Protein AF-A0A1F3IGS0-F1 (afdb_monomer_lite)

Secondary structure (DSSP, 8-state):
-HHHHHHHHHHHHHHHHHHHHHHHHHGGGS-HHHHHHHHHHHHHHHHHHHHHHHHHHHS----THHHHHHHHHHHHHHHHHHHHHHHT----SEEEEE-SSEEEEEETTEEEEEE---EEEEEEEE-SSTTEEEEEEEESS-EEEEEEEGGGHHHHHHHHHHHHHHHHHTTT-HHHHHHHHHHHHHHHGGGSTTSHHHHHHHHHHHHHHHHHHHHHHHHHHHHHHHHHHHHHT-HHHHHHHHHSTT--SSHHHHHHHHHHHHHHHHHHHHHTTTS-TTHHHHHHHHHHHHHTT--EEEEEEEEEE-----GGG-SS-EE--GGG--HHHHHHHHHHHHHHHHHHHHTTS-TTT-EEESSS-STT--EEEEEEEEEE-TT--EE--GGGTTS-GGGPPEEE-EEEEEEEEEE-TT-SS-SEEEEEEEPPPS----SS--HHHHHHHHHHHHHHHHHHHHHHHHS-STT--

Radius of gyration: 46.25 Å; chains: 1; bounding box: 103×69×122 Å

Foldseek 3Di:
DVVVVVVVVVVVVVVVVVVVVVVVVVLVPDDPVVCPVVVVLVVVLVVLVVVLVCQLVPDPPPDPVSVVVSVVVNVVSVVVVVVVVVVVDDDPQWDWDDDLFWIWIHHNRDTDTHGAAQFDDWDWDCDPPNQWTWIWGDHPVDIDIDTDGPVCVVVVVVVRVVLVVVSVVPPPDRSRSRVVVVVVVVVVCVVVVVCVVVVVVVVVVVVVVVVVVVVVVLVVVLVVQCVVLVVVQFLQSLLVSVVDPSNDPCNVVSLVSNLVQLVVLLVLLVVCVVFAAAAVLVSVQLVLCSVVVHAEAEEAEAEAEAQDACCVVDPAAEDGCPVLDDPVNVVVVVVVLQVVVLVVVCLSGPNRSHHYDHPDDPAQHKYKYKYKYKYFPPVQDWAFAPVCVPPDRRPTYTYTFIKMKIKIFIDGNVDPHGPDIDIDIQTFDPHDHDPDPDSNVNVSVRVVSSSVVVVVVVCSNHHGPPSPD

Sequence (469 aa):
MKKLIKSFESEVIIELKKTLKNASEGINLISLSELENNKTIVFEFIVATIVYTILLFSLDWDSIYWLYAATIIFSFFLAKIVVLIKDNFTFPKSFIYFDDSVIIKKQLDILEFNPITQLTKVEFVPSENKDYIIIKLIFNEQTFSFPYLKSKRDKLESFAKSLTNEANKSKKDPFYAISFLHSKINNSGKTATKQEPFYKKALSWTFIFSMIFLFSLTYFLDWNSFRAASKIDTATSLRNYLSYEKNKLYRDEAKSLIIEKYNTSINIYKSQNYKIINIAPFIKILEYLRDNEIFTLIIYFQNNNQIKDLSYKYDVSVVSAVHSFTDDKITERESELISTLNKTLGNSFPSDIIKIDDDLELENHPRIELRYTIENSGNGSLYYPVEQENLNESERTYYYGLTIYWDFKLFLPTQGNPIYEFSLISNPAAQFTSENNTSDNVYTNMVYSAFNDFEKVFRKYFFSDTLNN

Structure (mmCIF, N/CA/C/O backbone):
data_AF-A0A1F3IGS0-F1
#
_entry.id   AF-A0A1F3IGS0-F1
#
loop_
_atom_site.group_PDB
_atom_site.id
_atom_site.type_symbol
_atom_site.label_atom_id
_atom_site.label_alt_id
_atom_site.label_comp_id
_atom_site.label_asym_id
_atom_site.label_entity_id
_atom_site.label_seq_id
_atom_site.pdbx_PDB_ins_code
_atom_site.Cartn_x
_atom_site.Cartn_y
_atom_site.Cartn_z
_atom_site.occupancy
_atom_site.B_iso_or_equiv
_atom_site.auth_seq_id
_atom_site.auth_comp_id
_atom_site.auth_asym_id
_atom_site.auth_atom_id
_atom_site.pdbx_PDB_model_num
ATOM 1 N N . MET A 1 1 ? -14.975 20.653 26.578 1.00 33.88 1 MET A N 1
ATOM 2 C CA . MET A 1 1 ? -14.600 19.420 27.308 1.00 33.88 1 MET A CA 1
ATOM 3 C C . MET A 1 1 ? -14.410 19.629 28.820 1.00 33.88 1 MET A C 1
ATOM 5 O O . MET A 1 1 ? -15.257 19.156 29.559 1.00 33.88 1 MET A O 1
ATOM 9 N N . LYS A 1 2 ? -13.434 20.417 29.316 1.00 31.12 2 LYS A N 1
ATOM 10 C CA . LYS A 1 2 ? -13.256 20.678 30.776 1.00 31.12 2 LYS A CA 1
ATOM 11 C C . LYS A 1 2 ? -14.508 21.213 31.509 1.00 31.12 2 LYS A C 1
ATOM 13 O O . LYS A 1 2 ? -14.741 20.861 32.658 1.00 31.12 2 LYS A O 1
ATOM 18 N N . LYS A 1 3 ? -15.333 22.036 30.844 1.00 29.80 3 LYS A N 1
ATOM 19 C CA . LYS A 1 3 ? -16.633 22.508 31.372 1.00 29.80 3 LYS A CA 1
ATOM 20 C C . LYS A 1 3 ? -17.698 21.402 31.455 1.00 29.80 3 LYS A C 1
ATOM 22 O O . LYS A 1 3 ? -18.496 21.423 32.378 1.00 29.80 3 LYS A O 1
ATOM 27 N N . LEU A 1 4 ? -17.685 20.450 30.517 1.00 34.22 4 LEU A N 1
ATOM 28 C CA . LEU A 1 4 ? -18.626 19.323 30.478 1.00 34.22 4 LEU A CA 1
ATOM 29 C C . LEU A 1 4 ? -18.300 18.307 31.581 1.00 34.22 4 LEU A C 1
ATOM 31 O O . LEU A 1 4 ? -19.198 17.860 32.279 1.00 34.22 4 LEU A O 1
ATOM 35 N N . ILE A 1 5 ? -17.007 18.042 31.797 1.00 36.53 5 ILE A N 1
ATOM 36 C CA . ILE A 1 5 ? -16.508 17.187 32.884 1.00 36.53 5 ILE A CA 1
ATOM 37 C C . ILE A 1 5 ? -16.882 17.784 34.248 1.00 36.53 5 ILE A C 1
ATOM 39 O O . ILE A 1 5 ? -17.493 17.100 35.058 1.00 36.53 5 ILE A O 1
ATOM 43 N N . LYS A 1 6 ? -16.651 19.090 34.461 1.00 39.06 6 LYS A N 1
ATOM 44 C CA . LYS A 1 6 ? -17.077 19.776 35.697 1.00 39.06 6 LYS A CA 1
ATOM 45 C C . LYS A 1 6 ? -18.594 19.763 35.919 1.00 39.06 6 LYS A C 1
ATOM 47 O O . LYS A 1 6 ? -19.038 19.676 37.059 1.00 39.06 6 LYS A O 1
ATOM 52 N N . SER A 1 7 ? -19.382 19.877 34.847 1.00 36.03 7 SER A N 1
ATOM 53 C CA . SER A 1 7 ? -20.848 19.814 34.919 1.00 36.03 7 SER A CA 1
ATOM 54 C C . SER A 1 7 ? -21.314 18.422 35.346 1.00 36.03 7 SER A C 1
ATOM 56 O O . SER A 1 7 ? -22.095 18.303 36.288 1.00 36.03 7 SER A O 1
ATOM 58 N N . PHE A 1 8 ? -20.766 17.379 34.719 1.00 38.12 8 PHE A N 1
ATOM 59 C CA . PHE A 1 8 ? -21.092 15.985 35.009 1.00 38.12 8 PHE A CA 1
ATOM 60 C C . PHE A 1 8 ? -20.649 15.570 36.421 1.00 38.12 8 PHE A C 1
ATOM 62 O O . PHE A 1 8 ? -21.422 14.964 37.156 1.00 38.12 8 PHE A O 1
ATOM 69 N N . GLU A 1 9 ? -19.454 15.984 36.859 1.00 41.69 9 GLU A N 1
ATOM 70 C CA . GLU A 1 9 ? -18.989 15.798 38.242 1.00 41.69 9 GLU A CA 1
ATOM 71 C C . GLU A 1 9 ? -19.947 16.444 39.250 1.00 41.69 9 GLU A C 1
ATOM 73 O O . GLU A 1 9 ? -20.257 15.848 40.281 1.00 41.69 9 GLU A O 1
ATOM 78 N N . SER A 1 10 ? -20.461 17.643 38.953 1.00 49.59 10 SER A N 1
ATOM 79 C CA . SER A 1 10 ? -21.370 18.346 39.859 1.00 49.59 10 SER A CA 1
ATOM 80 C C . SER A 1 10 ? -22.742 17.673 39.973 1.00 49.59 10 SER A C 1
ATOM 82 O O . SER A 1 10 ? -23.243 17.524 41.087 1.00 49.59 10 SER A O 1
ATOM 84 N N . GLU A 1 11 ? -23.315 17.193 38.865 1.00 45.44 11 GLU A N 1
ATOM 85 C CA . GLU A 1 11 ? -24.603 16.484 38.862 1.00 45.44 11 GLU A CA 1
ATOM 86 C C . GLU A 1 11 ? -24.501 15.114 39.532 1.00 45.44 11 GLU A C 1
ATOM 88 O O . GLU A 1 11 ? -25.336 14.777 40.375 1.00 45.44 11 GLU A O 1
ATOM 93 N N . VAL A 1 12 ? -23.434 14.358 39.249 1.00 43.31 12 VAL A N 1
ATOM 94 C CA . VAL A 1 12 ? -23.184 13.060 39.889 1.00 43.31 12 VAL A CA 1
ATOM 95 C C . VAL A 1 12 ? -22.999 13.229 41.396 1.00 43.31 12 VAL A C 1
ATOM 97 O O . VAL A 1 12 ? -23.593 12.474 42.162 1.00 43.31 12 VAL A O 1
ATOM 100 N N . ILE A 1 13 ? -22.254 14.245 41.852 1.00 44.00 13 ILE A N 1
ATOM 101 C CA . ILE A 1 13 ? -22.065 14.530 43.286 1.00 44.00 13 ILE A CA 1
ATOM 102 C C . ILE A 1 13 ? -23.383 14.939 43.962 1.00 44.00 13 ILE A C 1
ATOM 104 O O . ILE A 1 13 ? -23.631 14.544 45.106 1.00 44.00 13 ILE A O 1
ATOM 108 N N . ILE A 1 14 ? -24.229 15.724 43.291 1.00 50.59 14 ILE A N 1
ATOM 109 C CA . ILE A 1 14 ? -25.537 16.141 43.821 1.00 50.59 14 ILE A CA 1
ATOM 110 C C . ILE A 1 14 ? -26.459 14.927 43.980 1.00 50.59 14 ILE A C 1
ATOM 112 O O . ILE A 1 14 ? -27.046 14.747 45.053 1.00 50.59 14 ILE A O 1
ATOM 116 N N . GLU A 1 15 ? -26.532 14.056 42.976 1.00 48.09 15 GLU A N 1
ATOM 117 C CA . GLU A 1 15 ? -27.410 12.886 43.028 1.00 48.09 15 GLU A CA 1
ATOM 118 C C . GLU A 1 15 ? -26.877 11.809 43.988 1.00 48.09 15 GLU A C 1
ATOM 120 O O . GLU A 1 15 ? -27.663 11.178 44.701 1.00 48.09 15 GLU A O 1
ATOM 125 N N . LEU A 1 16 ? -25.551 11.683 44.146 1.00 42.00 16 LEU A N 1
ATOM 126 C CA . LEU A 1 16 ? -24.934 10.863 45.199 1.00 42.00 16 LEU A CA 1
ATOM 127 C C . LEU A 1 16 ? -25.302 11.365 46.598 1.00 42.00 16 LEU A C 1
ATOM 129 O O . LEU A 1 16 ? -25.690 10.569 47.453 1.00 42.00 16 LEU A O 1
ATOM 133 N N . LYS A 1 17 ? -25.237 12.680 46.843 1.00 43.19 17 LYS A N 1
ATOM 134 C CA . LYS A 1 17 ? -25.630 13.274 48.134 1.00 43.19 17 LYS A CA 1
ATOM 135 C C . LYS A 1 17 ? -27.110 13.051 48.435 1.00 43.19 17 LYS A C 1
ATOM 137 O O . LYS A 1 17 ? -27.463 12.742 49.572 1.00 43.19 17 LYS A O 1
ATOM 142 N N . LYS A 1 18 ? -27.970 13.171 47.425 1.00 47.22 18 LYS A N 1
ATOM 143 C CA . LYS A 1 18 ? -29.416 12.937 47.539 1.00 47.22 18 LYS A CA 1
ATOM 144 C C . LYS A 1 18 ? -29.730 11.464 47.818 1.00 47.22 18 LYS A C 1
ATOM 146 O O . LYS A 1 18 ? -30.532 11.161 48.697 1.00 47.22 18 LYS A O 1
ATOM 151 N N . THR A 1 19 ? -29.027 10.555 47.148 1.00 45.28 19 THR A N 1
ATOM 152 C CA . THR A 1 19 ? -29.143 9.103 47.349 1.00 45.28 19 THR A CA 1
ATOM 153 C C . THR A 1 19 ? -28.664 8.687 48.741 1.00 45.28 19 THR A C 1
ATOM 155 O O . THR A 1 19 ? -29.354 7.935 49.428 1.00 45.28 19 THR A O 1
ATOM 158 N N . LEU A 1 20 ? -27.537 9.234 49.210 1.00 42.53 20 LEU A N 1
ATOM 159 C CA . LEU A 1 20 ? -27.019 9.006 50.564 1.00 42.53 20 LEU A CA 1
ATOM 160 C C . LEU A 1 20 ? -27.955 9.566 51.644 1.00 42.53 20 LEU A C 1
ATOM 162 O O . LEU A 1 20 ? -28.163 8.917 52.669 1.00 42.53 20 LEU A O 1
ATOM 166 N N . LYS A 1 21 ? -28.572 10.730 51.405 1.00 44.44 21 LYS A N 1
ATOM 167 C CA . LYS A 1 21 ? -29.569 11.315 52.310 1.00 44.44 21 LYS A CA 1
ATOM 168 C C . LYS A 1 21 ? -30.819 10.432 52.418 1.00 44.44 21 LYS A C 1
ATOM 170 O O . LYS A 1 21 ? -31.202 10.073 53.529 1.00 44.44 21 LYS A O 1
ATOM 175 N N . ASN A 1 22 ? -31.371 9.983 51.291 1.00 45.16 22 ASN A N 1
ATOM 176 C CA . ASN A 1 22 ? -32.530 9.082 51.262 1.00 45.16 22 ASN A CA 1
ATOM 177 C C . ASN A 1 22 ? -32.223 7.714 51.902 1.00 45.16 22 ASN A C 1
ATOM 179 O O . ASN A 1 22 ? -33.068 7.140 52.590 1.00 45.16 22 ASN A O 1
ATOM 183 N N . ALA A 1 23 ? -30.998 7.204 51.731 1.00 42.19 23 ALA A N 1
ATOM 184 C CA . ALA A 1 23 ? -30.538 5.997 52.412 1.00 42.19 23 ALA A CA 1
ATOM 185 C C . ALA A 1 23 ? -30.442 6.204 53.933 1.00 42.19 23 ALA A C 1
ATOM 187 O O . ALA A 1 23 ? -30.866 5.335 54.690 1.00 42.19 23 ALA A O 1
ATOM 188 N N . SER A 1 24 ? -29.958 7.365 54.391 1.00 40.56 24 SER A N 1
ATOM 189 C CA . SER A 1 24 ? -29.879 7.701 55.821 1.00 40.56 24 SER A CA 1
ATOM 190 C C . SER A 1 24 ? -31.252 7.844 56.490 1.00 40.56 24 SER A C 1
ATOM 192 O O . SER A 1 24 ? -31.415 7.453 57.643 1.00 40.56 24 SER A O 1
ATOM 194 N N . GLU A 1 25 ? -32.261 8.322 55.758 1.00 42.88 25 GLU A N 1
ATOM 195 C CA . GLU A 1 25 ? -33.629 8.478 56.265 1.00 42.88 25 GLU A CA 1
ATOM 196 C C . GLU A 1 25 ? -34.355 7.124 56.386 1.00 42.88 25 GLU A C 1
ATOM 198 O O . GLU A 1 25 ? -35.085 6.899 57.352 1.00 42.88 25 GLU A O 1
ATOM 203 N N . GLY A 1 26 ? -34.083 6.168 55.487 1.00 39.75 26 GLY A N 1
ATOM 204 C CA . GLY A 1 26 ? -34.601 4.792 55.579 1.00 39.75 26 GLY A CA 1
ATOM 205 C C . GLY A 1 26 ? -33.981 3.946 56.704 1.00 39.75 26 GLY A C 1
ATOM 206 O O . GLY A 1 26 ? -34.573 2.956 57.136 1.00 39.75 26 GLY A O 1
ATOM 207 N N . ILE A 1 27 ? -32.811 4.346 57.209 1.00 37.69 27 ILE A N 1
ATOM 208 C CA . ILE A 1 27 ? -32.054 3.662 58.271 1.00 37.69 27 ILE A CA 1
ATOM 209 C C . ILE A 1 27 ? -32.659 3.906 59.673 1.00 37.69 27 ILE A C 1
ATOM 211 O O . ILE A 1 27 ? -32.454 3.096 60.574 1.00 37.69 27 ILE A O 1
ATOM 215 N N . ASN A 1 28 ? -33.489 4.941 59.861 1.00 37.56 28 ASN A N 1
ATOM 216 C CA . ASN A 1 28 ? -34.110 5.277 61.156 1.00 37.56 28 ASN A CA 1
ATOM 217 C C . ASN A 1 28 ? -35.257 4.336 61.606 1.00 37.56 28 ASN A C 1
ATOM 219 O O . ASN A 1 28 ? -35.810 4.525 62.687 1.00 37.56 28 ASN A O 1
ATOM 223 N N . LEU A 1 29 ? -35.621 3.318 60.815 1.00 37.06 29 LEU A N 1
ATOM 224 C CA . LEU A 1 29 ? -36.722 2.375 61.104 1.00 37.06 29 LEU A CA 1
ATOM 225 C C . LEU A 1 29 ? -36.265 1.007 61.654 1.00 37.06 29 LEU A C 1
ATOM 227 O O . LEU A 1 29 ? -37.079 0.091 61.796 1.00 37.06 29 LEU A O 1
ATOM 231 N N . ILE A 1 30 ? -34.974 0.853 61.956 1.00 36.72 30 ILE A N 1
ATOM 232 C CA . ILE A 1 30 ? -34.344 -0.399 62.398 1.00 36.72 30 ILE A CA 1
ATOM 233 C C . ILE A 1 30 ? -33.729 -0.169 63.788 1.00 36.72 30 ILE A C 1
ATOM 235 O O . ILE A 1 30 ? -33.109 0.866 64.029 1.00 36.72 30 ILE A O 1
ATOM 239 N N . SER A 1 31 ? -33.925 -1.096 64.733 1.00 38.88 31 SER A N 1
ATOM 240 C CA . SER A 1 31 ? -33.417 -0.949 66.108 1.00 38.88 31 SER A CA 1
ATOM 241 C C . SER A 1 31 ? -31.890 -0.820 66.135 1.00 38.88 31 SER A C 1
ATOM 243 O O . SER A 1 31 ? -31.210 -1.560 65.424 1.00 38.88 31 SER A O 1
ATOM 245 N N . LEU A 1 32 ? -31.356 0.071 66.987 1.00 32.69 32 LEU A N 1
ATOM 246 C CA . LEU A 1 32 ? -29.931 0.449 67.049 1.00 32.69 32 LEU A CA 1
ATOM 247 C C . LEU A 1 32 ? -28.938 -0.734 67.031 1.00 32.69 32 LEU A C 1
ATOM 249 O O . LEU A 1 32 ? -27.870 -0.606 66.442 1.00 32.69 32 LEU A O 1
ATOM 253 N N . SER A 1 33 ? -29.290 -1.887 67.605 1.00 37.50 33 SER A N 1
ATOM 254 C CA . SER A 1 33 ? -28.415 -3.067 67.675 1.00 37.50 33 SER A CA 1
ATOM 255 C C . SER A 1 33 ? -28.231 -3.819 66.346 1.00 37.50 33 SER A C 1
ATOM 257 O O . SER A 1 33 ? -27.218 -4.482 66.161 1.00 37.50 33 SER A O 1
ATOM 259 N N . GLU A 1 34 ? -29.174 -3.729 65.401 1.00 40.94 34 GLU A N 1
ATOM 260 C CA . GLU A 1 34 ? -29.030 -4.322 64.051 1.00 40.94 34 GLU A CA 1
ATOM 261 C C . GLU A 1 34 ? -28.251 -3.400 63.093 1.00 40.94 34 GLU A C 1
ATOM 263 O O . GLU A 1 34 ? -27.802 -3.818 62.021 1.00 40.94 34 GLU A O 1
ATOM 268 N N . LEU A 1 35 ? -28.078 -2.137 63.488 1.00 34.50 35 LEU A N 1
ATOM 269 C CA . LEU A 1 35 ? -27.484 -1.074 62.688 1.00 34.50 35 LEU A CA 1
ATOM 270 C C . LEU A 1 35 ? -25.951 -1.033 62.787 1.00 34.50 35 LEU A C 1
ATOM 272 O O . LEU A 1 35 ? -25.290 -0.693 61.806 1.00 34.50 35 LEU A O 1
ATOM 276 N N . GLU A 1 36 ? -25.380 -1.365 63.947 1.00 39.19 36 GLU A N 1
ATOM 277 C CA . GLU A 1 36 ? -23.929 -1.276 64.186 1.00 39.19 36 GLU A CA 1
ATOM 278 C C . GLU A 1 36 ? -23.127 -2.320 63.397 1.00 39.19 36 GLU A C 1
ATOM 280 O O . GLU A 1 36 ? -22.072 -1.991 62.863 1.00 39.19 36 GLU A O 1
ATOM 285 N N . ASN A 1 37 ? -23.661 -3.531 63.202 1.00 45.53 37 ASN A N 1
ATOM 286 C CA . ASN A 1 37 ? -22.969 -4.574 62.433 1.00 45.53 37 ASN A CA 1
ATOM 287 C C . ASN A 1 37 ? -23.113 -4.423 60.904 1.00 45.53 37 ASN A C 1
ATOM 289 O O . ASN A 1 37 ? -22.247 -4.879 60.162 1.00 45.53 37 ASN A O 1
ATOM 293 N N . ASN A 1 38 ? -24.171 -3.765 60.410 1.00 45.78 38 ASN A N 1
ATOM 294 C CA . ASN A 1 38 ? -24.423 -3.618 58.967 1.00 45.78 38 ASN A CA 1
ATOM 295 C C . ASN A 1 38 ? -23.922 -2.290 58.368 1.00 45.78 38 ASN A C 1
ATOM 297 O O . ASN A 1 38 ? -23.642 -2.235 57.168 1.00 45.78 38 ASN A O 1
ATOM 301 N N . LYS A 1 39 ? -23.767 -1.224 59.171 1.00 46.12 39 LYS A N 1
ATOM 302 C CA . LYS A 1 39 ? -23.250 0.077 58.700 1.00 46.12 39 LYS A CA 1
ATOM 303 C C . LYS A 1 39 ? -21.845 -0.031 58.121 1.00 46.12 39 LYS A C 1
ATOM 305 O O . LYS A 1 39 ? -21.576 0.563 57.081 1.00 46.12 39 LYS A O 1
ATOM 310 N N . THR A 1 40 ? -20.983 -0.812 58.761 1.00 53.56 40 THR A N 1
ATOM 311 C CA . THR A 1 40 ? -19.587 -0.974 58.346 1.00 53.56 40 THR A CA 1
ATOM 312 C C . THR A 1 40 ? -19.497 -1.636 56.973 1.00 53.56 40 THR A C 1
ATOM 314 O O . THR A 1 40 ? -18.788 -1.141 56.110 1.00 53.56 40 THR A O 1
ATOM 317 N N . ILE A 1 41 ? -20.302 -2.670 56.712 1.00 53.03 41 ILE A N 1
ATOM 318 C CA . ILE A 1 41 ? -20.270 -3.419 55.444 1.00 53.03 41 ILE A CA 1
ATOM 319 C C . ILE A 1 41 ? -20.789 -2.570 54.275 1.00 53.03 41 ILE A C 1
ATOM 321 O O . ILE A 1 41 ? -20.169 -2.525 53.212 1.00 53.03 41 ILE A O 1
ATOM 325 N N . VAL A 1 42 ? -21.911 -1.866 54.462 1.00 51.41 42 VAL A N 1
ATOM 326 C CA . VAL A 1 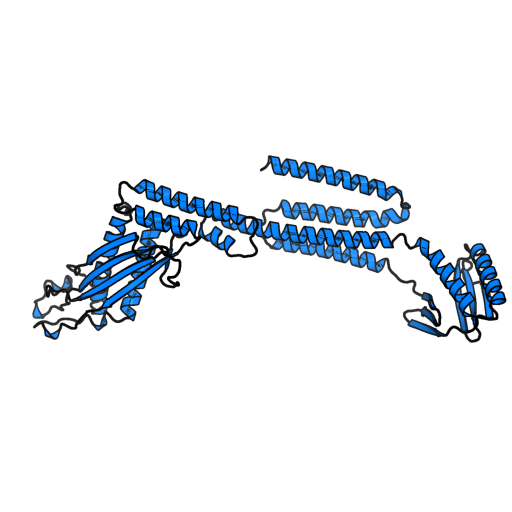42 ? -22.477 -0.998 53.414 1.00 51.41 42 VAL A CA 1
ATOM 327 C C . VAL A 1 42 ? -21.552 0.189 53.134 1.00 51.41 42 VAL A C 1
ATOM 329 O O . VAL A 1 42 ? -21.346 0.550 51.976 1.00 51.41 42 VAL A O 1
ATOM 332 N N . PHE A 1 43 ? -20.952 0.770 54.175 1.00 51.84 43 PHE A N 1
ATOM 333 C CA . PHE A 1 43 ? -19.983 1.854 54.034 1.00 51.84 43 PHE A CA 1
ATOM 334 C C . PHE A 1 43 ? -18.701 1.390 53.332 1.00 51.84 43 PHE A C 1
ATOM 336 O O . PHE A 1 43 ? -18.269 2.042 52.384 1.00 51.84 43 PHE A O 1
ATOM 343 N N . GLU A 1 44 ? -18.136 0.243 53.721 1.00 57.22 44 GLU A N 1
ATOM 344 C CA . GLU A 1 44 ? -16.965 -0.348 53.064 1.00 57.22 44 GLU A CA 1
ATOM 345 C C . GLU A 1 44 ? -17.231 -0.625 51.576 1.00 57.22 44 GLU A C 1
ATOM 347 O O . GLU A 1 44 ? -16.383 -0.316 50.741 1.00 57.22 44 GLU A O 1
ATOM 352 N N . PHE A 1 45 ? -18.418 -1.126 51.215 1.00 58.41 45 PHE A N 1
ATOM 353 C CA . PHE A 1 45 ? -18.788 -1.369 49.816 1.00 58.41 45 PHE A CA 1
ATOM 354 C C . PHE A 1 45 ? -18.915 -0.072 49.001 1.00 58.41 45 PHE A C 1
ATOM 356 O O . PHE A 1 45 ? -18.412 0.010 47.877 1.00 58.41 45 PHE A O 1
ATOM 363 N N . ILE A 1 46 ? -19.554 0.962 49.559 1.00 54.69 46 ILE A N 1
ATOM 364 C CA . ILE A 1 46 ? -19.688 2.271 48.900 1.00 54.69 46 ILE A CA 1
ATOM 365 C C . ILE A 1 46 ? -18.311 2.915 48.715 1.00 54.69 46 ILE A C 1
ATOM 367 O O . ILE A 1 46 ? -18.002 3.387 47.622 1.00 54.69 46 ILE A O 1
ATOM 371 N N . VAL A 1 47 ? -17.459 2.894 49.744 1.00 59.47 47 VAL A N 1
ATOM 372 C CA . VAL A 1 47 ? -16.095 3.436 49.672 1.00 59.47 47 VAL A CA 1
ATOM 373 C C . VAL A 1 47 ? -15.256 2.659 48.660 1.00 59.47 47 VAL A C 1
ATOM 375 O O . VAL A 1 47 ? -14.608 3.286 47.828 1.00 59.47 47 VAL A O 1
ATOM 378 N N . ALA A 1 48 ? -15.315 1.325 48.654 1.00 61.47 48 ALA A N 1
ATOM 379 C CA . ALA A 1 48 ? -14.616 0.505 47.665 1.00 61.47 48 ALA A CA 1
ATOM 380 C C . ALA A 1 48 ? -15.075 0.827 46.235 1.00 61.47 48 ALA A C 1
ATOM 382 O O . ALA A 1 48 ? -14.242 0.988 45.349 1.00 61.47 48 ALA A O 1
ATOM 383 N N . THR A 1 49 ? -16.381 1.007 46.021 1.00 59.62 49 THR A N 1
ATOM 384 C CA . THR A 1 49 ? -16.945 1.369 44.710 1.00 59.62 49 THR A CA 1
ATOM 385 C C . THR A 1 49 ? -16.502 2.767 44.273 1.00 59.62 49 THR A C 1
ATOM 387 O O . THR A 1 49 ? -16.115 2.959 43.121 1.00 59.62 49 THR A O 1
ATOM 390 N N . ILE A 1 50 ? -16.496 3.746 45.184 1.00 58.22 50 ILE A N 1
ATOM 391 C CA . ILE A 1 50 ? -16.046 5.118 44.902 1.00 58.22 50 ILE A CA 1
ATOM 392 C C . ILE A 1 50 ? -14.545 5.148 44.604 1.00 58.22 50 ILE A C 1
ATOM 394 O O . ILE A 1 50 ? -14.145 5.718 43.595 1.00 58.22 50 ILE A O 1
ATOM 398 N N . VAL A 1 51 ? -13.715 4.505 45.430 1.00 61.34 51 VAL A N 1
ATOM 399 C CA . VAL A 1 51 ? -12.259 4.425 45.225 1.00 61.34 51 VAL A CA 1
ATOM 400 C C . VAL A 1 51 ? -11.941 3.717 43.909 1.00 61.34 51 VAL A C 1
ATOM 402 O O . VAL A 1 51 ? -11.105 4.195 43.152 1.00 61.34 51 VAL A O 1
ATOM 405 N N . TYR A 1 52 ? -12.652 2.637 43.590 1.00 63.28 52 TYR A N 1
ATOM 406 C CA . TYR A 1 52 ? -12.520 1.920 42.323 1.00 63.28 52 TYR A CA 1
ATOM 407 C C . TYR A 1 52 ? -12.894 2.791 41.116 1.00 63.28 52 TYR A C 1
ATOM 409 O O . TYR A 1 52 ? -12.159 2.839 40.132 1.00 63.28 52 TYR A O 1
ATOM 417 N N . THR A 1 53 ? -13.998 3.535 41.214 1.00 56.66 53 THR A N 1
ATOM 418 C CA . THR A 1 53 ? -14.444 4.468 40.167 1.00 56.66 53 THR A CA 1
ATOM 419 C C . THR A 1 53 ? -13.424 5.591 39.978 1.00 56.66 53 THR A C 1
ATOM 421 O O . THR A 1 53 ? -13.025 5.885 38.857 1.00 56.66 53 THR A O 1
ATOM 424 N N . ILE A 1 54 ? -12.924 6.174 41.070 1.00 56.88 54 ILE A N 1
ATOM 425 C CA . ILE A 1 54 ? -11.869 7.191 41.025 1.00 56.88 54 ILE A CA 1
ATOM 426 C C . ILE A 1 54 ? -10.604 6.613 40.381 1.00 56.88 54 ILE A C 1
ATOM 428 O O . ILE A 1 54 ? -10.056 7.246 39.486 1.00 56.88 54 ILE A O 1
ATOM 432 N N . LEU A 1 55 ? -10.163 5.411 40.758 1.00 58.97 55 LEU A N 1
ATOM 433 C CA . LEU A 1 55 ? -8.987 4.771 40.158 1.00 58.97 55 LEU A CA 1
ATOM 434 C C . LEU A 1 55 ? -9.165 4.537 38.652 1.00 58.97 55 LEU A C 1
ATOM 436 O O . LEU A 1 55 ? -8.251 4.843 37.889 1.00 58.97 55 LEU A O 1
ATOM 440 N N . LEU A 1 56 ? -10.345 4.086 38.213 1.00 58.28 56 LEU A N 1
ATOM 441 C CA . LEU A 1 56 ? -10.688 3.943 36.792 1.00 58.28 56 LEU A CA 1
ATOM 442 C C . LEU A 1 56 ? -10.547 5.259 36.016 1.00 58.28 56 LEU A C 1
ATOM 444 O O . LEU A 1 56 ? -10.010 5.253 34.912 1.00 58.28 56 LEU A O 1
ATOM 448 N N . PHE A 1 57 ? -10.980 6.384 36.590 1.00 54.38 57 PHE A N 1
ATOM 449 C CA . PHE A 1 57 ? -10.978 7.682 35.905 1.00 54.38 57 PHE A CA 1
ATOM 450 C C . PHE A 1 57 ? -9.701 8.523 36.101 1.00 54.38 57 PHE A C 1
ATOM 452 O O . PHE A 1 57 ? -9.494 9.463 35.336 1.00 54.38 57 PHE A O 1
ATOM 459 N N . SER A 1 58 ? -8.854 8.221 37.093 1.00 50.62 58 SER A N 1
ATOM 460 C CA . SER A 1 58 ? -7.740 9.104 37.507 1.00 50.62 58 SER A CA 1
ATOM 461 C C . SER A 1 58 ? -6.344 8.643 37.092 1.00 50.62 58 SER A C 1
ATOM 463 O O . SER A 1 58 ? -5.404 9.431 37.184 1.00 50.62 58 SER A O 1
ATOM 465 N N . LEU A 1 59 ? -6.165 7.381 36.704 1.00 54.25 59 LEU A N 1
ATOM 466 C CA . LEU A 1 59 ? -4.846 6.861 36.339 1.00 54.25 59 LEU A CA 1
ATOM 467 C C . LEU A 1 59 ? -4.570 7.082 34.843 1.00 54.25 59 LEU A C 1
ATOM 469 O O . LEU A 1 59 ? -5.471 6.998 34.014 1.00 54.25 59 LEU A O 1
ATOM 473 N N . ASP A 1 60 ? -3.322 7.388 34.488 1.00 50.38 60 ASP A N 1
ATOM 474 C CA . ASP A 1 60 ? -2.866 7.326 33.095 1.00 50.38 60 ASP A CA 1
ATOM 475 C C . ASP A 1 60 ? -2.542 5.852 32.806 1.00 50.38 60 ASP A C 1
ATOM 477 O O . ASP A 1 60 ? -1.636 5.253 33.390 1.00 50.38 60 ASP A O 1
ATOM 481 N N . TRP A 1 61 ? -3.393 5.223 31.999 1.00 55.22 61 TRP A N 1
ATOM 482 C CA . TRP A 1 61 ? -3.556 3.771 31.924 1.00 55.22 61 TRP A CA 1
ATOM 483 C C . TRP A 1 61 ? -2.715 3.114 30.821 1.00 55.22 61 TRP A C 1
ATOM 485 O O . TRP A 1 61 ? -3.235 2.348 30.014 1.00 55.22 61 TRP A O 1
ATOM 495 N N . ASP A 1 62 ? -1.400 3.332 30.823 1.00 51.16 62 ASP A N 1
ATOM 496 C CA . ASP A 1 62 ? -0.488 2.567 29.951 1.00 51.16 62 ASP A CA 1
ATOM 497 C C . ASP A 1 62 ? -0.330 1.092 30.397 1.00 51.16 62 ASP A C 1
ATOM 499 O O . ASP A 1 62 ? 0.372 0.313 29.756 1.00 51.16 62 ASP A O 1
ATOM 503 N N . SER A 1 63 ? -0.984 0.652 31.483 1.00 53.19 63 SER A N 1
ATOM 504 C CA . SER A 1 63 ? -0.853 -0.717 31.991 1.00 53.19 63 SER A CA 1
ATOM 505 C C . SER A 1 63 ? -2.210 -1.362 32.311 1.00 53.19 63 SER A C 1
ATOM 507 O O . SER A 1 63 ? -2.944 -0.971 33.219 1.00 53.19 63 SER A O 1
ATOM 509 N N . ILE A 1 64 ? -2.522 -2.425 31.563 1.00 52.25 64 ILE A N 1
ATOM 510 C CA . ILE A 1 64 ? -3.678 -3.319 31.759 1.00 52.25 64 ILE A CA 1
ATOM 511 C C . ILE A 1 64 ? -3.717 -3.903 33.192 1.00 52.25 64 ILE A C 1
ATOM 513 O O . ILE A 1 64 ? -4.768 -4.299 33.697 1.00 52.25 64 ILE A O 1
ATOM 517 N N . TYR A 1 65 ? -2.569 -3.911 33.876 1.00 51.94 65 TYR A N 1
ATOM 518 C CA . TYR A 1 65 ? -2.363 -4.461 35.213 1.00 51.94 65 TYR A CA 1
ATOM 519 C C . TYR A 1 65 ? -3.180 -3.770 36.294 1.00 51.94 65 TYR A C 1
ATOM 521 O O . TYR A 1 65 ? -3.678 -4.437 37.199 1.00 51.94 65 TYR A O 1
ATOM 529 N N . TRP A 1 66 ? -3.375 -2.458 36.197 1.00 58.41 66 TRP A N 1
ATOM 530 C CA . TRP A 1 66 ? -4.163 -1.731 37.187 1.00 58.41 66 TRP A CA 1
ATOM 531 C C . TRP A 1 66 ? -5.655 -2.119 37.126 1.00 58.41 66 TRP A C 1
ATOM 533 O O . TRP A 1 66 ? -6.354 -2.047 38.132 1.00 58.41 66 TRP A O 1
ATOM 543 N N . LEU A 1 67 ? -6.138 -2.613 35.979 1.00 59.22 67 LEU A N 1
ATOM 544 C CA . LEU A 1 67 ? -7.546 -2.912 35.722 1.00 59.22 67 LEU A CA 1
ATOM 545 C C . LEU A 1 67 ? -7.824 -4.306 36.259 1.00 59.22 67 LEU A C 1
ATOM 547 O O . LEU A 1 67 ? -8.815 -4.526 36.952 1.00 59.22 67 LEU A O 1
ATOM 551 N N . TYR A 1 68 ? -6.875 -5.217 36.033 1.00 54.28 68 TYR A N 1
ATOM 552 C CA . TYR A 1 68 ? -6.809 -6.495 36.726 1.00 54.28 68 TYR A CA 1
ATOM 553 C C . TYR A 1 68 ? -6.737 -6.315 38.241 1.00 54.28 68 TYR A C 1
ATOM 555 O O . TYR A 1 68 ? -7.552 -6.904 38.945 1.00 54.28 68 TYR A O 1
ATOM 563 N N . ALA A 1 69 ? -5.837 -5.470 38.752 1.00 55.22 69 ALA A N 1
ATOM 564 C CA . ALA A 1 69 ? -5.700 -5.229 40.188 1.00 55.22 69 ALA A CA 1
ATOM 565 C C . ALA A 1 69 ? -7.008 -4.715 40.795 1.00 55.22 69 ALA A C 1
ATOM 567 O O . ALA A 1 69 ? -7.489 -5.243 41.797 1.00 55.22 69 ALA A O 1
ATOM 568 N N . ALA A 1 70 ? -7.638 -3.745 40.140 1.00 61.25 70 ALA A N 1
ATOM 569 C CA . ALA A 1 70 ? -8.898 -3.198 40.591 1.00 61.25 70 ALA A CA 1
ATOM 570 C C . ALA A 1 70 ? -10.010 -4.280 40.556 1.00 61.25 70 ALA A C 1
ATOM 572 O O . ALA A 1 70 ? -10.789 -4.399 41.503 1.00 61.25 70 ALA A O 1
ATOM 573 N N . THR A 1 71 ? -10.099 -5.078 39.485 1.00 59.38 71 THR A N 1
ATOM 574 C CA . THR A 1 71 ? -11.120 -6.138 39.334 1.00 59.38 71 THR A CA 1
ATOM 575 C C . THR A 1 71 ? -10.938 -7.248 40.373 1.00 59.38 71 THR A C 1
ATOM 577 O O . THR A 1 71 ? -11.915 -7.749 40.933 1.00 59.38 71 THR A O 1
ATOM 580 N N . ILE A 1 72 ? -9.688 -7.593 40.693 1.00 55.50 72 ILE A N 1
ATOM 581 C CA . ILE A 1 72 ? -9.333 -8.526 41.768 1.00 55.50 72 ILE A CA 1
ATOM 582 C C . ILE A 1 72 ? -9.786 -7.966 43.120 1.00 55.50 72 ILE A C 1
ATOM 584 O O . ILE A 1 72 ? -10.466 -8.670 43.864 1.00 55.50 72 ILE A O 1
ATOM 588 N N . ILE A 1 73 ? -9.488 -6.696 43.420 1.00 60.28 73 ILE A N 1
ATOM 589 C CA . ILE A 1 73 ? -9.909 -6.038 44.669 1.00 60.28 73 ILE A CA 1
ATOM 590 C C . ILE A 1 73 ? -11.438 -6.061 44.811 1.00 60.28 73 ILE A C 1
ATOM 592 O O . ILE A 1 73 ? -11.953 -6.418 45.873 1.00 60.28 73 ILE A O 1
ATOM 596 N N . PHE A 1 74 ? -12.171 -5.748 43.739 1.00 65.75 74 PHE A N 1
ATOM 597 C CA . PHE A 1 74 ? -13.635 -5.783 43.741 1.00 65.75 74 PHE A CA 1
ATOM 598 C C . PHE A 1 74 ? -14.184 -7.205 43.954 1.00 65.75 74 PHE A C 1
ATOM 600 O O . PHE A 1 74 ? -15.103 -7.409 44.748 1.00 65.75 74 PHE A O 1
ATOM 607 N N . SER A 1 75 ? -13.573 -8.207 43.317 1.00 53.78 75 SER A N 1
ATOM 608 C CA . SER A 1 75 ? -13.953 -9.621 43.461 1.00 53.78 75 SER A CA 1
ATOM 609 C C . SER A 1 75 ? -13.712 -10.146 44.881 1.00 53.78 75 SER A C 1
ATOM 611 O O . SER A 1 75 ? -14.560 -10.848 45.433 1.00 53.78 75 SER A O 1
ATOM 613 N N . PHE A 1 76 ? -12.597 -9.757 45.512 1.00 54.47 76 PHE A N 1
ATOM 614 C CA . PHE A 1 76 ? -12.313 -10.062 46.919 1.00 54.47 76 PHE A CA 1
ATOM 615 C C . PHE A 1 76 ? -13.354 -9.448 47.858 1.00 54.47 76 PHE A C 1
ATOM 617 O O . PHE A 1 76 ? -13.807 -10.105 48.799 1.00 54.47 76 PHE A O 1
ATOM 624 N N . PHE A 1 77 ? -13.779 -8.215 47.583 1.00 60.94 77 PHE A N 1
ATOM 625 C CA . PHE A 1 77 ? -14.844 -7.560 48.337 1.00 60.94 77 PHE A CA 1
ATOM 626 C C . PHE A 1 77 ? -16.181 -8.297 48.208 1.00 60.94 77 PHE A C 1
ATOM 628 O O . PHE A 1 77 ? -16.854 -8.538 49.213 1.00 60.94 77 PHE A O 1
ATOM 635 N N . LEU A 1 78 ? -16.537 -8.724 46.994 1.00 57.00 78 LEU A N 1
ATOM 636 C CA . LEU A 1 78 ? -17.754 -9.493 46.736 1.00 57.00 78 LEU A CA 1
ATOM 637 C C . LEU A 1 78 ? -17.736 -10.845 47.469 1.00 57.00 78 LEU A C 1
ATOM 639 O O . LEU A 1 78 ? -18.715 -11.220 48.114 1.00 57.00 78 LEU A O 1
ATOM 643 N N . ALA A 1 79 ? -16.603 -11.551 47.430 1.00 52.03 79 ALA A N 1
ATOM 644 C CA . ALA A 1 79 ? -16.419 -12.823 48.125 1.00 52.03 79 ALA A CA 1
ATOM 645 C C . ALA A 1 79 ? -16.540 -12.669 49.650 1.00 52.03 79 ALA A C 1
ATOM 647 O O . ALA A 1 79 ? -17.205 -13.475 50.301 1.00 52.03 79 ALA A O 1
ATOM 648 N N . LYS A 1 80 ? -15.970 -11.600 50.221 1.00 56.16 80 LYS A N 1
ATOM 649 C CA . LYS A 1 80 ? -16.083 -11.288 51.655 1.00 56.16 80 LYS A CA 1
ATOM 650 C C . LYS A 1 80 ? -17.539 -11.048 52.070 1.00 56.16 80 LYS A C 1
ATOM 652 O O . LYS A 1 80 ? -17.959 -11.548 53.110 1.00 56.16 80 LYS A O 1
ATOM 657 N N . ILE A 1 81 ? -18.327 -10.357 51.241 1.00 55.78 81 ILE A N 1
ATOM 658 C CA . ILE A 1 81 ? -19.770 -10.158 51.462 1.00 55.78 81 ILE A CA 1
ATOM 659 C C . ILE A 1 81 ? -20.517 -11.499 51.440 1.00 55.78 81 ILE A C 1
ATOM 661 O O . ILE A 1 81 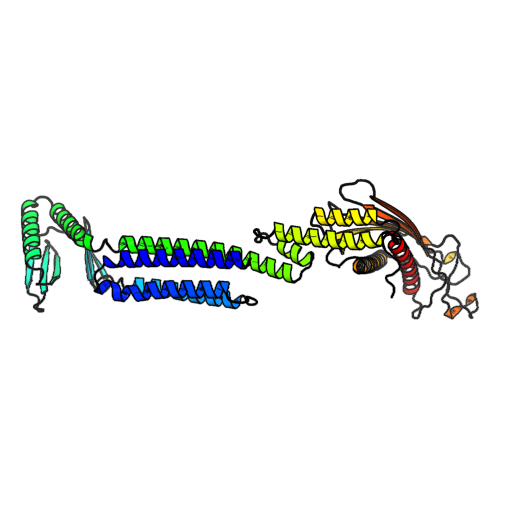? -21.334 -11.753 52.321 1.00 55.78 81 ILE A O 1
ATOM 665 N N . VAL A 1 82 ? -20.213 -12.388 50.489 1.00 51.09 82 VAL A N 1
ATOM 666 C CA . VAL A 1 82 ? -20.839 -13.722 50.407 1.00 51.09 82 VAL A CA 1
ATOM 667 C C . VAL A 1 82 ? -20.515 -14.580 51.635 1.00 51.09 82 VAL A C 1
ATOM 669 O O . VAL A 1 82 ? -21.411 -15.227 52.177 1.00 51.09 82 VAL A O 1
ATOM 672 N N . VAL A 1 83 ? -19.268 -14.563 52.111 1.00 50.22 83 VAL A N 1
ATOM 673 C CA . VAL A 1 83 ? -18.856 -15.290 53.326 1.00 50.22 83 VAL A CA 1
ATOM 674 C C . VAL A 1 83 ? -19.538 -14.718 54.571 1.00 50.22 83 VAL A C 1
ATOM 676 O O . VAL A 1 83 ? -20.106 -15.475 55.349 1.00 50.22 83 VAL A O 1
ATOM 679 N N . LEU A 1 84 ? -19.603 -13.392 54.713 1.00 50.19 84 LEU A N 1
ATOM 680 C CA . LEU A 1 84 ? -20.317 -12.735 55.818 1.00 50.19 84 LEU A CA 1
ATOM 681 C C . LEU A 1 84 ? -21.825 -13.036 55.819 1.00 50.19 84 LEU A C 1
ATOM 683 O O . LEU A 1 84 ? -22.438 -13.13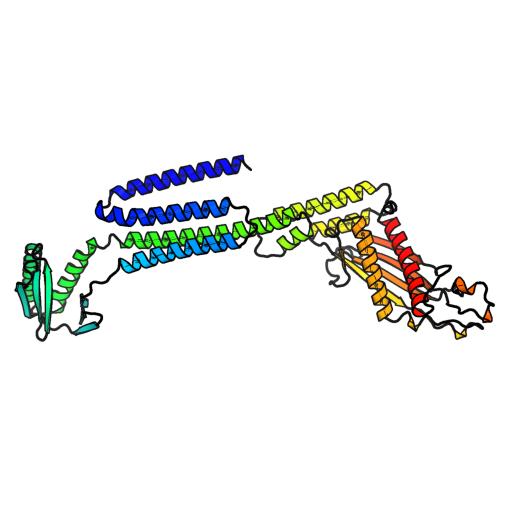0 56.883 1.00 50.19 84 LEU A O 1
ATOM 687 N N . ILE A 1 85 ? -22.433 -13.212 54.644 1.00 49.59 85 ILE A N 1
ATOM 688 C CA . ILE A 1 85 ? -23.830 -13.653 54.517 1.00 49.59 85 ILE A CA 1
ATOM 689 C C . ILE A 1 85 ? -23.971 -15.126 54.928 1.00 49.59 85 ILE A C 1
ATOM 691 O O . ILE A 1 85 ? -24.938 -15.480 55.602 1.00 49.59 85 ILE A O 1
ATOM 695 N N . LYS A 1 86 ? -23.005 -15.978 54.561 1.00 44.16 86 LYS A N 1
ATOM 696 C CA . LYS A 1 86 ? -22.988 -17.407 54.900 1.00 44.16 86 LYS A CA 1
ATOM 697 C C . LYS A 1 86 ? -22.808 -17.649 56.404 1.00 44.16 86 LYS A C 1
ATOM 699 O O . LYS A 1 86 ? -23.538 -18.459 56.969 1.00 44.16 86 LYS A O 1
ATOM 704 N N . ASP A 1 87 ? -21.900 -16.929 57.057 1.00 41.66 87 ASP A N 1
ATOM 705 C CA . ASP A 1 87 ? -21.584 -17.124 58.481 1.00 41.66 87 ASP A CA 1
ATOM 706 C C . ASP A 1 87 ? -22.693 -16.611 59.417 1.00 41.66 87 ASP A C 1
ATOM 708 O O . ASP A 1 87 ? -22.891 -17.147 60.509 1.00 41.66 87 ASP A O 1
ATOM 712 N N . ASN A 1 88 ? -23.497 -15.644 58.963 1.00 42.69 88 ASN A N 1
ATOM 713 C CA . ASN A 1 88 ? -24.695 -15.186 59.675 1.00 42.69 88 ASN A CA 1
ATOM 714 C C . ASN A 1 88 ? -25.928 -16.090 59.463 1.00 42.69 88 ASN A C 1
ATOM 716 O O . ASN A 1 88 ? -26.962 -15.871 60.094 1.00 42.69 88 ASN A O 1
ATOM 720 N N . PHE A 1 89 ? -25.825 -17.126 58.622 1.00 37.12 89 PHE A N 1
ATOM 721 C CA . PHE A 1 89 ? -26.859 -18.139 58.385 1.00 37.12 89 PHE A CA 1
ATOM 722 C C . PHE A 1 89 ? -26.417 -19.505 58.929 1.00 37.12 89 PHE A C 1
ATOM 724 O O . PHE A 1 89 ? -26.305 -20.504 58.219 1.00 37.12 89 PHE A O 1
ATOM 731 N N . THR A 1 90 ? -26.184 -19.579 60.237 1.00 39.41 90 THR A N 1
ATOM 732 C CA . THR A 1 90 ? -26.110 -20.874 60.918 1.00 39.41 90 THR A CA 1
ATOM 733 C C . THR A 1 90 ? -27.531 -21.360 61.203 1.00 39.41 90 THR A C 1
ATOM 735 O O . THR A 1 90 ? -28.234 -20.816 62.053 1.00 39.41 90 THR A O 1
ATOM 738 N N . PHE A 1 91 ? -27.983 -22.404 60.496 1.00 39.50 91 PHE A N 1
ATOM 739 C CA . PHE A 1 91 ? -29.145 -23.170 60.958 1.00 39.50 91 PHE A CA 1
ATOM 740 C C . PHE A 1 91 ? -28.886 -23.597 62.412 1.00 39.50 91 PHE A C 1
ATOM 742 O O . PHE A 1 91 ? -27.766 -24.027 62.716 1.00 39.50 91 PHE A O 1
ATOM 749 N N . PRO A 1 92 ? -29.871 -23.497 63.324 1.00 49.53 92 PRO A N 1
ATOM 750 C CA . PRO A 1 92 ? -29.673 -23.950 64.693 1.00 49.53 92 PRO A CA 1
ATOM 751 C C . PRO A 1 92 ? -29.205 -25.412 64.678 1.00 49.53 92 PRO A C 1
ATOM 753 O O . PRO A 1 92 ? -29.727 -26.225 63.913 1.00 49.53 92 PRO A O 1
ATOM 756 N N . LYS A 1 93 ? -28.212 -25.747 65.522 1.00 46.81 93 LYS A N 1
ATOM 757 C CA . LYS A 1 93 ? -27.587 -27.090 65.616 1.00 46.81 93 LYS A CA 1
ATOM 758 C C . LYS A 1 93 ? -28.592 -28.236 65.822 1.00 46.81 93 LYS A C 1
ATOM 760 O O . LYS A 1 93 ? -28.246 -29.403 65.639 1.00 46.81 93 LYS A O 1
ATOM 765 N N . SER A 1 94 ? -29.828 -27.900 66.176 1.00 53.47 94 SER A N 1
ATOM 766 C CA . SER A 1 94 ? -30.968 -28.802 66.176 1.00 53.47 94 SER A CA 1
ATOM 767 C C . SER A 1 94 ? -32.254 -28.068 65.800 1.00 53.47 94 SER A C 1
ATOM 769 O O . SER A 1 94 ? -32.516 -26.990 66.339 1.00 53.47 94 SER A O 1
ATOM 771 N N . PHE A 1 95 ? -33.076 -28.671 64.944 1.00 60.31 95 PHE A N 1
ATOM 772 C CA . PHE A 1 95 ? -34.439 -28.216 64.657 1.00 60.31 95 PHE A CA 1
ATOM 773 C C . PHE A 1 95 ? -35.367 -29.410 64.432 1.00 60.31 95 PHE A C 1
ATOM 775 O O . PHE A 1 95 ? -34.917 -30.490 64.056 1.00 60.31 95 PHE A O 1
ATOM 782 N N . ILE A 1 96 ? -36.662 -29.209 64.668 1.00 57.91 96 ILE A N 1
ATOM 783 C CA . ILE A 1 96 ? -37.713 -30.175 64.341 1.00 57.91 96 ILE A CA 1
ATOM 784 C C . ILE A 1 96 ? -38.704 -29.461 63.427 1.00 57.91 96 ILE A C 1
ATOM 786 O O . ILE A 1 96 ? -39.208 -28.392 63.771 1.00 57.91 96 ILE A O 1
ATOM 790 N N . TYR A 1 97 ? -38.945 -30.042 62.261 1.00 57.88 97 TYR A N 1
ATOM 791 C CA . TYR A 1 97 ? -39.917 -29.602 61.276 1.00 57.88 97 TYR A CA 1
ATOM 792 C C . TYR A 1 97 ? -41.013 -30.661 61.159 1.00 57.88 97 TYR A C 1
ATOM 794 O O . TYR A 1 97 ? -40.731 -31.857 61.170 1.00 57.88 97 TYR A O 1
ATOM 802 N N . PHE A 1 98 ? -42.262 -30.217 61.076 1.00 56.59 98 PHE A N 1
ATOM 803 C CA . PHE A 1 98 ? -43.419 -31.091 60.920 1.00 56.59 98 PHE A CA 1
ATOM 804 C C . PHE A 1 98 ? -43.934 -30.942 59.493 1.00 56.59 98 PHE A C 1
ATOM 806 O O . PHE A 1 98 ? -44.418 -29.865 59.135 1.00 56.59 98 PHE A O 1
ATOM 813 N N . ASP A 1 99 ? -43.803 -32.003 58.707 1.00 53.75 99 ASP A N 1
ATOM 814 C CA . ASP A 1 99 ? -44.474 -32.168 57.419 1.00 53.75 99 ASP A CA 1
ATOM 815 C C . ASP A 1 99 ? -45.776 -32.959 57.630 1.00 53.75 99 ASP A C 1
ATOM 817 O O . ASP A 1 99 ? -45.956 -33.573 58.682 1.00 53.75 99 ASP A O 1
ATOM 821 N N . ASP A 1 100 ? -46.686 -32.973 56.660 1.00 48.56 100 ASP A N 1
ATOM 822 C CA . ASP A 1 100 ? -48.031 -33.539 56.817 1.00 48.56 100 ASP A CA 1
ATOM 823 C C . ASP A 1 100 ? -48.010 -35.030 57.205 1.00 48.56 100 ASP A C 1
ATOM 825 O O . ASP A 1 100 ? -48.918 -35.500 57.881 1.00 48.56 100 ASP A O 1
ATOM 829 N N . SER A 1 101 ? -46.958 -35.775 56.852 1.00 50.41 101 SER A N 1
ATOM 830 C CA . SER A 1 101 ? -46.834 -37.219 57.128 1.00 50.41 101 SER A CA 1
ATOM 831 C C . SER A 1 101 ? -45.594 -37.628 57.937 1.00 50.41 101 SER A C 1
ATOM 833 O O . SER A 1 101 ? -45.511 -38.773 58.393 1.00 50.41 101 SER A O 1
ATOM 835 N N . VAL A 1 102 ? -44.635 -36.717 58.153 1.00 53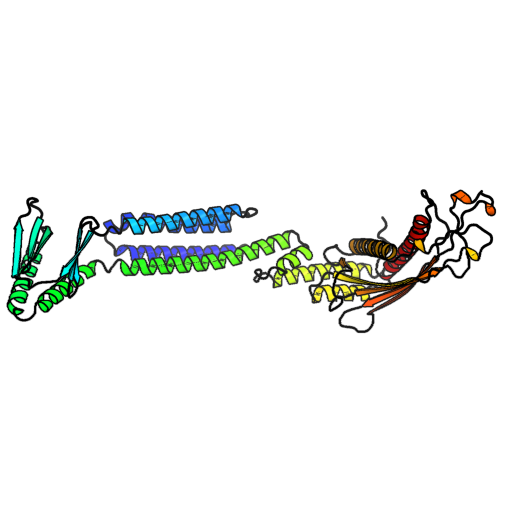.97 102 VAL A N 1
ATOM 836 C CA . VAL A 1 102 ? -43.319 -37.035 58.729 1.00 53.97 102 VAL A CA 1
ATOM 837 C C . VAL A 1 102 ? -42.806 -35.905 59.633 1.00 53.97 102 VAL A C 1
ATOM 839 O O . VAL A 1 102 ? -42.900 -34.723 59.312 1.00 53.97 102 VAL A O 1
ATOM 842 N N . ILE A 1 103 ? -42.203 -36.267 60.763 1.00 65.56 103 ILE A N 1
ATOM 843 C CA . ILE A 1 103 ? -41.421 -35.381 61.630 1.00 65.56 103 ILE A CA 1
ATOM 844 C C . ILE A 1 103 ? -39.968 -35.440 61.171 1.00 65.56 103 ILE A C 1
ATOM 846 O O . ILE A 1 103 ? -39.324 -36.486 61.272 1.00 65.56 103 ILE A O 1
ATOM 850 N N . ILE A 1 104 ? -39.449 -34.311 60.697 1.00 58.72 104 ILE A N 1
ATOM 851 C CA . ILE A 1 104 ? -38.057 -34.156 60.281 1.00 58.72 104 ILE A CA 1
ATOM 852 C C . ILE A 1 104 ? -37.281 -33.533 61.436 1.00 58.72 104 ILE A C 1
ATOM 854 O O . ILE A 1 104 ? -37.507 -32.378 61.799 1.00 58.72 104 ILE A O 1
ATOM 858 N N . LYS A 1 105 ? -36.345 -34.272 62.021 1.00 68.88 105 LYS A N 1
ATOM 859 C CA . LYS A 1 105 ? -35.506 -33.800 63.127 1.00 68.88 105 LYS A CA 1
ATOM 860 C C . LYS A 1 105 ? -34.057 -33.712 62.670 1.00 68.88 105 LYS A C 1
ATOM 862 O O . LYS A 1 105 ? -33.478 -34.716 62.278 1.00 68.88 105 LYS A O 1
ATOM 867 N N . LYS A 1 106 ? -33.454 -32.524 62.753 1.00 56.22 106 LYS A N 1
ATOM 868 C CA . LYS A 1 106 ? -32.004 -32.355 62.615 1.00 56.22 106 LYS A CA 1
ATOM 869 C C . LYS A 1 106 ? -31.366 -32.346 63.999 1.00 56.22 106 LYS A C 1
ATOM 871 O O . LYS A 1 106 ? -31.732 -31.509 64.825 1.00 56.22 106 LYS A O 1
ATOM 876 N N . GLN A 1 107 ? -30.402 -33.225 64.248 1.00 67.00 107 GLN A N 1
ATOM 877 C CA . GLN A 1 107 ? -29.586 -33.221 65.464 1.00 67.00 107 GLN A CA 1
ATOM 878 C C . GLN A 1 107 ? -28.136 -33.549 65.100 1.00 67.00 107 GLN A C 1
ATOM 880 O O . GLN A 1 107 ? -27.881 -34.611 64.547 1.00 67.00 107 GLN A O 1
ATOM 885 N N . LEU A 1 108 ? -27.197 -32.639 65.405 1.00 53.09 108 LEU A N 1
ATOM 886 C CA . LEU A 1 108 ? -25.751 -32.854 65.195 1.00 53.09 108 LEU A CA 1
ATOM 887 C C . LEU A 1 108 ? -25.431 -33.385 63.777 1.00 53.09 108 LEU A C 1
ATOM 889 O O . LEU A 1 108 ? -24.728 -34.373 63.614 1.00 53.09 108 LEU A O 1
ATOM 893 N N . ASP A 1 109 ? -26.011 -32.724 62.769 1.00 55.25 109 ASP A N 1
ATOM 894 C CA . ASP A 1 109 ? -25.893 -33.001 61.324 1.00 55.25 109 ASP A CA 1
ATOM 895 C C . ASP A 1 109 ? -26.597 -34.244 60.760 1.00 55.25 109 ASP A C 1
ATOM 897 O O . ASP A 1 109 ? -26.576 -34.452 59.548 1.00 55.25 109 ASP A O 1
ATOM 901 N N . ILE A 1 110 ? -27.343 -34.985 61.579 1.00 48.31 110 ILE A N 1
ATOM 902 C CA . ILE A 1 110 ? -28.189 -36.095 61.120 1.00 48.31 110 ILE A CA 1
ATOM 903 C C . ILE A 1 110 ? -29.629 -35.604 60.935 1.00 48.31 110 ILE A C 1
ATOM 905 O O . ILE A 1 110 ? -30.166 -34.931 61.816 1.00 48.31 110 ILE A O 1
ATOM 909 N N . LEU A 1 111 ? -30.240 -35.935 59.791 1.00 51.50 111 LEU A N 1
ATOM 910 C CA . LEU A 1 111 ? -31.663 -35.732 59.499 1.00 51.50 111 LEU A CA 1
ATOM 911 C C . LEU A 1 111 ? -32.426 -37.043 59.731 1.00 51.50 111 LEU A C 1
ATOM 913 O O . LEU A 1 111 ? -32.244 -38.010 58.997 1.00 51.50 111 LEU A O 1
ATOM 917 N N . GLU A 1 112 ? -33.278 -37.066 60.750 1.00 65.19 112 GLU A N 1
ATOM 918 C CA . GLU A 1 112 ? -34.178 -38.176 61.069 1.00 65.19 112 GLU A CA 1
ATOM 919 C C . GLU A 1 112 ? -35.574 -37.890 60.508 1.00 65.19 112 GLU A C 1
ATOM 921 O O . GLU A 1 112 ? -36.124 -36.813 60.742 1.00 65.19 112 GLU A O 1
ATOM 926 N N . PHE A 1 113 ? -36.157 -38.866 59.813 1.00 59.50 113 PHE A N 1
ATOM 927 C CA . PHE A 1 113 ? -37.515 -38.818 59.270 1.00 59.50 113 PHE A CA 1
ATOM 928 C C . PHE A 1 113 ? -38.374 -39.829 60.025 1.00 59.50 113 PHE A C 1
ATOM 930 O O . PHE A 1 113 ? -38.176 -41.033 59.883 1.00 59.50 113 PHE A O 1
ATOM 937 N N . ASN A 1 114 ? -39.309 -39.352 60.841 1.00 65.88 114 ASN A N 1
ATOM 938 C CA . ASN A 1 114 ? -40.167 -40.214 61.648 1.00 65.88 114 ASN A CA 1
ATOM 939 C C . ASN A 1 114 ? -41.631 -40.096 61.211 1.00 65.88 114 ASN A C 1
ATOM 941 O O . ASN A 1 114 ? -42.147 -38.979 61.200 1.00 65.88 114 ASN A O 1
ATOM 945 N N . PRO A 1 115 ? -42.327 -41.195 60.872 1.00 67.06 115 PRO A N 1
ATOM 946 C CA . PRO A 1 115 ? -43.743 -41.130 60.534 1.00 67.06 115 PRO A CA 1
ATOM 947 C C . PRO A 1 115 ? -44.548 -40.607 61.726 1.00 67.06 115 PRO A C 1
ATOM 949 O O . PRO A 1 115 ? -44.302 -40.975 62.879 1.00 67.06 115 PRO A O 1
ATOM 952 N N . ILE A 1 116 ? -45.514 -39.734 61.454 1.00 63.25 116 ILE A N 1
ATOM 953 C CA . ILE A 1 116 ? -46.329 -39.154 62.519 1.00 63.25 116 ILE A CA 1
ATOM 954 C C . ILE A 1 116 ? -47.366 -40.182 62.988 1.00 63.25 116 ILE A C 1
ATOM 956 O O . ILE A 1 116 ? -48.277 -40.548 62.250 1.00 63.25 116 ILE A O 1
ATOM 960 N N . THR A 1 117 ? -47.245 -40.628 64.239 1.00 70.25 117 THR A N 1
ATOM 961 C CA . THR A 1 117 ? -48.276 -41.432 64.919 1.00 70.25 117 THR A CA 1
ATOM 962 C C . THR A 1 117 ? -49.261 -40.527 65.680 1.00 70.25 117 THR A C 1
ATOM 964 O O . THR A 1 117 ? -49.156 -39.304 65.638 1.00 70.25 117 THR A O 1
ATOM 967 N N . GLN A 1 118 ? -50.280 -41.077 66.349 1.00 70.62 118 GLN A N 1
ATOM 968 C CA . GLN A 1 118 ? -51.256 -40.264 67.087 1.00 70.62 118 GLN A CA 1
ATOM 969 C C . GLN A 1 118 ? -50.595 -39.567 68.289 1.00 70.62 118 GLN A C 1
ATOM 971 O O . GLN A 1 118 ? -49.969 -40.231 69.116 1.00 70.62 118 GLN A O 1
ATOM 976 N N . LEU A 1 119 ? -50.749 -38.240 68.407 1.00 67.81 119 LEU A N 1
ATOM 977 C CA . LEU A 1 119 ? -50.305 -37.480 69.582 1.00 67.81 119 LEU A CA 1
ATOM 978 C C . LEU A 1 119 ? -51.171 -37.864 70.788 1.00 67.81 119 LEU A C 1
ATOM 980 O O . LEU A 1 119 ? -52.382 -37.643 70.782 1.00 67.81 119 LEU A O 1
ATOM 984 N N . THR A 1 120 ? -50.558 -38.423 71.827 1.00 75.12 120 THR A N 1
ATOM 985 C CA . THR A 1 120 ? -51.257 -38.893 73.029 1.00 75.12 120 THR A CA 1
ATOM 986 C C . THR A 1 120 ? -51.219 -37.872 74.151 1.00 75.12 120 THR A C 1
ATOM 988 O O . THR A 1 120 ? -52.207 -37.711 74.870 1.00 75.12 120 THR A O 1
ATOM 991 N N . LYS A 1 121 ? -50.089 -37.175 74.327 1.00 78.94 121 LYS A N 1
ATOM 992 C CA . LYS A 1 121 ? -49.884 -36.275 75.466 1.00 78.94 121 LYS A CA 1
ATOM 993 C C . LYS A 1 121 ? -48.844 -35.199 75.170 1.00 78.94 121 LYS A C 1
ATOM 995 O O . LYS A 1 121 ? -47.881 -35.420 74.444 1.00 78.94 121 LYS A O 1
ATOM 1000 N N . VAL A 1 122 ? -49.015 -34.038 75.796 1.00 75.00 122 VAL A N 1
ATOM 1001 C CA . VAL A 1 122 ? -47.985 -32.997 75.885 1.00 75.00 122 VAL A CA 1
ATOM 1002 C C . VAL A 1 122 ? -47.596 -32.834 77.350 1.00 75.00 122 VAL A C 1
ATOM 1004 O O . VAL A 1 122 ? -48.465 -32.609 78.193 1.00 75.00 122 VAL A O 1
ATOM 1007 N N . GLU A 1 123 ? -46.309 -32.952 77.667 1.00 81.00 123 GLU A N 1
ATOM 1008 C CA . GLU A 1 123 ? -45.785 -32.760 79.022 1.00 81.00 123 GLU A CA 1
ATOM 1009 C C . GLU A 1 123 ? -44.822 -31.578 79.094 1.00 81.00 123 GLU A C 1
ATOM 1011 O O . GLU A 1 123 ? -44.066 -31.307 78.163 1.00 81.00 123 GLU A O 1
ATOM 1016 N N . PHE A 1 124 ? -44.821 -30.905 80.243 1.00 78.44 124 PHE A N 1
ATOM 1017 C CA . PHE A 1 124 ? -43.882 -29.839 80.570 1.00 78.44 124 PHE A CA 1
ATOM 1018 C C . PHE A 1 124 ? -43.013 -30.318 81.720 1.00 78.44 124 PHE A C 1
ATOM 1020 O O . PHE A 1 124 ? -43.480 -30.431 82.853 1.00 78.44 124 PHE A O 1
ATOM 1027 N N . VAL A 1 125 ? -41.755 -30.616 81.423 1.00 84.44 125 VAL A N 1
ATOM 1028 C CA . VAL A 1 125 ? -40.787 -31.102 82.404 1.00 84.44 125 VAL A CA 1
ATOM 1029 C C . VAL A 1 125 ? -39.816 -29.965 82.719 1.00 84.44 125 VAL A C 1
ATOM 1031 O O . VAL A 1 125 ? -39.258 -29.379 81.791 1.00 84.44 125 VAL A O 1
ATOM 1034 N N . PRO A 1 126 ? -39.604 -29.597 83.992 1.00 79.56 126 PRO A N 1
ATOM 1035 C CA . PRO A 1 126 ? -38.565 -28.637 84.350 1.00 79.56 126 PRO A CA 1
ATOM 1036 C C . PRO A 1 126 ? -37.210 -29.100 83.802 1.00 79.56 126 PRO A C 1
ATOM 1038 O O . PRO A 1 126 ? -36.850 -30.263 83.969 1.00 79.56 126 PRO A O 1
ATOM 1041 N N . SER A 1 127 ? -36.473 -28.213 83.132 1.00 82.38 127 SER A N 1
ATOM 1042 C CA . SER A 1 127 ? -35.084 -28.503 82.767 1.00 82.38 127 SER A CA 1
ATOM 1043 C C . SER A 1 127 ? -34.186 -28.345 83.996 1.00 82.38 127 SER A C 1
ATOM 1045 O O . SER A 1 127 ? -34.478 -27.530 84.874 1.00 82.38 127 SER A O 1
ATOM 1047 N N . GLU A 1 128 ? -33.064 -29.068 84.041 1.00 78.38 128 GLU A N 1
ATOM 1048 C CA . GLU A 1 128 ? -31.995 -28.818 85.022 1.00 78.38 128 GLU A CA 1
ATOM 1049 C C . GLU A 1 128 ? -31.477 -27.375 84.921 1.00 78.38 128 GLU A C 1
ATOM 1051 O O . GLU A 1 128 ? -31.118 -26.753 85.923 1.00 78.38 128 GLU A O 1
ATOM 1056 N N . ASN A 1 129 ? -31.524 -26.797 83.716 1.00 78.12 129 ASN A N 1
ATOM 1057 C CA . ASN A 1 129 ? -31.316 -25.373 83.526 1.00 78.12 129 ASN A CA 1
ATOM 1058 C C . ASN A 1 129 ? -32.600 -24.600 83.884 1.00 78.12 129 ASN A C 1
ATOM 1060 O O . ASN A 1 129 ? -33.601 -24.676 83.169 1.00 78.12 129 ASN A O 1
ATOM 1064 N N . LYS A 1 130 ? -32.545 -23.813 84.970 1.00 75.31 130 LYS A N 1
ATOM 1065 C CA . LYS A 1 130 ? -33.680 -23.050 85.530 1.00 75.31 130 LYS A CA 1
ATOM 1066 C C . LYS A 1 130 ? -34.352 -22.092 84.541 1.00 75.31 130 LYS A C 1
ATOM 1068 O O . LYS A 1 130 ? -35.510 -21.725 84.776 1.00 75.31 130 LYS A O 1
ATOM 1073 N N . ASP A 1 131 ? -33.668 -21.731 83.459 1.00 78.81 131 ASP A N 1
ATOM 1074 C CA . ASP A 1 131 ? -34.173 -20.837 82.417 1.00 78.81 131 ASP A CA 1
ATOM 1075 C C . ASP A 1 131 ? -35.015 -21.552 81.358 1.00 78.81 131 ASP A C 1
ATOM 1077 O O . ASP A 1 131 ? -35.630 -20.889 80.519 1.00 78.81 131 ASP A O 1
ATOM 1081 N N . TYR A 1 132 ? -35.098 -22.886 81.403 1.00 73.31 132 TYR A N 1
ATOM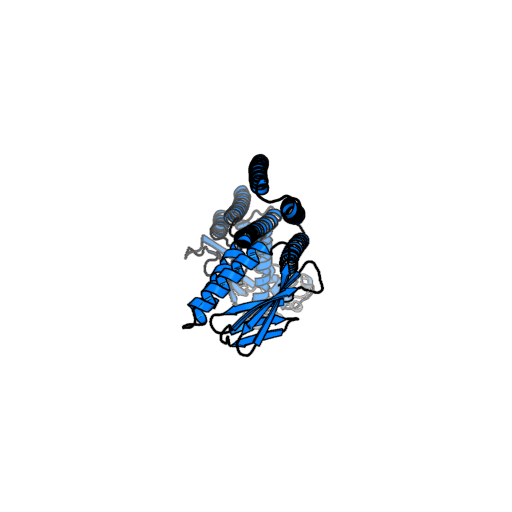 1082 C CA . TYR A 1 132 ? -35.793 -23.688 80.403 1.00 73.31 132 TYR A CA 1
ATOM 1083 C C . TYR A 1 132 ? -36.845 -24.628 81.004 1.00 73.31 132 TYR A C 1
ATOM 1085 O O . TYR A 1 132 ? -36.730 -25.146 82.114 1.00 73.31 132 TYR A O 1
ATOM 1093 N N . ILE A 1 133 ? -37.885 -24.880 80.219 1.00 74.19 133 ILE A N 1
ATOM 1094 C CA . ILE A 1 133 ? -38.853 -25.960 80.398 1.00 74.19 133 ILE A CA 1
ATOM 1095 C C . ILE A 1 133 ? -38.705 -26.871 79.183 1.00 74.19 133 ILE A C 1
ATOM 1097 O O . ILE A 1 133 ? -38.669 -26.392 78.052 1.00 74.19 133 ILE A O 1
ATOM 1101 N N . ILE A 1 134 ? -38.598 -28.175 79.402 1.00 77.88 134 ILE A N 1
ATOM 1102 C CA . ILE A 1 134 ? -38.603 -29.172 78.338 1.00 77.88 134 ILE A CA 1
ATOM 1103 C C . ILE A 1 134 ? -40.057 -29.479 77.997 1.00 77.88 134 ILE A C 1
ATOM 1105 O O . ILE A 1 134 ? -40.807 -29.967 78.843 1.00 77.88 134 ILE A O 1
ATOM 1109 N N . ILE A 1 135 ? -40.457 -29.206 76.760 1.00 76.81 135 ILE A N 1
ATOM 1110 C CA . ILE A 1 135 ? -41.745 -29.656 76.236 1.00 76.81 135 ILE A CA 1
ATOM 1111 C C . ILE A 1 135 ? -41.538 -31.039 75.643 1.00 76.81 135 ILE A C 1
ATOM 1113 O O . ILE A 1 135 ? -40.684 -31.204 74.773 1.00 76.81 135 ILE A O 1
ATOM 1117 N N . LYS A 1 136 ? -42.312 -32.021 76.101 1.00 81.88 136 LYS A N 1
ATOM 1118 C CA . LYS A 1 136 ? -42.357 -33.359 75.517 1.00 81.88 136 LYS A CA 1
ATOM 1119 C C . LYS A 1 136 ? -43.660 -33.535 74.754 1.00 81.88 136 LYS A C 1
ATOM 1121 O O . LYS A 1 136 ? -44.732 -33.462 75.348 1.00 81.88 136 LYS A O 1
ATOM 1126 N N . LEU A 1 137 ? -43.570 -33.774 73.454 1.00 79.25 137 LEU A N 1
ATOM 1127 C CA . LEU A 1 137 ? -44.679 -34.241 72.628 1.00 79.25 137 LEU A CA 1
ATOM 1128 C C . LEU A 1 137 ? -44.600 -35.762 72.577 1.00 79.25 137 LEU A C 1
ATOM 1130 O O . LEU A 1 137 ? -43.642 -36.311 72.034 1.00 79.25 137 LEU A O 1
ATOM 1134 N N . ILE A 1 138 ? -45.572 -36.427 73.186 1.00 79.31 138 ILE A N 1
ATOM 1135 C CA . ILE A 1 138 ? -45.649 -37.882 73.268 1.00 79.31 138 ILE A CA 1
ATOM 1136 C C . ILE A 1 138 ? -46.669 -38.340 72.234 1.00 79.31 138 ILE A C 1
ATOM 1138 O O . ILE A 1 138 ? -47.842 -37.975 72.293 1.00 79.31 138 ILE A O 1
ATOM 1142 N N . PHE A 1 139 ? -46.199 -39.131 71.285 1.00 79.81 139 PHE A N 1
ATOM 1143 C CA . PHE A 1 139 ? -46.982 -39.858 70.299 1.00 79.81 139 PHE A CA 1
ATOM 1144 C C . PHE A 1 139 ? -47.016 -41.349 70.679 1.00 79.81 139 PHE A C 1
ATOM 1146 O O . PHE A 1 139 ? -46.234 -41.769 71.533 1.00 79.81 139 PHE A O 1
ATOM 1153 N N . ASN A 1 140 ? -47.911 -42.151 70.083 1.00 75.62 140 ASN A N 1
ATOM 1154 C CA . ASN A 1 140 ? -48.108 -43.572 70.440 1.00 75.62 140 ASN A CA 1
ATOM 1155 C C . ASN A 1 140 ? -46.800 -44.377 70.564 1.00 75.62 140 ASN A C 1
ATOM 1157 O O . ASN A 1 140 ? -46.704 -45.238 71.433 1.00 75.62 140 ASN A O 1
ATOM 1161 N N . GLU A 1 141 ? -45.802 -44.087 69.726 1.00 75.06 141 GLU A N 1
ATOM 1162 C CA . GLU A 1 141 ? -44.548 -44.855 69.670 1.00 75.06 141 GLU A CA 1
ATOM 1163 C C . GLU A 1 141 ? -43.290 -44.006 69.901 1.00 75.06 141 GLU A C 1
ATOM 1165 O O . GLU A 1 141 ? -42.183 -44.538 69.953 1.00 75.06 141 GLU A O 1
ATOM 1170 N N . GLN A 1 142 ? -43.421 -42.681 70.026 1.00 78.75 142 GLN A N 1
ATOM 1171 C CA . GLN A 1 142 ? -42.273 -41.770 70.018 1.00 78.75 142 GLN A CA 1
ATOM 1172 C C . GLN A 1 142 ? -42.485 -40.556 70.921 1.00 78.75 142 GLN A C 1
ATOM 1174 O O . GLN A 1 142 ? -43.585 -40.026 71.032 1.00 78.75 142 GLN A O 1
ATOM 1179 N N . THR A 1 143 ? -41.413 -40.077 71.555 1.00 80.81 143 THR A N 1
ATOM 1180 C CA . THR A 1 143 ? -41.438 -38.854 72.370 1.00 80.81 143 THR A CA 1
ATOM 1181 C C . THR A 1 143 ? -40.416 -37.853 71.861 1.00 80.81 143 THR A C 1
ATOM 1183 O O . THR A 1 143 ? -39.220 -38.136 71.823 1.00 80.81 143 THR A O 1
ATOM 1186 N N . PHE A 1 144 ? -40.873 -36.646 71.543 1.00 77.31 144 PHE A N 1
ATOM 1187 C CA . PHE A 1 144 ? -40.027 -35.546 71.095 1.00 77.31 144 PHE A CA 1
ATOM 1188 C C . PHE A 1 144 ? -39.909 -34.510 72.199 1.00 77.31 144 PHE A C 1
ATOM 1190 O O . PHE A 1 144 ? -40.905 -33.929 72.617 1.00 77.31 144 PHE A O 1
ATOM 1197 N N . SER A 1 145 ? -38.686 -34.281 72.670 1.00 78.88 145 SER A N 1
ATOM 1198 C CA . SER A 1 145 ? -38.395 -33.325 73.739 1.00 78.88 145 SER A CA 1
ATOM 1199 C C . SER A 1 145 ? -37.672 -32.108 73.178 1.00 78.88 145 SER A C 1
ATOM 1201 O O . SER A 1 145 ? -36.721 -32.269 72.415 1.00 78.88 145 SER A O 1
ATOM 1203 N N . PHE A 1 146 ? -38.069 -30.902 73.575 1.00 77.19 146 PHE A N 1
ATOM 1204 C CA . PHE A 1 146 ? -37.359 -29.683 73.190 1.00 77.19 146 PHE A CA 1
ATOM 1205 C C . PHE A 1 146 ? -37.295 -28.663 74.330 1.00 77.19 146 PHE A C 1
ATOM 1207 O O . PHE A 1 146 ? -38.290 -28.446 75.027 1.00 77.19 146 PHE A O 1
ATOM 1214 N N . PRO A 1 147 ? -36.126 -28.033 74.542 1.00 73.19 147 PRO A N 1
ATOM 1215 C CA . PRO A 1 147 ? -35.969 -26.995 75.545 1.00 73.19 147 PRO A CA 1
ATOM 1216 C C . PRO A 1 147 ? -36.648 -25.702 75.084 1.00 73.19 147 PRO A C 1
ATOM 1218 O O . PRO A 1 147 ? -36.526 -25.290 73.931 1.00 73.19 147 PRO A O 1
ATOM 1221 N N . TYR A 1 148 ? -37.338 -25.031 76.002 1.00 71.88 148 TYR A N 1
ATOM 1222 C CA . TYR A 1 148 ? -38.020 -23.770 75.737 1.00 71.88 148 TYR A CA 1
ATOM 1223 C C . TYR A 1 148 ? -37.811 -22.767 76.869 1.00 71.88 148 TYR A C 1
ATOM 1225 O O . TYR A 1 148 ? -37.897 -23.122 78.040 1.00 71.88 148 TYR A O 1
ATOM 1233 N N . LEU A 1 149 ? -37.557 -21.502 76.527 1.00 72.19 149 LEU A N 1
ATOM 1234 C CA . LEU A 1 149 ? -37.278 -20.443 77.500 1.00 72.19 149 LEU A CA 1
ATOM 1235 C C . LEU A 1 149 ? -38.474 -20.168 78.423 1.00 72.19 149 LEU A C 1
ATOM 1237 O O . LEU A 1 149 ? -39.576 -19.828 77.980 1.00 72.19 149 LEU A O 1
ATOM 1241 N N . LYS A 1 150 ? -38.224 -20.237 79.731 1.00 70.12 150 LYS A N 1
ATOM 1242 C CA . LYS A 1 150 ? -39.202 -20.047 80.810 1.00 70.12 150 LYS A CA 1
ATOM 1243 C C . LYS A 1 150 ? -39.818 -18.646 80.819 1.00 70.12 150 LYS A C 1
ATOM 1245 O O . LYS A 1 150 ? -40.976 -18.499 81.195 1.00 70.12 150 LYS A O 1
ATOM 1250 N N . SER A 1 151 ? -39.109 -17.632 80.317 1.00 70.56 151 SER A N 1
ATOM 1251 C CA . SER A 1 151 ? -39.624 -16.260 80.148 1.00 70.56 151 SER A CA 1
ATOM 1252 C C . SER A 1 151 ? -40.817 -16.153 79.188 1.00 70.56 151 SER A C 1
ATOM 1254 O O . SER A 1 151 ? -41.507 -15.138 79.162 1.00 70.56 151 SER A O 1
ATOM 1256 N N . LYS A 1 152 ? -41.093 -17.202 78.404 1.00 69.44 152 LYS A N 1
ATOM 1257 C CA . LYS A 1 152 ? -42.226 -17.279 77.473 1.00 69.44 152 LYS A CA 1
ATOM 1258 C C . LYS A 1 152 ? -43.312 -18.265 77.932 1.00 69.44 152 LYS A C 1
ATOM 1260 O O . LYS A 1 152 ? -44.150 -18.656 77.116 1.00 69.44 152 LYS A O 1
ATOM 1265 N N . ARG A 1 153 ? -43.309 -18.663 79.212 1.00 62.09 153 ARG A N 1
ATOM 1266 C CA . ARG A 1 153 ? -44.196 -19.690 79.787 1.00 62.09 153 ARG A CA 1
ATOM 1267 C C . ARG A 1 153 ? -45.684 -19.412 79.568 1.00 62.09 153 ARG A C 1
ATOM 1269 O O . ARG A 1 153 ? -46.382 -20.319 79.141 1.00 62.09 153 ARG A O 1
ATOM 1276 N N . ASP A 1 154 ? -46.161 -18.184 79.744 1.00 64.00 154 ASP A N 1
ATOM 1277 C CA . ASP A 1 154 ? -47.602 -17.889 79.629 1.00 64.00 154 ASP A CA 1
ATOM 1278 C C . ASP A 1 154 ? -48.131 -18.077 78.198 1.00 64.00 154 ASP A C 1
ATOM 1280 O O . ASP A 1 154 ? -49.214 -18.623 77.971 1.00 64.00 154 ASP A O 1
ATOM 1284 N N . LYS A 1 155 ? -47.322 -17.698 77.198 1.00 67.06 155 LYS A N 1
ATOM 1285 C CA . LYS A 1 155 ? -47.622 -17.957 75.779 1.00 67.06 155 LYS A CA 1
ATOM 1286 C C . LYS A 1 155 ? -47.612 -19.454 75.474 1.00 67.06 155 LYS A C 1
ATOM 1288 O O . LYS A 1 155 ? -48.382 -19.915 74.635 1.00 67.06 155 LYS A O 1
ATOM 1293 N N . LEU A 1 156 ? -46.755 -20.197 76.165 1.00 61.88 156 LEU A N 1
ATOM 1294 C CA . LEU A 1 156 ? -46.602 -21.633 76.014 1.00 61.88 156 LEU A CA 1
ATOM 1295 C C . LEU A 1 156 ? -47.753 -22.406 76.661 1.00 61.88 156 LEU A C 1
ATOM 1297 O O . LEU A 1 156 ? -48.271 -23.322 76.043 1.00 61.88 156 LEU A O 1
ATOM 1301 N N . GLU A 1 157 ? -48.200 -22.022 77.855 1.00 61.16 157 GLU A N 1
ATOM 1302 C CA . GLU A 1 157 ? -49.351 -22.641 78.522 1.00 61.16 157 GLU A CA 1
ATOM 1303 C C . GLU A 1 157 ? -50.648 -22.376 77.745 1.00 61.16 157 GLU A C 1
ATOM 1305 O O . GLU A 1 157 ? -51.473 -23.276 77.593 1.00 61.16 157 GLU A O 1
ATOM 1310 N N . SER A 1 158 ? -50.802 -21.176 77.176 1.00 66.94 158 SER A N 1
ATOM 1311 C CA . SER A 1 158 ? -51.883 -20.848 76.234 1.00 66.94 158 SER A CA 1
ATOM 1312 C C . SER A 1 158 ? -51.835 -21.717 74.969 1.00 66.94 158 SER A C 1
ATOM 1314 O O . SER A 1 158 ? -52.849 -22.288 74.551 1.00 66.94 158 SER A O 1
ATOM 1316 N N . PHE A 1 159 ? -50.644 -21.874 74.385 1.00 62.06 159 PHE A N 1
ATOM 1317 C CA . PHE A 1 159 ? -50.418 -22.732 73.226 1.00 62.06 159 PHE A CA 1
ATOM 1318 C C . PHE A 1 159 ? -50.704 -24.202 73.548 1.00 62.06 159 PHE A C 1
ATOM 1320 O O . PHE A 1 159 ? -51.448 -24.844 72.818 1.00 62.06 159 PHE A O 1
ATOM 1327 N N . ALA A 1 160 ? -50.213 -24.703 74.678 1.00 60.69 160 ALA A N 1
ATOM 1328 C CA . ALA A 1 160 ? -50.395 -26.067 75.154 1.00 60.69 160 ALA A CA 1
ATOM 1329 C C . ALA A 1 160 ? -51.855 -26.400 75.445 1.00 60.69 160 ALA A C 1
ATOM 1331 O O . ALA A 1 160 ? -52.337 -27.452 75.032 1.00 60.69 160 ALA A O 1
ATOM 1332 N N . LYS A 1 161 ? -52.581 -25.494 76.114 1.00 65.38 161 LYS A N 1
ATOM 1333 C CA . LYS A 1 161 ? -54.026 -25.629 76.341 1.00 65.38 161 LYS A CA 1
ATOM 1334 C C . LYS A 1 161 ? -54.785 -25.657 75.021 1.00 65.38 161 LYS A C 1
ATOM 1336 O O . LYS A 1 161 ? -55.676 -26.482 74.868 1.00 65.38 161 LYS A O 1
ATOM 1341 N N . SER A 1 162 ? -54.401 -24.818 74.055 1.00 64.69 162 SER A N 1
ATOM 1342 C CA . SER A 1 162 ? -54.997 -24.834 72.713 1.00 64.69 162 SER A CA 1
ATOM 1343 C C . SER A 1 162 ? -54.722 -26.160 72.000 1.00 64.69 162 SER A C 1
ATOM 1345 O O . SER A 1 162 ? -55.642 -26.763 71.471 1.00 64.69 162 SER A O 1
ATOM 1347 N N . LEU A 1 163 ? -53.485 -26.655 72.057 1.00 59.84 163 LEU A N 1
ATOM 1348 C CA . LEU A 1 163 ? -53.051 -27.901 71.420 1.00 59.84 163 LEU A CA 1
ATOM 1349 C C . LEU A 1 163 ? -53.709 -29.133 72.047 1.00 59.84 163 LEU A C 1
ATOM 1351 O O . LEU A 1 163 ? -54.136 -30.031 71.338 1.00 59.84 163 LEU A O 1
ATOM 1355 N N . THR A 1 164 ? -53.844 -29.145 73.373 1.00 62.06 164 THR A N 1
ATOM 1356 C CA . THR A 1 164 ? -54.502 -30.223 74.122 1.00 62.06 164 THR A CA 1
ATOM 1357 C C . THR A 1 164 ? -56.011 -30.210 73.886 1.00 62.06 164 THR A C 1
ATOM 1359 O O . THR A 1 164 ? -56.609 -31.264 73.686 1.00 62.06 164 THR A O 1
ATOM 1362 N N . ASN A 1 165 ? -56.640 -29.030 73.856 1.00 64.88 165 ASN A N 1
ATOM 1363 C CA . ASN A 1 165 ? -58.060 -28.898 73.525 1.00 64.88 165 ASN A CA 1
ATOM 1364 C C . ASN A 1 165 ? -58.347 -29.348 72.088 1.00 64.88 165 ASN A C 1
ATOM 1366 O O . ASN A 1 165 ? -59.324 -30.061 71.869 1.00 64.88 165 ASN A O 1
ATOM 1370 N N . GLU A 1 166 ? -57.476 -29.017 71.135 1.00 61.38 166 GLU A N 1
ATOM 1371 C CA . GLU A 1 166 ? -57.666 -29.408 69.737 1.00 61.38 166 GLU A CA 1
ATOM 1372 C C . GLU A 1 166 ? -57.285 -30.867 69.474 1.00 61.38 166 GLU A C 1
ATOM 1374 O O . GLU A 1 166 ? -57.982 -31.530 68.711 1.00 61.38 166 GLU A O 1
ATOM 1379 N N . ALA A 1 167 ? -56.295 -31.429 70.174 1.00 56.47 167 ALA A N 1
ATOM 1380 C CA . ALA A 1 167 ? -56.033 -32.873 70.192 1.00 56.47 167 ALA A CA 1
ATOM 1381 C C . ALA A 1 167 ? -57.226 -33.659 70.775 1.00 56.47 167 ALA A C 1
ATOM 1383 O O . ALA A 1 167 ? -57.625 -34.690 70.237 1.00 56.47 167 ALA A O 1
ATOM 1384 N N . ASN A 1 168 ? -57.865 -33.138 71.829 1.00 61.44 168 ASN A N 1
ATOM 1385 C CA . ASN A 1 168 ? -59.050 -33.759 72.426 1.00 61.44 168 ASN A CA 1
ATOM 1386 C C . ASN A 1 168 ? -60.302 -33.640 71.542 1.00 61.44 168 ASN A C 1
ATOM 1388 O O . ASN A 1 168 ? -61.098 -34.580 71.495 1.00 61.44 168 ASN A O 1
ATOM 1392 N N . LYS A 1 169 ? -60.480 -32.523 70.821 1.00 57.56 169 LYS A N 1
ATOM 1393 C CA . LYS A 1 169 ? -61.547 -32.368 69.815 1.00 57.56 169 LYS A CA 1
ATOM 1394 C C . LYS A 1 169 ? -61.310 -33.224 68.569 1.00 57.56 169 LYS A C 1
ATOM 1396 O O . LYS A 1 169 ? -62.270 -33.717 67.985 1.00 57.56 169 LYS A O 1
ATOM 1401 N N . SER A 1 170 ? -60.053 -33.427 68.177 1.00 51.19 170 SER A N 1
ATOM 1402 C CA . SER A 1 170 ? -59.653 -34.150 66.962 1.00 51.19 170 SER A CA 1
ATOM 1403 C C . SER A 1 170 ? -59.407 -35.645 67.172 1.00 51.19 170 SER A C 1
ATOM 1405 O O . SER A 1 170 ? -58.717 -36.264 66.368 1.00 51.19 170 SER A O 1
ATOM 1407 N N . LYS A 1 171 ? -60.066 -36.295 68.148 1.00 55.28 171 LYS A N 1
ATOM 1408 C CA . LYS A 1 171 ? -60.078 -37.773 68.290 1.00 55.28 171 LYS A CA 1
ATOM 1409 C C . LYS A 1 171 ? -60.484 -38.552 67.014 1.00 55.28 171 LYS A C 1
ATOM 1411 O O . LYS A 1 171 ? -60.496 -39.777 67.045 1.00 55.28 171 LYS A O 1
ATOM 1416 N N . LYS A 1 172 ? -60.833 -37.869 65.917 1.00 51.59 172 LYS A N 1
ATOM 1417 C CA . LYS A 1 172 ? -61.153 -38.433 64.604 1.00 51.59 172 LYS A CA 1
ATOM 1418 C C . LYS A 1 172 ? -60.123 -38.148 63.496 1.00 51.59 172 LYS A C 1
ATOM 1420 O O . LYS A 1 172 ? -60.244 -38.789 62.462 1.00 51.59 172 LYS A O 1
ATOM 1425 N N . ASP A 1 173 ? -59.141 -37.257 63.678 1.00 55.91 173 ASP A N 1
ATOM 1426 C CA . ASP A 1 173 ? -58.129 -36.986 62.642 1.00 55.91 173 ASP A CA 1
ATOM 1427 C C . ASP A 1 173 ? -56.821 -36.361 63.205 1.00 55.91 173 ASP A C 1
ATOM 1429 O O . ASP A 1 173 ? -56.800 -35.173 63.549 1.00 55.91 173 ASP A O 1
ATOM 1433 N N . PRO A 1 174 ? -55.713 -37.128 63.282 1.00 52.41 174 PRO A N 1
ATOM 1434 C CA . PRO A 1 174 ? -54.399 -36.642 63.716 1.00 52.41 174 PRO A CA 1
ATOM 1435 C C . PRO A 1 174 ? -53.846 -35.481 62.875 1.00 52.41 174 PRO A C 1
ATOM 1437 O O . PRO A 1 174 ? -53.095 -34.656 63.402 1.00 52.41 174 PRO A O 1
ATOM 1440 N N . PHE A 1 175 ? -54.234 -35.369 61.600 1.00 51.31 175 PHE A N 1
ATOM 1441 C CA . PHE A 1 175 ? -53.725 -34.338 60.689 1.00 51.31 175 PHE A CA 1
ATOM 1442 C C . PHE A 1 175 ? -54.207 -32.928 61.073 1.00 51.31 175 PHE A C 1
ATOM 1444 O O . PHE A 1 175 ? -53.539 -31.930 60.789 1.00 51.31 175 PHE A O 1
ATOM 1451 N N . TYR A 1 176 ? -55.327 -32.814 61.794 1.00 56.22 176 TYR A N 1
ATOM 1452 C CA . TYR A 1 176 ? -55.900 -31.518 62.168 1.00 56.22 176 TYR A CA 1
ATOM 1453 C C . TYR A 1 176 ? -55.109 -30.806 63.281 1.00 56.22 176 TYR A C 1
ATOM 1455 O O . TYR A 1 176 ? -54.929 -29.588 63.252 1.00 56.22 176 TYR A O 1
ATOM 1463 N N . ALA A 1 177 ? -54.575 -31.554 64.252 1.00 55.66 177 ALA A N 1
ATOM 1464 C CA . ALA A 1 177 ? -53.729 -30.986 65.305 1.00 55.66 177 ALA A CA 1
ATOM 1465 C C . ALA A 1 177 ? -52.377 -30.491 64.753 1.00 55.66 177 ALA A C 1
ATOM 1467 O O . ALA A 1 177 ? -51.804 -29.525 65.264 1.00 55.66 177 ALA A O 1
ATOM 1468 N N . ILE A 1 178 ? -51.895 -31.129 63.684 1.00 53.84 178 ILE A N 1
ATOM 1469 C CA . ILE A 1 178 ? -50.593 -30.870 63.063 1.00 53.84 178 ILE A CA 1
ATOM 1470 C C . ILE A 1 178 ? -50.674 -29.700 62.092 1.00 53.84 178 ILE A C 1
ATOM 1472 O O . ILE A 1 178 ? -49.837 -28.803 62.171 1.00 53.84 178 ILE A O 1
ATOM 1476 N N . SER A 1 179 ? -51.724 -29.618 61.273 1.00 54.16 179 SER A N 1
ATOM 1477 C CA . SER A 1 179 ? -51.981 -28.435 60.442 1.00 54.16 179 SER A CA 1
ATOM 1478 C C . SER A 1 179 ? -52.195 -27.177 61.299 1.00 54.16 179 SER A C 1
ATOM 1480 O O . SER A 1 179 ? -51.692 -26.097 60.973 1.00 54.16 179 SER A O 1
ATOM 1482 N N . PHE A 1 180 ? -52.833 -27.311 62.470 1.00 62.06 180 PHE A N 1
ATOM 1483 C CA . PHE A 1 180 ? -52.944 -26.227 63.448 1.00 62.06 180 PHE A CA 1
ATOM 1484 C C . PHE A 1 180 ? -51.573 -25.800 64.006 1.00 62.06 180 PHE A C 1
ATOM 1486 O O . PHE A 1 180 ? -51.269 -24.602 64.032 1.00 62.06 180 PHE A O 1
ATOM 1493 N N . LEU A 1 181 ? -50.727 -26.765 64.387 1.00 57.53 181 LEU A N 1
ATOM 1494 C CA . LEU A 1 181 ? -49.333 -26.572 64.815 1.00 57.53 181 LEU A CA 1
ATOM 1495 C C . LEU A 1 181 ? -48.503 -25.851 63.747 1.00 57.53 181 LEU A C 1
ATOM 1497 O O . LEU A 1 181 ? -47.881 -24.826 64.034 1.00 57.53 181 LEU A O 1
ATOM 1501 N N . HIS A 1 182 ? -48.559 -26.345 62.514 1.00 52.59 182 HIS A N 1
ATOM 1502 C CA . HIS A 1 182 ? -47.856 -25.804 61.359 1.00 52.59 182 HIS A CA 1
ATOM 1503 C C . HIS A 1 182 ? -48.313 -24.365 61.067 1.00 52.59 182 HIS A C 1
ATOM 1505 O O . HIS A 1 182 ? -47.482 -23.469 60.906 1.00 52.59 182 HIS A O 1
ATOM 1511 N N . SER A 1 183 ? -49.623 -24.085 61.118 1.00 55.34 183 SER A N 1
ATOM 1512 C CA . SER A 1 183 ? -50.159 -22.732 60.895 1.00 55.34 183 SER A CA 1
ATOM 1513 C C . SER A 1 183 ? -49.746 -21.731 61.984 1.00 55.34 183 SER A C 1
ATOM 1515 O O . SER A 1 183 ? -49.483 -20.562 61.690 1.00 55.34 183 SER A O 1
ATOM 1517 N N . LYS A 1 184 ? -49.653 -22.166 63.248 1.00 60.19 184 LYS A N 1
ATOM 1518 C CA . LYS A 1 184 ? -49.249 -21.321 64.383 1.00 60.19 184 LYS A CA 1
ATOM 1519 C C . LYS A 1 184 ? -47.744 -21.075 64.401 1.00 60.19 184 LYS A C 1
ATOM 1521 O O . LYS A 1 184 ? -47.336 -19.938 64.643 1.00 60.19 184 LYS A O 1
ATOM 1526 N N . ILE A 1 185 ? -46.935 -22.094 64.109 1.00 53.84 185 ILE A N 1
ATOM 1527 C CA . ILE A 1 185 ? -45.474 -21.979 64.030 1.00 53.84 185 ILE A CA 1
ATOM 1528 C C . ILE A 1 185 ? -45.084 -21.096 62.835 1.00 53.84 185 ILE A C 1
ATOM 1530 O O . ILE A 1 185 ? -44.359 -20.118 63.035 1.00 53.84 185 ILE A O 1
ATOM 1534 N N . ASN A 1 186 ? -45.662 -21.306 61.645 1.00 48.84 186 ASN A N 1
ATOM 1535 C CA . ASN A 1 186 ? -45.398 -20.453 60.475 1.00 48.84 186 ASN A CA 1
ATOM 1536 C C . ASN A 1 186 ? -45.895 -19.013 60.658 1.00 48.84 186 ASN A C 1
ATOM 1538 O O . ASN A 1 186 ? -45.213 -18.072 60.252 1.00 48.84 186 ASN A O 1
ATOM 1542 N N . ASN A 1 187 ? -47.033 -18.793 61.326 1.00 46.78 187 ASN A N 1
ATOM 1543 C CA . ASN A 1 187 ? -47.464 -17.428 61.647 1.00 46.78 187 ASN A CA 1
ATOM 1544 C C . ASN A 1 187 ? -46.601 -16.765 62.733 1.00 46.78 187 ASN A C 1
ATOM 1546 O O . ASN A 1 187 ? -46.489 -15.541 62.734 1.00 46.78 187 ASN A O 1
ATOM 1550 N N . SER A 1 188 ? -45.940 -17.529 63.610 1.00 45.38 188 SER A N 1
ATOM 1551 C CA . SER A 1 188 ? -44.931 -16.989 64.535 1.00 45.38 188 SER A CA 1
ATOM 1552 C C . SER A 1 188 ? -43.577 -16.705 63.864 1.00 45.38 188 SER A C 1
ATOM 1554 O O . SER A 1 188 ? -42.824 -15.867 64.350 1.00 45.38 188 SER A O 1
ATOM 1556 N N . GLY A 1 189 ? -43.305 -17.326 62.708 1.00 40.84 189 GLY A N 1
ATOM 1557 C CA . GLY A 1 189 ? -42.140 -17.067 61.852 1.00 40.84 189 GLY A CA 1
ATOM 1558 C C . GLY A 1 189 ? -42.229 -15.787 61.006 1.00 40.84 189 GLY A C 1
ATOM 1559 O O . GLY A 1 189 ? -41.218 -15.339 60.472 1.00 40.84 189 GLY A O 1
ATOM 1560 N N . LYS A 1 190 ? -43.394 -15.124 60.934 1.00 39.72 190 LYS A N 1
ATOM 1561 C CA . LYS A 1 190 ? -43.583 -13.847 60.206 1.00 39.72 190 LYS A CA 1
ATOM 1562 C C . LYS A 1 190 ? -42.846 -12.640 60.806 1.00 39.72 190 LYS A C 1
ATOM 1564 O O . LYS A 1 190 ? -42.901 -11.547 60.251 1.00 39.72 190 LYS A O 1
ATOM 1569 N N . THR A 1 191 ? -42.123 -12.799 61.913 1.00 43.94 191 THR A N 1
ATOM 1570 C CA . THR A 1 191 ? -41.144 -11.790 62.353 1.00 43.94 191 THR A CA 1
ATOM 1571 C C . THR A 1 191 ? -39.774 -11.949 61.680 1.00 43.94 191 THR A C 1
ATOM 1573 O O . THR A 1 191 ? -39.007 -10.993 61.688 1.00 43.94 191 THR A O 1
ATOM 1576 N N . ALA A 1 192 ? -39.477 -13.087 61.035 1.00 42.75 192 ALA A N 1
ATOM 1577 C CA . ALA A 1 192 ? -38.245 -13.301 60.260 1.00 42.75 192 ALA A CA 1
ATOM 1578 C C . ALA A 1 192 ? -38.361 -12.854 58.783 1.00 42.75 192 ALA A C 1
ATOM 1580 O O . ALA A 1 192 ? -37.354 -12.670 58.101 1.00 42.75 192 ALA A O 1
ATOM 1581 N N . THR A 1 193 ? -39.571 -12.576 58.282 1.00 42.09 193 THR A N 1
ATOM 1582 C CA . THR A 1 193 ? -39.825 -12.142 56.891 1.00 42.09 193 THR A CA 1
ATOM 1583 C C . THR A 1 193 ? -39.418 -10.693 56.581 1.00 42.09 193 THR A C 1
ATOM 1585 O O . THR A 1 193 ? -39.639 -10.218 55.470 1.00 42.09 193 THR A O 1
ATOM 1588 N N . LYS A 1 194 ? -38.783 -9.966 57.513 1.00 46.22 194 LYS A N 1
ATOM 1589 C CA . LYS A 1 194 ? -38.178 -8.654 57.211 1.00 46.22 194 LYS A CA 1
ATOM 1590 C C . LYS A 1 194 ? -36.816 -8.749 56.505 1.00 46.22 194 LYS A C 1
ATOM 1592 O O . LYS A 1 194 ? -36.405 -7.761 55.905 1.00 46.22 194 LYS A O 1
ATOM 1597 N N . GLN A 1 195 ? -36.144 -9.906 56.511 1.00 45.34 195 GLN A N 1
ATOM 1598 C CA . GLN A 1 195 ? -34.839 -10.080 55.844 1.00 45.34 195 GLN A CA 1
ATOM 1599 C C . GLN A 1 195 ? -34.941 -10.512 54.367 1.00 45.34 195 GLN A C 1
ATOM 1601 O O . GLN A 1 195 ? -34.085 -10.150 53.560 1.00 45.34 195 GLN A O 1
ATOM 1606 N N . GLU A 1 196 ? -36.019 -11.192 53.966 1.00 45.69 196 GLU A N 1
ATOM 1607 C CA . GLU A 1 196 ? -36.280 -11.565 52.564 1.00 45.69 196 GLU A CA 1
ATOM 1608 C C . GLU A 1 196 ? -36.291 -10.383 51.561 1.00 45.69 196 GLU A C 1
ATOM 1610 O O . GLU A 1 196 ? -35.688 -10.505 50.488 1.00 45.69 196 GLU A O 1
ATOM 1615 N N . PRO A 1 197 ? -36.904 -9.213 51.862 1.00 56.38 197 PRO A N 1
ATOM 1616 C CA . PRO A 1 197 ? -36.857 -8.068 50.951 1.00 56.38 197 PRO A CA 1
ATOM 1617 C C . PRO A 1 197 ? -35.462 -7.442 50.845 1.00 56.38 197 PRO A C 1
ATOM 1619 O O . PRO A 1 197 ? -35.177 -6.778 49.849 1.00 56.38 197 PRO A O 1
ATOM 1622 N N . PHE A 1 198 ? -34.585 -7.644 51.833 1.00 53.53 198 PHE A N 1
ATOM 1623 C CA . PHE A 1 198 ? -33.224 -7.113 51.796 1.00 53.53 198 PHE A CA 1
ATOM 1624 C C . PHE A 1 198 ? -32.339 -7.914 50.834 1.00 53.53 198 PHE A C 1
ATOM 1626 O O . PHE A 1 198 ? -31.674 -7.323 49.986 1.00 53.53 198 PHE A O 1
ATOM 1633 N N . TYR A 1 199 ? -32.404 -9.250 50.879 1.00 54.06 199 TYR A N 1
ATOM 1634 C CA . TYR A 1 199 ? -31.617 -10.114 49.992 1.00 54.06 199 TYR A CA 1
ATOM 1635 C C . TYR A 1 199 ? -32.002 -9.946 48.516 1.00 54.06 199 TYR A C 1
ATOM 1637 O O . TYR A 1 199 ? -31.131 -9.759 47.668 1.00 54.06 199 TYR A O 1
ATOM 1645 N N . LYS A 1 200 ? -33.307 -9.914 48.199 1.00 62.41 200 LYS A N 1
ATOM 1646 C CA . LYS A 1 200 ? -33.774 -9.682 46.818 1.00 62.41 200 LYS A CA 1
ATOM 1647 C C . LYS A 1 200 ? -33.318 -8.324 46.281 1.00 62.41 200 LYS A C 1
ATOM 1649 O O . LYS A 1 200 ? -32.917 -8.229 45.122 1.00 62.41 200 LYS A O 1
ATOM 1654 N N . LYS A 1 201 ? -33.317 -7.283 47.124 1.00 66.06 201 LYS A N 1
ATOM 1655 C CA . LYS A 1 201 ? -32.777 -5.967 46.758 1.00 66.06 201 LYS A CA 1
ATOM 1656 C C . LYS A 1 201 ? -31.265 -6.017 46.545 1.00 66.06 201 LYS A C 1
ATOM 1658 O O . LYS A 1 201 ? -30.805 -5.507 45.533 1.00 66.06 201 LYS A O 1
ATOM 1663 N N . ALA A 1 202 ? -30.503 -6.651 47.435 1.00 63.78 202 ALA A N 1
ATOM 1664 C CA . ALA A 1 202 ? -29.048 -6.764 47.307 1.00 63.78 202 ALA A CA 1
ATOM 1665 C C . ALA A 1 202 ? -28.622 -7.533 46.041 1.00 63.78 202 ALA A C 1
ATOM 1667 O O . ALA A 1 202 ? -27.716 -7.096 45.329 1.00 63.78 202 ALA A O 1
ATOM 1668 N N . LEU A 1 203 ? -29.312 -8.630 45.712 1.00 64.12 203 LEU A N 1
ATOM 1669 C CA . LEU A 1 203 ? -29.066 -9.396 44.488 1.00 64.12 203 LEU A CA 1
ATOM 1670 C C . LEU A 1 203 ? -29.408 -8.580 43.227 1.00 64.12 203 LEU A C 1
ATOM 1672 O O . LEU A 1 203 ? -28.663 -8.577 42.252 1.00 64.12 203 LEU A O 1
ATOM 1676 N N . SER A 1 204 ? -30.512 -7.826 43.269 1.00 66.81 204 SER A N 1
ATOM 1677 C CA . SER A 1 204 ? -30.904 -6.939 42.165 1.00 66.81 204 SER A CA 1
ATOM 1678 C C . SER A 1 204 ? -29.884 -5.815 41.958 1.00 66.81 204 SER A C 1
ATOM 1680 O O . SER A 1 204 ? -29.499 -5.531 40.828 1.00 66.81 204 SER A O 1
ATOM 1682 N N . TRP A 1 205 ? -29.395 -5.204 43.042 1.00 70.81 205 TRP A N 1
ATOM 1683 C CA . TRP A 1 205 ? -28.371 -4.162 42.972 1.00 70.81 205 TRP A CA 1
ATOM 1684 C C . TRP A 1 205 ? -27.042 -4.693 42.443 1.00 70.81 205 TRP A C 1
ATOM 1686 O O . TRP A 1 205 ? -26.470 -4.081 41.548 1.00 70.81 205 TRP A O 1
ATOM 1696 N N . THR A 1 206 ? -26.562 -5.837 42.937 1.00 68.69 206 THR A N 1
ATOM 1697 C CA . THR A 1 206 ? -25.318 -6.452 42.436 1.00 68.69 206 THR A CA 1
ATOM 1698 C C . THR A 1 206 ? -25.408 -6.795 40.951 1.00 68.69 206 THR A C 1
ATOM 1700 O O . THR A 1 206 ? -24.459 -6.525 40.217 1.00 68.69 206 THR A O 1
ATOM 1703 N N . PHE A 1 207 ? -26.556 -7.286 40.478 1.00 68.06 207 PHE A N 1
ATOM 1704 C CA . PHE A 1 207 ? -26.792 -7.506 39.051 1.00 68.06 207 PHE A CA 1
ATOM 1705 C C . PHE A 1 207 ? -26.764 -6.199 38.240 1.00 68.06 207 PHE A C 1
ATOM 1707 O O . PHE A 1 207 ? -26.065 -6.123 37.231 1.00 68.06 207 PHE A O 1
ATOM 1714 N N . ILE A 1 208 ? -27.457 -5.148 38.695 1.00 71.88 208 ILE A N 1
ATOM 1715 C CA . ILE A 1 208 ? -27.462 -3.831 38.031 1.00 71.88 208 ILE A CA 1
ATOM 1716 C C . ILE A 1 208 ? -26.045 -3.248 37.965 1.00 71.88 208 ILE A C 1
ATOM 1718 O O . ILE A 1 208 ? -25.614 -2.814 36.899 1.00 71.88 208 ILE A O 1
ATOM 1722 N N . PHE A 1 209 ? -25.295 -3.278 39.069 1.00 74.12 209 PHE A N 1
ATOM 1723 C CA . PHE A 1 209 ? -23.915 -2.792 39.101 1.00 74.12 209 PHE A CA 1
ATOM 1724 C C . PHE A 1 209 ? -22.994 -3.616 38.203 1.00 74.12 209 PHE A C 1
ATOM 1726 O O . PHE A 1 209 ? -22.173 -3.035 37.502 1.00 74.12 209 PHE A O 1
ATOM 1733 N N . SER A 1 210 ? -23.153 -4.941 38.166 1.00 68.88 210 SER A N 1
ATOM 1734 C CA . SER A 1 210 ? -22.388 -5.798 37.257 1.00 68.88 210 SER A CA 1
ATOM 1735 C C . SER A 1 210 ? -22.685 -5.477 35.792 1.00 68.88 210 SER A C 1
ATOM 1737 O O . SER A 1 210 ? -21.754 -5.420 34.994 1.00 68.88 210 SER A O 1
ATOM 1739 N N . MET A 1 211 ? -23.946 -5.216 35.439 1.00 65.62 211 MET A N 1
ATOM 1740 C CA . MET A 1 211 ? -24.323 -4.817 34.081 1.00 65.62 211 MET A CA 1
ATOM 1741 C C . MET A 1 211 ? -23.741 -3.450 33.720 1.00 65.62 211 MET A C 1
ATOM 1743 O O . MET A 1 211 ? -23.077 -3.336 32.693 1.00 65.62 211 MET A O 1
ATOM 1747 N N . ILE A 1 212 ? -23.913 -2.433 34.575 1.00 75.06 212 ILE A N 1
ATOM 1748 C CA . ILE A 1 212 ? -23.316 -1.100 34.372 1.00 75.06 212 ILE A CA 1
ATOM 1749 C C . ILE A 1 212 ? -21.804 -1.229 34.191 1.00 75.06 212 ILE A C 1
ATOM 1751 O O . ILE A 1 212 ? -21.252 -0.663 33.253 1.00 75.06 212 ILE A O 1
ATOM 1755 N N . PHE A 1 213 ? -21.148 -2.026 35.035 1.00 74.06 213 PHE A N 1
ATOM 1756 C CA . PHE A 1 213 ? -19.714 -2.261 34.960 1.00 74.06 213 PHE A CA 1
ATOM 1757 C C . PHE A 1 213 ? -19.291 -2.892 33.631 1.00 74.06 213 PHE A C 1
ATOM 1759 O O . PHE A 1 213 ? -18.362 -2.399 32.996 1.00 74.06 213 PHE A O 1
ATOM 1766 N N . LEU A 1 214 ? -19.985 -3.938 33.174 1.00 70.38 214 LEU A N 1
ATOM 1767 C CA . LEU A 1 214 ? -19.689 -4.583 31.894 1.00 70.38 214 LEU A CA 1
ATOM 1768 C C . LEU A 1 214 ? -19.849 -3.606 30.720 1.00 70.38 214 LEU A C 1
ATOM 1770 O O . LEU A 1 214 ? -18.966 -3.534 29.864 1.00 70.38 214 LEU A O 1
ATOM 1774 N N . PHE A 1 215 ? -20.914 -2.799 30.707 1.00 74.88 215 PHE A N 1
ATOM 1775 C CA . PHE A 1 215 ? -21.110 -1.779 29.672 1.00 74.88 215 PHE A CA 1
ATOM 1776 C C . PHE A 1 215 ? -20.030 -0.687 29.728 1.00 74.88 215 PHE A C 1
ATOM 1778 O O . PHE A 1 215 ? -19.421 -0.381 28.700 1.00 74.88 215 PHE A O 1
ATOM 1785 N N . SER A 1 216 ? -19.719 -0.149 30.911 1.00 79.06 216 SER A N 1
ATOM 1786 C CA . SER A 1 216 ? -18.659 0.853 31.091 1.00 79.06 216 SER A CA 1
ATOM 1787 C C . SER A 1 216 ? -17.281 0.323 30.697 1.00 79.06 216 SER A C 1
ATOM 1789 O O . SER A 1 216 ? -16.500 1.054 30.092 1.00 79.06 216 SER A O 1
ATOM 1791 N N . LEU A 1 217 ? -16.993 -0.949 30.978 1.00 75.81 217 LEU A N 1
ATOM 1792 C CA . LEU A 1 217 ? -15.742 -1.593 30.593 1.00 75.81 217 LEU A CA 1
ATOM 1793 C C . LEU A 1 217 ? -15.604 -1.669 29.069 1.00 75.81 217 LEU A C 1
ATOM 1795 O O . LEU A 1 217 ? -14.554 -1.310 28.542 1.00 75.81 217 LEU A O 1
ATOM 1799 N N . THR A 1 218 ? -16.654 -2.078 28.348 1.00 79.31 218 THR A N 1
ATOM 1800 C CA . THR A 1 218 ? -16.608 -2.106 26.874 1.00 79.31 218 THR A CA 1
ATOM 1801 C C . THR A 1 218 ? -16.412 -0.718 26.268 1.00 79.31 218 THR A C 1
ATOM 1803 O O . THR A 1 218 ? -15.574 -0.561 25.383 1.00 79.31 218 THR A O 1
ATOM 1806 N N . TYR A 1 219 ? -17.099 0.298 26.803 1.00 83.25 219 TYR A N 1
ATOM 1807 C CA . TYR A 1 219 ? -16.928 1.693 26.394 1.00 83.25 219 TYR A CA 1
ATOM 1808 C C . TYR A 1 219 ? -15.485 2.173 26.607 1.00 83.25 219 TYR A C 1
ATOM 1810 O O . TYR A 1 219 ? -14.889 2.808 25.740 1.00 83.25 219 TYR A O 1
ATOM 1818 N N . PHE A 1 220 ? -14.904 1.839 27.759 1.00 79.50 220 PHE A N 1
ATOM 1819 C CA . PHE A 1 220 ? -13.553 2.250 28.124 1.00 79.50 220 PHE A CA 1
ATOM 1820 C C . PHE A 1 220 ? -12.471 1.563 27.281 1.00 79.50 220 PHE A C 1
ATOM 1822 O O . PHE A 1 220 ? -11.506 2.208 26.874 1.00 79.50 220 PHE A O 1
ATOM 1829 N N . LEU A 1 221 ? -12.630 0.269 26.988 1.00 82.38 221 LEU A N 1
ATOM 1830 C CA . LEU A 1 221 ? -11.713 -0.468 26.114 1.00 82.38 221 LEU A CA 1
ATOM 1831 C C . LEU A 1 221 ? -11.725 0.088 24.684 1.00 82.38 221 LEU A C 1
ATOM 1833 O O . LEU A 1 221 ? -10.658 0.240 24.086 1.00 82.38 221 LEU A O 1
ATOM 1837 N N . ASP A 1 222 ? -12.907 0.429 24.165 1.00 85.94 222 ASP A N 1
ATOM 1838 C CA . ASP A 1 222 ? -13.053 1.069 22.855 1.00 85.94 222 ASP A CA 1
ATOM 1839 C C . ASP A 1 222 ? -12.368 2.449 22.847 1.00 85.94 222 ASP A C 1
ATOM 1841 O O . ASP A 1 222 ? -11.515 2.722 22.002 1.00 85.94 222 ASP A O 1
ATOM 1845 N N . TRP A 1 223 ? -12.630 3.278 23.867 1.00 87.25 223 TRP A N 1
ATOM 1846 C CA . TRP A 1 223 ? -12.000 4.594 24.009 1.00 87.25 223 TRP A CA 1
ATOM 1847 C C . TRP A 1 223 ? -10.473 4.530 24.076 1.00 87.25 223 TRP A C 1
ATOM 1849 O O . TRP A 1 223 ? -9.797 5.293 23.391 1.00 87.25 223 TRP A O 1
ATOM 1859 N N . ASN A 1 224 ? -9.904 3.618 24.868 1.00 85.31 224 ASN A N 1
ATOM 1860 C CA . ASN A 1 224 ? -8.450 3.478 24.964 1.00 85.31 224 ASN A CA 1
ATOM 1861 C C . ASN A 1 224 ? -7.831 2.990 23.653 1.00 85.31 224 ASN A C 1
ATOM 1863 O O . ASN A 1 224 ? -6.771 3.480 23.268 1.00 85.31 224 ASN A O 1
ATOM 1867 N N . SER A 1 225 ? -8.498 2.069 22.955 1.00 88.38 225 SER A N 1
ATOM 1868 C CA . SER A 1 225 ? -8.045 1.582 21.648 1.00 88.38 225 SER A CA 1
ATOM 1869 C C . SER A 1 225 ? -8.048 2.709 20.615 1.00 88.38 225 SER A C 1
ATOM 1871 O O . SER A 1 225 ? -7.059 2.901 19.907 1.00 88.38 225 SER A O 1
ATOM 1873 N N . PHE A 1 226 ? -9.116 3.511 20.586 1.00 93.00 226 PHE A N 1
ATOM 1874 C CA . PHE A 1 226 ? -9.203 4.698 19.739 1.00 93.00 226 PHE A CA 1
ATOM 1875 C C . PHE A 1 226 ? -8.142 5.743 20.108 1.00 93.00 226 PHE A C 1
ATOM 1877 O O . PHE A 1 226 ? -7.426 6.222 19.234 1.00 93.00 226 PHE A O 1
ATOM 1884 N N . ARG A 1 227 ? -7.984 6.063 21.400 1.00 91.25 227 ARG A N 1
ATOM 1885 C CA . ARG A 1 227 ? -6.985 7.022 21.904 1.00 91.25 227 ARG A CA 1
ATOM 1886 C C . ARG A 1 227 ? -5.559 6.592 21.559 1.00 91.25 227 ARG A C 1
ATOM 1888 O O . ARG A 1 227 ? -4.736 7.434 21.213 1.00 91.25 227 ARG A O 1
ATOM 1895 N N . ALA A 1 228 ? -5.251 5.300 21.652 1.00 89.12 228 ALA A N 1
ATOM 1896 C CA . ALA A 1 228 ? -3.952 4.768 21.254 1.00 89.12 228 ALA A CA 1
ATOM 1897 C C . ALA A 1 228 ? -3.722 4.940 19.744 1.00 89.12 228 ALA A C 1
ATOM 1899 O O . ALA A 1 228 ? -2.669 5.430 19.334 1.00 89.12 228 ALA A O 1
ATOM 1900 N N . ALA A 1 229 ? -4.723 4.609 18.923 1.00 91.56 229 ALA A N 1
ATOM 1901 C CA . ALA A 1 229 ? -4.648 4.764 17.474 1.00 91.56 229 ALA A CA 1
ATOM 1902 C C . ALA A 1 229 ? -4.516 6.232 17.036 1.00 91.56 229 ALA A C 1
ATOM 1904 O O . ALA A 1 229 ? -3.709 6.525 16.151 1.00 91.56 229 ALA A O 1
ATOM 1905 N N . SER A 1 230 ? -5.253 7.149 17.671 1.00 92.12 230 SER A N 1
ATOM 1906 C CA . SER A 1 230 ? -5.206 8.586 17.377 1.00 92.12 230 SER A CA 1
ATOM 1907 C C . SER A 1 230 ? -3.920 9.252 17.864 1.00 92.12 230 SER A C 1
ATOM 1909 O O . SER A 1 230 ? -3.433 10.162 17.206 1.00 92.12 230 SER A O 1
ATOM 1911 N N . LYS A 1 231 ? -3.306 8.766 18.952 1.00 92.00 231 LYS A N 1
ATOM 1912 C CA . LYS A 1 231 ? -1.999 9.253 19.430 1.00 92.00 231 LYS A CA 1
ATOM 1913 C C . LYS A 1 231 ? -0.848 8.916 18.473 1.00 92.00 231 LYS A C 1
ATOM 1915 O O . LYS A 1 231 ? 0.091 9.698 18.385 1.00 92.00 231 LYS A O 1
ATOM 1920 N N . ILE A 1 232 ? -0.905 7.768 17.788 1.00 91.12 232 ILE A N 1
ATOM 1921 C CA . ILE A 1 232 ? 0.065 7.412 16.730 1.00 91.12 232 ILE A CA 1
ATOM 1922 C C . ILE A 1 232 ? -0.107 8.329 15.512 1.00 91.12 232 ILE A C 1
ATOM 1924 O O . ILE A 1 232 ? 0.858 8.602 14.810 1.00 91.12 232 ILE A O 1
ATOM 1928 N N . ASP A 1 233 ? -1.329 8.820 15.294 1.00 86.44 233 ASP A N 1
ATOM 1929 C CA . ASP A 1 233 ? -1.661 9.805 14.269 1.00 86.44 233 ASP A CA 1
ATOM 1930 C C . ASP A 1 233 ? -1.309 9.356 12.834 1.00 86.44 233 ASP A C 1
ATOM 1932 O O . ASP A 1 233 ? -0.859 10.140 12.001 1.00 86.44 233 ASP A O 1
ATOM 1936 N N . THR A 1 234 ? -1.578 8.088 12.503 1.00 90.81 234 THR A N 1
ATOM 1937 C CA . THR A 1 234 ? -1.441 7.545 11.134 1.00 90.81 234 THR A CA 1
ATOM 1938 C C . THR A 1 234 ? -2.780 7.025 10.618 1.00 90.81 234 THR A C 1
ATOM 1940 O O . THR A 1 234 ? -3.639 6.601 11.394 1.00 90.81 234 THR A O 1
ATOM 1943 N N . ALA A 1 235 ? -2.987 7.031 9.304 1.00 90.56 235 ALA A N 1
ATOM 1944 C CA . ALA A 1 235 ? -4.174 6.428 8.705 1.00 90.56 235 ALA A CA 1
ATOM 1945 C C . ALA A 1 235 ? -4.191 4.907 8.947 1.00 90.56 235 ALA A C 1
ATOM 1947 O O . ALA A 1 235 ? -5.241 4.343 9.244 1.00 90.56 235 ALA A O 1
ATOM 1948 N N . THR A 1 236 ? -3.027 4.248 8.925 1.00 90.44 236 THR A N 1
ATOM 1949 C CA . THR A 1 236 ? -2.903 2.810 9.221 1.00 90.44 236 THR A CA 1
ATOM 1950 C C . THR A 1 236 ? -3.289 2.468 10.659 1.00 90.44 236 THR A C 1
ATOM 1952 O O . THR A 1 236 ? -4.037 1.513 10.860 1.00 90.44 236 THR A O 1
ATOM 1955 N N . SER A 1 237 ? -2.860 3.237 11.669 1.00 90.88 237 SER A N 1
ATOM 1956 C CA . SER A 1 237 ? -3.264 2.977 13.063 1.00 90.88 237 SER A CA 1
ATOM 1957 C C . SER A 1 237 ? -4.777 3.106 13.255 1.00 90.88 237 SER A C 1
ATOM 1959 O O . SER A 1 237 ? -5.379 2.289 13.952 1.00 90.88 237 SER A O 1
ATOM 1961 N N . LEU A 1 238 ? -5.409 4.076 12.591 1.00 92.75 238 LEU A N 1
ATOM 1962 C CA . LEU A 1 238 ? -6.862 4.265 12.616 1.00 92.75 238 LEU A CA 1
ATOM 1963 C C . LEU A 1 238 ? -7.609 3.148 11.868 1.00 92.75 238 LEU A C 1
ATOM 1965 O O . LEU A 1 238 ? -8.614 2.652 12.374 1.00 92.75 238 LEU A O 1
ATOM 1969 N N . ARG A 1 239 ? -7.107 2.683 10.715 1.00 90.50 239 ARG A N 1
ATOM 1970 C CA . ARG A 1 239 ? -7.667 1.512 10.010 1.00 90.50 239 ARG A CA 1
ATOM 1971 C C . ARG A 1 239 ? -7.541 0.236 10.842 1.00 90.50 239 ARG A C 1
ATOM 1973 O O . ARG A 1 239 ? -8.501 -0.522 10.936 1.00 90.50 239 ARG A O 1
ATOM 1980 N N . ASN A 1 240 ? -6.407 0.041 11.517 1.00 89.81 240 ASN A N 1
ATOM 1981 C CA . ASN A 1 240 ? -6.221 -1.064 12.458 1.00 89.81 240 ASN A CA 1
ATOM 1982 C C . ASN A 1 240 ? -7.206 -0.982 13.628 1.00 89.81 240 ASN A C 1
ATOM 1984 O O . ASN A 1 240 ? -7.705 -2.004 14.070 1.00 89.81 240 ASN A O 1
ATOM 1988 N N . TYR A 1 241 ? -7.529 0.214 14.122 1.00 91.56 241 TYR A N 1
ATOM 1989 C CA . TYR A 1 241 ? -8.604 0.379 15.101 1.00 91.56 241 TYR A CA 1
ATOM 1990 C C . TYR A 1 241 ? -9.977 -0.017 14.520 1.00 91.56 241 TYR A C 1
ATOM 1992 O O . TYR A 1 241 ? -10.753 -0.694 15.197 1.00 91.56 241 TYR A O 1
ATOM 2000 N N . LEU A 1 242 ? -10.267 0.351 13.268 1.00 91.19 242 LEU A N 1
ATOM 2001 C CA . LEU A 1 242 ? -11.534 0.047 12.593 1.00 91.19 242 LEU A CA 1
ATOM 2002 C C . LEU A 1 242 ? -11.719 -1.437 12.235 1.00 91.19 242 LEU A C 1
ATOM 2004 O O . LEU A 1 242 ? -12.871 -1.877 12.133 1.00 91.19 242 LEU A O 1
ATOM 2008 N N . SER A 1 243 ? -10.636 -2.200 12.059 1.00 89.06 243 SER A N 1
ATOM 2009 C CA . SER A 1 243 ? -10.701 -3.628 11.709 1.00 89.06 243 SER A CA 1
ATOM 2010 C C . SER A 1 243 ? -11.203 -4.512 12.856 1.00 89.06 243 SER A C 1
ATOM 2012 O O . SER A 1 243 ? -11.729 -5.597 12.614 1.00 89.06 243 SER A O 1
ATOM 2014 N N . TYR A 1 244 ? -11.126 -4.048 14.106 1.00 85.56 244 TYR A N 1
ATOM 2015 C CA . TYR A 1 244 ? -11.689 -4.769 15.247 1.00 85.56 244 TYR A CA 1
ATOM 2016 C C . TYR A 1 244 ? -13.206 -4.542 15.357 1.00 85.56 244 TYR A C 1
ATOM 2018 O O . TYR A 1 244 ? -13.669 -3.449 15.681 1.00 85.56 244 TYR A O 1
ATOM 2026 N N . GLU A 1 245 ? -13.999 -5.606 15.188 1.00 72.25 245 GLU A N 1
ATOM 2027 C CA . GLU A 1 245 ? -15.476 -5.567 15.250 1.00 72.25 245 GLU A CA 1
ATOM 2028 C C . GLU A 1 245 ? -16.054 -5.042 16.578 1.00 72.25 245 GLU A C 1
ATOM 2030 O O . GLU A 1 245 ? -17.193 -4.567 16.639 1.00 72.25 245 GLU A O 1
ATOM 2035 N N . LYS A 1 246 ? -15.278 -5.147 17.663 1.00 74.31 246 LYS A N 1
ATOM 2036 C CA . LYS A 1 246 ? -15.673 -4.699 19.007 1.00 74.31 246 LYS A CA 1
ATOM 2037 C C . LYS A 1 246 ? -15.649 -3.175 19.157 1.00 74.31 246 LYS A C 1
ATOM 2039 O O . LYS A 1 246 ? -16.280 -2.665 20.078 1.00 74.31 246 LYS A O 1
ATOM 2044 N N . ASN A 1 247 ? -14.978 -2.471 18.250 1.00 77.19 247 ASN A N 1
ATOM 2045 C CA . ASN A 1 247 ? -14.824 -1.023 18.280 1.00 77.19 247 ASN A CA 1
ATOM 2046 C C . ASN A 1 247 ? -15.970 -0.385 17.495 1.00 77.19 247 ASN A C 1
ATOM 2048 O O . ASN A 1 247 ? -15.989 -0.452 16.261 1.00 77.19 247 ASN A O 1
ATOM 2052 N N . LYS A 1 248 ? -16.957 0.182 18.197 1.00 81.62 248 LYS A N 1
ATOM 2053 C CA . LYS A 1 248 ? -18.207 0.692 17.598 1.00 81.62 248 LYS A CA 1
ATOM 2054 C C . LYS A 1 248 ? -18.452 2.166 17.875 1.00 81.62 248 LYS A C 1
ATOM 2056 O O . LYS A 1 248 ? -19.057 2.827 17.040 1.00 81.62 248 LYS A O 1
ATOM 2061 N N . LEU A 1 249 ? -17.995 2.677 19.012 1.00 87.69 249 LEU A N 1
ATOM 2062 C CA . LEU A 1 249 ? -18.372 4.001 19.501 1.00 87.69 249 LEU A CA 1
ATOM 2063 C C . LEU A 1 249 ? -17.625 5.125 18.783 1.00 87.69 249 LEU A C 1
ATOM 2065 O O . LEU A 1 249 ? -18.236 6.142 18.474 1.00 87.69 249 LEU A O 1
ATOM 2069 N N . TYR A 1 250 ? -16.339 4.933 18.476 1.00 91.19 250 TYR A N 1
ATOM 2070 C CA . TYR A 1 250 ? -15.489 5.966 17.864 1.00 91.19 250 TYR A CA 1
ATOM 2071 C C . TYR A 1 250 ? -15.166 5.685 16.393 1.00 91.19 250 TYR A C 1
ATOM 2073 O O . TYR A 1 250 ? -14.223 6.247 15.835 1.00 91.19 250 TYR A O 1
ATOM 2081 N N . ARG A 1 251 ? -15.947 4.820 15.729 1.00 92.56 251 ARG A N 1
ATOM 2082 C CA . ARG A 1 251 ? -15.726 4.487 14.312 1.00 92.56 251 ARG A CA 1
ATOM 2083 C C . ARG A 1 251 ? -15.852 5.710 13.413 1.00 92.56 251 ARG A C 1
ATOM 2085 O O . ARG A 1 251 ? -14.979 5.929 12.582 1.00 92.56 251 ARG A O 1
ATOM 2092 N N . ASP A 1 252 ? -16.900 6.510 13.591 1.00 93.12 252 ASP A N 1
ATOM 2093 C CA . ASP A 1 252 ? -17.143 7.693 12.754 1.00 93.12 252 ASP A CA 1
ATOM 2094 C C . ASP A 1 252 ? -16.054 8.757 12.942 1.00 93.12 252 ASP A C 1
ATOM 2096 O O . ASP A 1 252 ? -15.632 9.406 11.983 1.00 93.12 252 ASP A O 1
ATOM 2100 N N . GLU A 1 253 ? -15.543 8.893 14.168 1.00 94.75 253 GLU A N 1
ATOM 2101 C CA . GLU A 1 253 ? -14.431 9.791 14.479 1.00 94.75 253 GLU A CA 1
ATOM 2102 C C . GLU A 1 253 ? -13.126 9.290 13.842 1.00 94.75 253 GLU A C 1
ATOM 2104 O O . GLU A 1 253 ? -12.439 10.054 13.166 1.00 94.75 253 GLU A O 1
ATOM 2109 N N . ALA A 1 254 ? -12.824 7.990 13.943 1.00 93.56 254 ALA A N 1
ATOM 2110 C CA . ALA A 1 254 ? -11.671 7.386 13.275 1.00 93.56 254 ALA A CA 1
ATOM 2111 C C . ALA A 1 254 ? -11.741 7.520 11.744 1.00 93.56 254 ALA A C 1
ATOM 2113 O O . ALA A 1 254 ? -10.741 7.871 11.116 1.00 93.56 254 ALA A O 1
ATOM 2114 N N . LYS A 1 255 ? -12.917 7.309 11.140 1.00 93.44 255 LYS A N 1
ATOM 2115 C CA . LYS A 1 255 ? -13.139 7.515 9.699 1.00 93.44 255 LYS A CA 1
ATOM 2116 C C . LYS A 1 255 ? -12.929 8.973 9.297 1.00 93.44 255 LYS A C 1
ATOM 2118 O O . LYS A 1 255 ? -12.253 9.241 8.307 1.00 93.44 255 LYS A O 1
ATOM 2123 N N . SER A 1 256 ? -13.447 9.911 10.088 1.00 94.94 256 SER A N 1
ATOM 2124 C CA . SER A 1 256 ? -13.267 11.350 9.856 1.00 94.94 256 SER A CA 1
ATOM 2125 C C . SER A 1 256 ? -11.789 11.753 9.891 1.00 94.94 256 SER A C 1
ATOM 2127 O O . SER A 1 256 ? -11.336 12.486 9.012 1.00 94.94 256 SER A O 1
ATOM 2129 N N . LEU A 1 257 ? -11.016 11.213 10.839 1.00 94.88 257 LEU A N 1
ATOM 2130 C CA . LEU A 1 257 ? -9.568 11.436 10.930 1.00 94.88 257 LEU A CA 1
ATOM 2131 C C . LEU A 1 257 ? -8.798 10.819 9.750 1.00 94.88 257 LEU A C 1
ATOM 2133 O O . LEU A 1 257 ? -7.858 11.430 9.244 1.00 94.88 257 LEU A O 1
ATOM 2137 N N . ILE A 1 258 ? -9.194 9.638 9.261 1.00 94.06 258 ILE A N 1
ATOM 2138 C CA . ILE A 1 258 ? -8.615 9.057 8.035 1.00 94.06 258 ILE A CA 1
ATOM 2139 C C . ILE A 1 258 ? -8.885 9.980 6.839 1.00 94.06 258 ILE A C 1
ATOM 2141 O O . ILE A 1 258 ? -7.957 10.317 6.102 1.00 94.06 258 ILE A O 1
ATOM 2145 N N . ILE A 1 259 ? -10.130 10.434 6.669 1.00 94.94 259 ILE A N 1
ATOM 2146 C CA . ILE A 1 259 ? -10.527 11.365 5.601 1.00 94.94 259 ILE A CA 1
ATOM 2147 C C . ILE A 1 259 ? -9.692 12.650 5.654 1.00 94.94 259 ILE A C 1
ATOM 2149 O O . ILE A 1 259 ? -9.212 13.113 4.619 1.00 94.94 259 ILE A O 1
ATOM 2153 N N . GLU A 1 260 ? -9.474 13.208 6.845 1.00 94.69 260 GLU A N 1
ATOM 2154 C CA . GLU A 1 260 ? -8.638 14.395 7.046 1.00 94.69 260 GLU A CA 1
ATOM 2155 C C . GLU A 1 260 ? -7.188 14.169 6.592 1.00 94.69 260 GLU A C 1
ATOM 2157 O O . GLU A 1 260 ? -6.620 15.018 5.896 1.00 94.69 260 GLU A O 1
ATOM 2162 N N . LYS A 1 261 ? -6.601 13.007 6.903 1.00 93.31 261 LYS A N 1
ATOM 2163 C CA . LYS A 1 261 ? -5.240 12.644 6.471 1.00 93.31 261 LYS A CA 1
ATOM 2164 C C . LYS A 1 261 ? -5.117 12.531 4.953 1.00 93.31 261 LYS A C 1
ATOM 2166 O O . LYS A 1 261 ? -4.162 13.058 4.372 1.00 93.31 261 LYS A O 1
ATOM 2171 N N . TYR A 1 262 ? -6.102 11.920 4.294 1.00 94.44 262 TYR A N 1
ATOM 2172 C CA . TYR A 1 262 ? -6.163 11.896 2.830 1.00 94.44 262 TYR A CA 1
ATOM 2173 C C . TYR A 1 262 ? -6.322 13.295 2.249 1.00 94.44 262 TYR A C 1
ATOM 2175 O O . TYR A 1 262 ? -5.573 13.663 1.350 1.00 94.44 262 TYR A O 1
ATOM 2183 N N . ASN A 1 263 ? -7.251 14.098 2.769 1.00 94.38 263 ASN A N 1
ATOM 2184 C CA . ASN A 1 263 ? -7.478 15.459 2.285 1.00 94.38 263 ASN A CA 1
ATOM 2185 C C . ASN A 1 263 ? -6.225 16.325 2.439 1.00 94.38 263 ASN A C 1
ATOM 2187 O O . ASN A 1 263 ? -5.879 17.066 1.522 1.00 94.38 263 ASN A O 1
ATOM 2191 N N . THR A 1 264 ? -5.509 16.193 3.555 1.00 93.00 264 THR A N 1
ATOM 2192 C CA . THR A 1 264 ? -4.225 16.867 3.782 1.00 93.00 264 THR A CA 1
ATOM 2193 C C . THR A 1 264 ? -3.198 16.450 2.733 1.00 93.00 264 THR A C 1
ATOM 2195 O O . THR A 1 264 ? -2.618 17.310 2.072 1.00 93.00 264 THR A O 1
ATOM 2198 N N . SER A 1 265 ? -3.034 15.145 2.505 1.00 90.69 265 SER A N 1
ATOM 2199 C CA . SER A 1 265 ? -2.099 14.608 1.505 1.00 90.69 265 SER A CA 1
ATOM 2200 C C . SER A 1 265 ? -2.456 15.047 0.079 1.00 90.69 265 SER A C 1
ATOM 2202 O O . SER A 1 265 ? -1.594 15.507 -0.668 1.00 90.69 265 SER A O 1
ATOM 2204 N N . ILE A 1 266 ? -3.742 14.995 -0.281 1.00 91.62 266 ILE A N 1
ATOM 2205 C CA . ILE A 1 266 ? -4.272 15.466 -1.566 1.00 91.62 266 ILE A CA 1
ATOM 2206 C C . ILE A 1 266 ? -4.024 16.967 -1.734 1.00 91.62 266 ILE A C 1
ATOM 2208 O O . ILE A 1 266 ? -3.645 17.397 -2.819 1.00 91.62 266 ILE A O 1
ATOM 2212 N N . ASN A 1 267 ? -4.220 17.777 -0.693 1.00 91.19 267 ASN A N 1
ATOM 2213 C CA . ASN A 1 267 ? -4.003 19.222 -0.752 1.00 91.19 267 ASN A CA 1
ATOM 2214 C C . ASN A 1 267 ? -2.517 19.575 -0.887 1.00 91.19 267 ASN A C 1
ATOM 2216 O O . ASN A 1 267 ? -2.178 20.440 -1.695 1.00 91.19 267 ASN A O 1
ATOM 2220 N N . ILE A 1 268 ? -1.631 18.885 -0.159 1.00 87.94 268 ILE A N 1
ATOM 2221 C CA . ILE A 1 268 ? -0.176 19.027 -0.312 1.00 87.94 268 ILE A CA 1
ATOM 2222 C C . ILE A 1 268 ? 0.217 18.695 -1.749 1.00 87.94 268 ILE A C 1
ATOM 2224 O O . ILE A 1 268 ? 0.863 19.507 -2.408 1.00 87.94 268 ILE A O 1
ATOM 2228 N N . TYR A 1 269 ? -0.245 17.562 -2.269 1.00 86.88 269 TYR A N 1
ATOM 2229 C CA . TYR A 1 269 ? 0.033 17.150 -3.638 1.00 86.88 269 TYR A CA 1
ATOM 2230 C C . TYR A 1 269 ? -0.526 18.154 -4.665 1.00 86.88 269 TYR A C 1
ATOM 2232 O O . TYR A 1 269 ? 0.219 18.648 -5.508 1.00 86.88 269 TYR A O 1
ATOM 2240 N N . LYS A 1 270 ? -1.788 18.593 -4.529 1.00 87.88 270 LYS A N 1
ATOM 2241 C CA . LYS A 1 270 ? -2.406 19.659 -5.351 1.00 87.88 270 LYS A CA 1
ATOM 2242 C C . LYS A 1 270 ? -1.631 20.977 -5.294 1.00 87.88 270 LYS A C 1
ATOM 2244 O O . LYS A 1 270 ? -1.584 21.693 -6.287 1.00 87.88 270 LYS A O 1
ATOM 2249 N N . SER A 1 271 ? -1.007 21.328 -4.172 1.00 85.81 271 SER A N 1
ATOM 2250 C CA . SER A 1 271 ? -0.211 22.561 -4.083 1.00 85.81 271 SER A CA 1
ATOM 2251 C C . SER A 1 271 ? 1.069 22.516 -4.935 1.00 85.81 271 SER A C 1
ATOM 2253 O O . SER A 1 271 ? 1.596 23.561 -5.315 1.00 85.81 271 SER A O 1
ATOM 2255 N N . GLN A 1 272 ? 1.524 21.319 -5.323 1.00 78.75 272 GLN A N 1
ATOM 2256 C CA . GLN A 1 272 ? 2.672 21.100 -6.211 1.00 78.75 272 GLN A CA 1
ATOM 2257 C C . GLN A 1 272 ? 2.308 21.184 -7.711 1.00 78.75 272 GLN A C 1
ATOM 2259 O O . GLN A 1 272 ? 3.183 21.025 -8.563 1.00 78.75 272 GLN A O 1
ATOM 2264 N N . ASN A 1 273 ? 1.041 21.478 -8.046 1.00 64.19 273 ASN A N 1
ATOM 2265 C CA . ASN A 1 273 ? 0.451 21.421 -9.397 1.00 64.19 273 ASN A CA 1
ATOM 2266 C C . ASN A 1 273 ? 1.212 22.208 -10.482 1.00 64.19 273 ASN A C 1
ATOM 2268 O O . ASN A 1 273 ? 1.162 21.844 -11.648 1.00 64.19 273 ASN A O 1
ATOM 2272 N N . TYR A 1 274 ? 1.990 23.236 -10.134 1.00 62.94 274 TYR A N 1
ATOM 2273 C CA . TYR A 1 274 ? 2.799 23.967 -11.122 1.00 62.94 274 TYR A CA 1
ATOM 2274 C C . TYR A 1 274 ? 3.956 23.147 -11.728 1.00 62.94 274 TYR A C 1
ATOM 2276 O O . TYR A 1 274 ? 4.579 23.611 -12.681 1.00 62.94 274 TYR A O 1
ATOM 2284 N N . LYS A 1 275 ? 4.276 21.965 -11.181 1.00 69.50 275 LYS A N 1
ATOM 2285 C CA . LYS A 1 275 ? 5.430 21.147 -11.594 1.00 69.50 275 LYS A CA 1
ATOM 2286 C C . LYS A 1 275 ? 5.073 19.755 -12.126 1.00 69.50 275 LYS A C 1
ATOM 2288 O O . LYS A 1 275 ? 5.960 19.080 -12.631 1.00 69.50 275 LYS A O 1
ATOM 2293 N N . ILE A 1 276 ? 3.816 19.322 -12.009 1.00 79.31 276 ILE A N 1
ATOM 2294 C CA . ILE A 1 276 ? 3.397 17.942 -12.299 1.00 79.31 276 ILE A CA 1
ATOM 2295 C C . ILE A 1 276 ? 2.479 17.936 -13.520 1.00 79.31 276 ILE A C 1
ATOM 2297 O O . ILE A 1 276 ? 1.454 18.611 -13.526 1.00 79.31 276 ILE A O 1
ATOM 2301 N N . ILE A 1 277 ? 2.832 17.156 -14.546 1.00 78.94 277 ILE A N 1
ATOM 2302 C CA . ILE A 1 277 ? 2.118 17.142 -15.833 1.00 78.94 277 ILE A CA 1
ATOM 2303 C C . ILE A 1 277 ? 0.719 16.524 -15.686 1.00 78.94 277 ILE A C 1
ATOM 2305 O O . ILE A 1 277 ? -0.250 17.068 -16.207 1.00 78.94 277 ILE A O 1
ATOM 2309 N N . ASN A 1 278 ? 0.603 15.405 -14.965 1.00 84.50 278 ASN A N 1
ATOM 2310 C CA . ASN A 1 278 ? -0.612 14.591 -14.895 1.00 84.50 278 ASN A CA 1
ATOM 2311 C C . ASN A 1 278 ? -1.011 14.279 -13.450 1.00 84.50 278 ASN A C 1
ATOM 2313 O O . ASN A 1 278 ? -1.134 13.129 -13.038 1.00 84.50 278 ASN A O 1
ATOM 2317 N N . ILE A 1 279 ? -1.267 15.333 -12.676 1.00 86.75 279 ILE A N 1
ATOM 2318 C CA . ILE A 1 279 ? -1.657 15.223 -11.265 1.00 86.75 279 ILE A CA 1
ATOM 2319 C C . ILE A 1 279 ? -3.082 14.662 -11.065 1.00 86.75 279 ILE A C 1
ATOM 2321 O O . ILE A 1 279 ? -3.369 13.970 -10.087 1.00 86.75 279 ILE A O 1
ATOM 2325 N N . ALA A 1 280 ? -4.001 14.958 -11.992 1.00 89.81 280 ALA A N 1
ATOM 2326 C CA . ALA A 1 280 ? -5.430 14.685 -11.828 1.00 89.81 280 ALA A CA 1
ATOM 2327 C C . ALA A 1 280 ? -5.785 13.185 -11.728 1.00 89.81 280 ALA A C 1
ATOM 2329 O O . ALA A 1 280 ? -6.591 12.839 -10.862 1.00 89.81 280 ALA A O 1
ATOM 2330 N N . PRO A 1 281 ? -5.205 12.277 -12.540 1.00 91.00 281 PRO A N 1
ATOM 2331 C CA . PRO A 1 281 ? -5.432 10.841 -12.391 1.00 91.00 281 PRO A CA 1
ATOM 2332 C C . PRO A 1 281 ? -5.026 10.311 -11.012 1.00 91.00 281 PRO A C 1
ATOM 2334 O O . PRO A 1 281 ? -5.778 9.555 -10.404 1.00 91.00 281 PRO A O 1
ATOM 2337 N N . PHE A 1 282 ? -3.885 10.751 -10.475 1.00 89.12 282 PHE A N 1
ATOM 2338 C CA . PHE A 1 282 ? -3.405 10.277 -9.176 1.00 89.12 282 PHE A CA 1
ATOM 2339 C C . PHE A 1 282 ? -4.246 10.824 -8.012 1.00 89.12 282 PHE A C 1
ATOM 2341 O O . PHE A 1 282 ? -4.536 10.104 -7.060 1.00 89.12 282 PHE A O 1
ATOM 2348 N N . ILE A 1 283 ? -4.743 12.062 -8.120 1.00 92.12 283 ILE A N 1
ATOM 2349 C CA . ILE A 1 283 ? -5.739 12.604 -7.180 1.00 92.12 283 ILE A CA 1
ATOM 2350 C C . ILE A 1 283 ? -6.997 11.731 -7.154 1.00 92.12 283 ILE A C 1
ATOM 2352 O O . ILE A 1 283 ? -7.476 11.409 -6.070 1.00 92.12 283 ILE A O 1
ATOM 2356 N N . LYS A 1 284 ? -7.503 11.298 -8.318 1.00 94.06 284 LYS A N 1
ATOM 2357 C CA . LYS A 1 284 ? -8.674 10.406 -8.380 1.00 94.06 284 LYS A CA 1
ATOM 2358 C C . LYS A 1 284 ? -8.421 9.066 -7.685 1.00 94.06 284 LYS A C 1
ATOM 2360 O O . LYS A 1 284 ? -9.334 8.543 -7.056 1.00 94.06 284 LYS A O 1
ATOM 2365 N N . ILE A 1 285 ? -7.203 8.525 -7.770 1.00 93.62 285 ILE A N 1
ATOM 2366 C CA . ILE A 1 285 ? -6.812 7.317 -7.026 1.00 93.62 285 ILE A CA 1
ATOM 2367 C C . ILE A 1 285 ? -6.880 7.577 -5.521 1.00 93.62 285 ILE A C 1
ATOM 2369 O O . ILE A 1 285 ? -7.513 6.809 -4.806 1.00 93.62 285 ILE A O 1
ATOM 2373 N N . LEU A 1 286 ? -6.293 8.673 -5.035 1.00 93.06 286 LEU A N 1
ATOM 2374 C CA . LEU A 1 286 ? -6.311 9.013 -3.607 1.00 93.06 286 LEU A CA 1
ATOM 2375 C C . LEU A 1 286 ? -7.729 9.265 -3.079 1.00 93.06 286 LEU A C 1
ATOM 2377 O O . LEU A 1 286 ? -8.052 8.845 -1.972 1.00 93.06 286 LEU A O 1
ATOM 2381 N N . GLU A 1 287 ? -8.574 9.931 -3.865 1.00 94.31 287 GLU A N 1
ATOM 2382 C CA . GLU A 1 287 ? -9.987 10.146 -3.538 1.00 94.31 287 GLU A CA 1
ATOM 2383 C C . GLU A 1 287 ? -10.741 8.809 -3.486 1.00 94.31 287 GLU A C 1
ATOM 2385 O O . GLU A 1 287 ? -11.468 8.562 -2.528 1.00 94.31 287 GLU A O 1
ATOM 2390 N N . TYR A 1 288 ? -10.493 7.899 -4.434 1.00 94.00 288 TYR A N 1
ATOM 2391 C CA . TYR A 1 288 ? -11.078 6.557 -4.410 1.00 94.00 288 TYR A CA 1
ATOM 2392 C C . TYR A 1 288 ? -10.631 5.742 -3.187 1.00 94.00 288 TYR A C 1
ATOM 2394 O O . TYR A 1 288 ? -11.466 5.124 -2.527 1.00 94.00 288 TYR A O 1
ATOM 2402 N N . LEU A 1 289 ? -9.333 5.752 -2.868 1.00 92.00 289 LEU A N 1
ATOM 2403 C CA . LEU A 1 289 ? -8.770 5.081 -1.692 1.00 92.00 289 LEU A CA 1
ATOM 2404 C C . LEU A 1 289 ? -9.420 5.597 -0.398 1.00 92.00 289 LEU A C 1
ATOM 2406 O O . LEU A 1 289 ? -9.891 4.807 0.420 1.00 92.00 289 LEU A O 1
ATOM 2410 N N . ARG A 1 290 ? -9.529 6.925 -0.260 1.00 92.50 290 ARG A N 1
ATOM 2411 C CA . ARG A 1 290 ? -10.212 7.591 0.857 1.00 92.50 290 ARG A CA 1
ATOM 2412 C C . ARG A 1 290 ? -11.666 7.139 0.991 1.00 92.50 290 ARG A C 1
ATOM 2414 O O . ARG A 1 290 ? -12.081 6.764 2.084 1.00 92.50 290 ARG A O 1
ATOM 2421 N N . ASP A 1 291 ? -12.424 7.197 -0.100 1.00 91.50 291 ASP A N 1
ATOM 2422 C CA . ASP A 1 291 ? -13.878 7.001 -0.085 1.00 91.50 291 ASP A CA 1
ATOM 2423 C C . ASP A 1 291 ? -14.279 5.531 0.121 1.00 91.50 291 ASP A C 1
ATOM 2425 O O . ASP A 1 291 ? -15.384 5.259 0.586 1.00 91.50 291 ASP A O 1
ATOM 2429 N N . ASN A 1 292 ? -13.376 4.590 -0.177 1.00 89.62 292 ASN A N 1
ATOM 2430 C CA . ASN A 1 292 ? -13.603 3.150 -0.017 1.00 89.62 292 ASN A CA 1
ATOM 2431 C C . ASN A 1 292 ? -12.844 2.533 1.170 1.00 89.62 292 ASN A C 1
ATOM 2433 O O . ASN A 1 292 ? -12.874 1.319 1.340 1.00 89.62 292 ASN A O 1
ATOM 2437 N N . GLU A 1 293 ? -12.164 3.341 1.993 1.00 85.69 293 GLU A N 1
ATOM 2438 C CA . GLU A 1 293 ? -11.357 2.872 3.135 1.00 85.69 293 GLU A CA 1
ATOM 2439 C C . GLU A 1 293 ? -10.224 1.896 2.738 1.00 85.69 293 GLU A C 1
ATOM 2441 O O . GLU A 1 293 ? -9.764 1.082 3.540 1.00 85.69 293 GLU A O 1
ATOM 2446 N N . ILE A 1 294 ? -9.721 2.024 1.508 1.00 86.50 294 ILE A N 1
ATOM 2447 C CA . ILE A 1 294 ? -8.620 1.230 0.944 1.00 86.50 294 ILE A CA 1
ATOM 2448 C C . ILE A 1 294 ? -7.327 2.043 1.055 1.00 86.50 294 ILE A C 1
ATOM 2450 O O . ILE A 1 294 ? -7.342 3.264 0.954 1.00 86.50 294 ILE A O 1
ATOM 2454 N N . PHE A 1 295 ? -6.182 1.388 1.239 1.00 87.81 295 PHE A N 1
ATOM 2455 C CA . PHE A 1 295 ? -4.870 2.057 1.228 1.00 87.81 295 PHE A CA 1
ATOM 2456 C C . PHE A 1 295 ? -3.858 1.423 0.280 1.00 87.81 295 PHE A C 1
ATOM 2458 O O . PHE A 1 295 ? -2.729 1.897 0.175 1.00 87.81 295 PHE A O 1
ATOM 2465 N N . THR A 1 296 ? -4.273 0.376 -0.425 1.00 88.50 296 THR A N 1
ATOM 2466 C CA . THR A 1 296 ? -3.426 -0.358 -1.353 1.00 88.50 296 THR A CA 1
ATOM 2467 C C . THR A 1 296 ? -3.807 -0.040 -2.793 1.00 88.50 296 THR A C 1
ATOM 2469 O O . THR A 1 296 ? -4.982 -0.106 -3.163 1.00 88.50 296 THR A O 1
ATOM 2472 N N . LEU A 1 297 ? -2.802 0.297 -3.593 1.00 91.88 297 LEU A N 1
ATOM 2473 C CA . LEU A 1 297 ? -2.848 0.405 -5.045 1.00 91.88 297 LEU A CA 1
ATOM 2474 C C . LEU A 1 297 ? -2.213 -0.860 -5.621 1.00 91.88 297 LEU A C 1
ATOM 2476 O O . LEU A 1 297 ? -1.048 -1.128 -5.349 1.00 91.88 297 LEU A O 1
ATOM 2480 N N . ILE A 1 298 ? -2.954 -1.636 -6.405 1.00 93.56 298 ILE A N 1
ATOM 2481 C CA . ILE A 1 298 ? -2.407 -2.882 -6.954 1.00 93.56 298 ILE A CA 1
ATOM 2482 C C . ILE A 1 298 ? -1.507 -2.576 -8.136 1.00 93.56 298 ILE A C 1
ATOM 2484 O O . ILE A 1 298 ? -1.814 -1.683 -8.923 1.00 93.56 298 ILE A O 1
ATOM 2488 N N . ILE A 1 299 ? -0.415 -3.309 -8.286 1.00 93.81 299 ILE A N 1
ATOM 2489 C CA . ILE A 1 299 ? 0.353 -3.328 -9.524 1.00 93.81 299 ILE A CA 1
ATOM 2490 C C . ILE A 1 299 ? 0.231 -4.695 -10.180 1.00 93.81 299 ILE A C 1
ATOM 2492 O O . ILE A 1 299 ? 0.377 -5.727 -9.538 1.00 93.81 299 ILE A O 1
ATOM 2496 N N . TYR A 1 300 ? -0.082 -4.688 -11.468 1.00 93.06 300 TYR A N 1
ATOM 2497 C CA . TYR A 1 300 ? -0.222 -5.884 -12.277 1.00 93.06 300 TYR A CA 1
ATOM 2498 C C . TYR A 1 300 ? 0.765 -5.818 -13.434 1.00 93.06 300 TYR A C 1
ATOM 2500 O O . TYR A 1 300 ? 0.726 -4.874 -14.232 1.00 93.06 300 TYR A O 1
ATOM 2508 N N . PHE A 1 301 ? 1.632 -6.822 -13.528 1.00 94.00 301 PHE A N 1
ATOM 2509 C CA . PHE A 1 301 ? 2.581 -6.952 -14.623 1.00 94.00 301 PHE A CA 1
ATOM 2510 C C . PHE A 1 301 ? 2.042 -7.887 -15.700 1.00 94.00 301 PHE A C 1
ATOM 2512 O O . PHE A 1 301 ? 1.483 -8.946 -15.422 1.00 94.00 301 PHE A O 1
ATOM 2519 N N . GLN A 1 302 ? 2.235 -7.491 -16.954 1.00 94.12 302 GLN A N 1
ATOM 2520 C CA . GLN A 1 302 ? 2.050 -8.375 -18.096 1.00 94.12 302 GLN A CA 1
ATOM 2521 C C . GLN A 1 302 ? 3.293 -8.301 -18.973 1.00 94.12 302 GLN A C 1
ATOM 2523 O O . GLN A 1 302 ? 3.452 -7.380 -19.780 1.00 94.12 302 GLN A O 1
ATOM 2528 N N . ASN A 1 303 ? 4.173 -9.280 -18.813 1.00 92.88 303 ASN A N 1
ATOM 2529 C CA . ASN A 1 303 ? 5.415 -9.358 -19.558 1.00 92.88 303 ASN A CA 1
ATOM 2530 C C . ASN A 1 303 ? 5.243 -10.167 -20.855 1.00 92.88 303 ASN A C 1
ATOM 2532 O O . ASN A 1 303 ? 4.474 -11.123 -20.946 1.00 92.88 303 ASN A O 1
ATOM 2536 N N . ASN A 1 304 ? 5.995 -9.787 -21.879 1.00 95.50 304 ASN A N 1
ATOM 2537 C CA . ASN A 1 304 ? 6.139 -10.538 -23.119 1.00 95.50 304 ASN A CA 1
ATOM 2538 C C . ASN A 1 304 ? 7.628 -10.606 -23.467 1.00 95.50 304 ASN A C 1
ATOM 2540 O O . ASN A 1 304 ? 8.213 -9.652 -23.984 1.00 95.50 304 ASN A O 1
ATOM 2544 N N . ASN A 1 305 ? 8.257 -11.727 -23.125 1.00 93.25 305 ASN A N 1
ATOM 2545 C CA . ASN A 1 305 ? 9.672 -11.952 -23.379 1.00 93.25 305 ASN A CA 1
ATOM 2546 C C . ASN A 1 305 ? 9.884 -12.470 -24.810 1.00 93.25 305 ASN A C 1
ATOM 2548 O O . ASN A 1 305 ? 9.491 -13.587 -25.145 1.00 93.25 305 ASN A O 1
ATOM 2552 N N . GLN A 1 306 ? 10.528 -11.662 -25.649 1.00 95.31 306 GLN A N 1
ATOM 2553 C CA . GLN A 1 306 ? 10.841 -11.981 -27.044 1.00 95.31 306 GLN A CA 1
ATOM 2554 C C . GLN A 1 306 ? 12.346 -12.114 -27.299 1.00 95.31 306 GLN A C 1
ATOM 2556 O O . GLN A 1 306 ? 12.781 -12.099 -28.454 1.00 95.31 306 GLN A O 1
ATOM 2561 N N . ILE A 1 307 ? 13.147 -12.261 -26.240 1.00 91.31 307 ILE A N 1
ATOM 2562 C CA . ILE A 1 307 ? 14.592 -12.454 -26.344 1.00 91.31 307 ILE A CA 1
ATOM 2563 C C . ILE A 1 307 ? 14.904 -13.742 -27.102 1.00 91.31 307 ILE A C 1
ATOM 2565 O O . ILE A 1 307 ? 14.510 -14.842 -26.715 1.00 91.31 307 ILE A O 1
ATOM 2569 N N . LYS A 1 308 ? 15.667 -13.597 -28.182 1.00 91.31 308 LYS A N 1
ATOM 2570 C CA . LYS A 1 308 ? 16.194 -14.698 -28.985 1.00 91.31 308 LYS A CA 1
ATOM 2571 C C . LYS A 1 308 ? 17.694 -14.794 -28.787 1.00 91.31 308 LYS A C 1
ATOM 2573 O O . LYS A 1 308 ? 18.370 -13.779 -28.619 1.00 91.31 308 LYS A O 1
ATOM 2578 N N . ASP A 1 309 ? 18.210 -16.014 -28.870 1.00 90.94 309 ASP A N 1
ATOM 2579 C CA . ASP A 1 309 ? 19.642 -16.208 -29.033 1.00 90.94 309 ASP A CA 1
ATOM 2580 C C . ASP A 1 309 ? 20.045 -15.714 -30.426 1.00 90.94 309 ASP A C 1
ATOM 2582 O O . ASP A 1 309 ? 19.522 -16.184 -31.439 1.00 90.94 309 ASP A O 1
ATOM 2586 N N . LEU A 1 310 ? 20.930 -14.722 -30.466 1.00 88.19 310 LEU A N 1
ATOM 2587 C CA . LEU A 1 310 ? 21.479 -14.151 -31.693 1.00 88.19 310 LEU A CA 1
ATOM 2588 C C . LEU A 1 310 ? 22.985 -14.399 -31.815 1.00 88.19 310 LEU A C 1
ATOM 2590 O O . LEU A 1 310 ? 23.591 -13.877 -32.745 1.00 88.19 310 LEU A O 1
ATOM 2594 N N . SER A 1 311 ? 23.586 -15.188 -30.918 1.00 85.62 311 SER A N 1
ATOM 2595 C CA . SER A 1 311 ? 25.036 -15.425 -30.891 1.00 85.62 311 SER A CA 1
ATOM 2596 C C . SER A 1 311 ? 25.573 -15.947 -32.228 1.00 85.62 311 SER A C 1
ATOM 2598 O O . SER A 1 311 ? 26.587 -15.464 -32.716 1.00 85.62 311 SER A O 1
ATOM 2600 N N . TYR A 1 312 ? 24.826 -16.832 -32.893 1.00 85.38 312 TYR A N 1
ATOM 2601 C CA . TYR A 1 312 ? 25.178 -17.396 -34.202 1.00 85.38 312 TYR A CA 1
ATOM 2602 C C . TYR A 1 312 ? 25.170 -16.393 -35.369 1.00 85.38 312 TYR A C 1
ATOM 2604 O O . TYR A 1 312 ? 25.591 -16.747 -36.468 1.00 85.38 312 TYR A O 1
ATOM 2612 N N . LYS A 1 313 ? 24.626 -15.181 -35.189 1.00 86.31 313 LYS A N 1
ATOM 2613 C CA . LYS A 1 313 ? 24.526 -14.174 -36.261 1.00 86.31 313 LYS A CA 1
ATOM 2614 C C . LYS A 1 313 ? 25.774 -13.310 -36.405 1.00 86.31 313 LYS A C 1
ATOM 2616 O O . LYS A 1 313 ? 25.830 -12.513 -37.339 1.00 86.31 313 LYS A O 1
ATOM 2621 N N . TYR A 1 314 ? 26.719 -13.424 -35.480 1.00 85.00 314 TYR A N 1
ATOM 2622 C CA . TYR A 1 314 ? 27.876 -12.549 -35.402 1.00 85.00 314 TYR A CA 1
ATOM 2623 C C . TYR A 1 314 ? 29.165 -13.362 -35.517 1.00 85.00 314 TYR A C 1
ATOM 2625 O O . TYR A 1 314 ? 29.278 -14.441 -34.945 1.00 85.00 314 TYR A O 1
ATOM 2633 N N . ASP A 1 315 ? 30.157 -12.803 -36.209 1.00 85.25 315 ASP A N 1
ATOM 2634 C CA . ASP A 1 315 ? 31.488 -13.410 -36.367 1.00 85.25 315 ASP A CA 1
ATOM 2635 C C . ASP A 1 315 ? 32.398 -13.187 -35.138 1.00 85.25 315 ASP A C 1
ATOM 2637 O O . ASP A 1 315 ? 33.583 -13.516 -35.154 1.00 85.25 315 ASP A O 1
ATOM 2641 N N . VAL A 1 316 ? 31.849 -12.611 -34.063 1.00 85.81 316 VAL A N 1
ATOM 2642 C CA . VAL A 1 316 ? 32.533 -12.311 -32.797 1.00 85.81 316 VAL A CA 1
ATOM 2643 C C . VAL A 1 316 ? 31.883 -13.065 -31.639 1.00 85.81 316 VAL A C 1
ATOM 2645 O O . VAL A 1 316 ? 30.744 -13.520 -31.733 1.00 85.81 316 VAL A O 1
ATOM 2648 N N . SER A 1 317 ? 32.599 -13.185 -30.518 1.00 86.19 317 SER A N 1
ATOM 2649 C CA . SER A 1 317 ? 32.074 -13.828 -29.310 1.00 86.19 317 SER A CA 1
ATOM 2650 C C . SER A 1 317 ? 30.941 -12.993 -28.700 1.00 86.19 317 SER A C 1
ATOM 2652 O O . SER A 1 317 ? 31.190 -11.955 -28.082 1.00 86.19 317 SER A O 1
ATOM 2654 N N . VAL A 1 318 ? 29.694 -13.442 -28.884 1.00 89.12 318 VAL A N 1
ATOM 2655 C CA . VAL A 1 318 ? 28.490 -12.800 -28.337 1.00 89.12 318 VAL A CA 1
ATOM 2656 C C . VAL A 1 318 ? 27.848 -13.687 -27.277 1.00 89.12 318 VAL A C 1
ATOM 2658 O O . VAL A 1 318 ? 27.513 -14.846 -27.522 1.00 89.12 318 VAL A O 1
ATOM 2661 N N . VAL A 1 319 ? 27.626 -13.117 -26.099 1.00 90.12 319 VAL A N 1
ATOM 2662 C CA . VAL A 1 319 ? 26.995 -13.790 -24.965 1.00 90.12 319 VAL A CA 1
ATOM 2663 C C . VAL A 1 319 ? 25.476 -13.755 -25.108 1.00 90.12 319 VAL A C 1
ATOM 2665 O O . VAL A 1 319 ? 24.883 -12.689 -25.255 1.00 90.12 319 VAL A O 1
ATOM 2668 N N . SER A 1 320 ? 24.825 -14.916 -25.019 1.00 89.94 320 SER A N 1
ATOM 2669 C CA . SER A 1 320 ? 23.362 -15.015 -25.070 1.00 89.94 320 SER A CA 1
ATOM 2670 C C . SER A 1 320 ? 22.702 -14.474 -23.798 1.00 89.94 320 SER A C 1
ATOM 2672 O O . SER A 1 320 ? 23.140 -14.754 -22.685 1.00 89.94 320 SER A O 1
ATOM 2674 N N . ALA A 1 321 ? 21.609 -13.737 -23.971 1.00 89.50 321 ALA A N 1
ATOM 2675 C CA . ALA A 1 321 ? 20.758 -13.228 -22.900 1.00 89.50 321 ALA A CA 1
ATOM 2676 C C . ALA A 1 321 ? 19.661 -14.211 -22.484 1.00 89.50 321 ALA A C 1
ATOM 2678 O O . ALA A 1 321 ? 19.027 -13.991 -21.461 1.00 89.50 321 ALA A O 1
ATOM 2679 N N . VAL A 1 322 ? 19.409 -15.287 -23.242 1.00 91.31 322 VAL A N 1
ATOM 2680 C CA . VAL A 1 322 ? 18.253 -16.181 -23.016 1.00 91.31 322 VAL A CA 1
ATOM 2681 C C . VAL A 1 322 ? 18.185 -16.683 -21.566 1.00 91.31 322 VAL A C 1
ATOM 2683 O O . VAL A 1 322 ? 17.128 -16.636 -20.944 1.00 91.31 322 VAL A O 1
ATOM 2686 N N . HIS A 1 323 ? 19.321 -17.075 -20.984 1.00 90.69 323 HIS A N 1
ATOM 2687 C CA . HIS A 1 323 ? 19.393 -17.545 -19.594 1.00 90.69 323 HIS A CA 1
ATOM 2688 C C . HIS A 1 323 ? 19.163 -16.451 -18.542 1.00 90.69 323 HIS A C 1
ATOM 2690 O O . HIS A 1 323 ? 18.875 -16.756 -17.384 1.00 90.69 323 HIS A O 1
ATOM 2696 N N . SER A 1 324 ? 19.274 -15.182 -18.924 1.00 90.06 324 SER A N 1
ATOM 2697 C CA . SER A 1 324 ? 19.050 -14.026 -18.058 1.00 90.06 324 SER A CA 1
ATOM 2698 C C . SER A 1 324 ? 17.584 -13.578 -18.037 1.00 90.06 324 SER A C 1
ATOM 2700 O O . SER A 1 324 ? 17.253 -12.686 -17.261 1.00 90.06 324 SER A O 1
ATOM 2702 N N . PHE A 1 325 ? 16.704 -14.190 -18.837 1.00 91.31 325 PHE A N 1
ATOM 2703 C CA . PHE A 1 325 ? 15.273 -13.864 -18.927 1.00 91.31 325 PHE A CA 1
ATOM 2704 C C . PHE A 1 325 ? 14.374 -15.083 -18.668 1.00 91.31 325 PHE A C 1
ATOM 2706 O O . PHE A 1 325 ? 13.388 -15.298 -19.369 1.00 91.31 325 PHE A O 1
ATOM 2713 N N . THR A 1 326 ? 14.721 -15.892 -17.666 1.00 92.69 326 THR A N 1
ATOM 2714 C CA . THR A 1 326 ? 13.810 -16.903 -17.106 1.00 92.69 326 THR A CA 1
ATOM 2715 C C . THR A 1 326 ? 12.697 -16.236 -16.297 1.00 92.69 326 THR A C 1
ATOM 2717 O O . THR A 1 326 ? 12.885 -15.117 -15.817 1.00 92.69 326 THR A O 1
ATOM 2720 N N . ASP A 1 327 ? 11.575 -16.932 -16.099 1.00 92.06 327 ASP A N 1
ATOM 2721 C CA . ASP A 1 327 ? 10.432 -16.406 -15.337 1.00 92.06 327 ASP A CA 1
ATOM 2722 C C . ASP A 1 327 ? 10.849 -15.945 -13.931 1.00 92.06 327 ASP A C 1
ATOM 2724 O O . ASP A 1 327 ? 10.591 -14.801 -13.571 1.00 92.06 327 ASP A O 1
ATOM 2728 N N . ASP A 1 328 ? 11.629 -16.754 -13.203 1.00 93.12 328 ASP A N 1
ATOM 2729 C CA . ASP A 1 328 ? 12.129 -16.405 -11.861 1.00 93.12 328 ASP A CA 1
ATOM 2730 C C . ASP A 1 328 ? 12.897 -15.071 -11.830 1.00 93.12 328 ASP A C 1
ATOM 2732 O O . ASP A 1 328 ? 12.693 -14.243 -10.944 1.00 93.12 328 ASP A O 1
ATOM 2736 N N . LYS A 1 329 ? 13.761 -14.828 -12.828 1.00 92.44 329 LYS A N 1
ATOM 2737 C CA . LYS A 1 329 ? 14.550 -13.588 -12.928 1.00 92.44 329 LYS A CA 1
ATOM 2738 C C . LYS A 1 329 ? 13.694 -12.395 -13.324 1.00 92.44 329 LYS A C 1
ATOM 2740 O O . LYS A 1 329 ? 14.046 -11.259 -13.021 1.00 92.44 329 LYS A O 1
ATOM 2745 N N . ILE A 1 330 ? 12.618 -12.624 -14.069 1.00 91.88 330 ILE A N 1
ATOM 2746 C CA . ILE A 1 330 ? 11.672 -11.567 -14.416 1.00 91.88 330 ILE A CA 1
ATOM 2747 C C . ILE A 1 330 ? 10.889 -11.167 -13.167 1.00 91.88 330 ILE A C 1
ATOM 2749 O O . ILE A 1 330 ? 10.873 -9.983 -12.841 1.00 91.88 330 ILE A O 1
ATOM 2753 N N . THR A 1 331 ? 10.348 -12.136 -12.428 1.00 92.75 331 THR A N 1
ATOM 2754 C CA . THR A 1 331 ? 9.627 -11.888 -11.174 1.00 92.75 331 THR A CA 1
ATOM 2755 C C . THR A 1 331 ? 10.505 -11.179 -10.142 1.00 92.75 331 THR A C 1
ATOM 2757 O O . THR A 1 331 ? 10.069 -10.192 -9.557 1.00 92.75 331 THR A O 1
ATOM 2760 N N . GLU A 1 332 ? 11.764 -11.597 -9.965 1.00 92.50 332 GLU A N 1
ATOM 2761 C CA . GLU A 1 332 ? 12.716 -10.920 -9.065 1.00 92.50 332 GLU A CA 1
ATOM 2762 C C . GLU A 1 332 ? 12.868 -9.428 -9.405 1.00 92.50 332 GLU A C 1
ATOM 2764 O O . GLU A 1 332 ? 12.793 -8.559 -8.532 1.00 92.50 3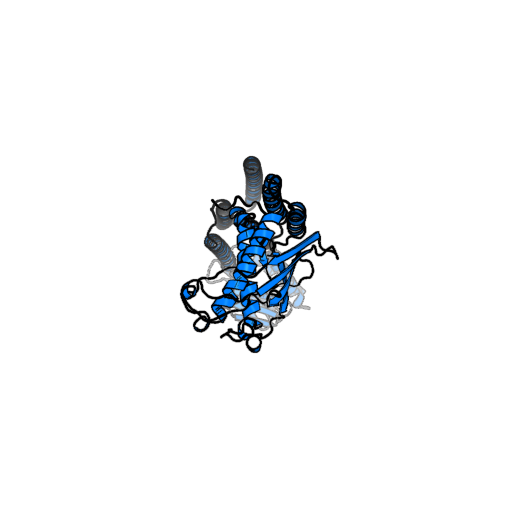32 GLU A O 1
ATOM 2769 N N . ARG A 1 333 ? 13.026 -9.114 -10.694 1.00 91.25 333 ARG A N 1
ATOM 2770 C CA . ARG A 1 333 ? 13.156 -7.734 -11.173 1.00 91.25 333 ARG A CA 1
ATOM 2771 C C . ARG A 1 333 ? 11.851 -6.956 -11.007 1.00 91.25 333 ARG A C 1
ATOM 2773 O O . ARG A 1 333 ? 11.884 -5.798 -10.598 1.00 91.25 333 ARG A O 1
ATOM 2780 N N . GLU A 1 334 ? 10.704 -7.566 -11.290 1.00 93.44 334 GLU A N 1
ATOM 2781 C CA . GLU A 1 334 ? 9.396 -6.946 -11.055 1.00 93.44 334 GLU A CA 1
ATOM 2782 C C . GLU A 1 334 ? 9.225 -6.564 -9.582 1.00 93.44 334 GLU A C 1
ATOM 2784 O O . GLU A 1 334 ? 8.893 -5.412 -9.299 1.00 93.44 334 GLU A O 1
ATOM 2789 N N . SER A 1 335 ? 9.565 -7.448 -8.638 1.00 93.25 335 SER A N 1
ATOM 2790 C CA . SER A 1 335 ? 9.544 -7.135 -7.202 1.00 93.25 335 SER A CA 1
ATOM 2791 C C . SER A 1 335 ? 10.450 -5.950 -6.833 1.00 93.25 335 SER A C 1
ATOM 2793 O O . SER A 1 335 ? 10.086 -5.111 -6.001 1.00 93.25 335 SER A O 1
ATOM 2795 N N . GLU A 1 336 ? 11.615 -5.815 -7.467 1.00 91.50 336 GLU A N 1
ATOM 2796 C CA . GLU A 1 336 ? 12.490 -4.655 -7.266 1.00 91.50 336 GLU A CA 1
ATOM 2797 C C . GLU A 1 336 ? 11.894 -3.357 -7.829 1.00 91.50 336 GLU A C 1
ATOM 2799 O O . GLU A 1 336 ? 11.991 -2.294 -7.202 1.00 91.50 336 GLU A O 1
ATOM 2804 N N . LEU A 1 337 ? 11.211 -3.432 -8.972 1.00 91.31 337 LEU A N 1
ATOM 2805 C CA . LEU A 1 337 ? 10.477 -2.298 -9.526 1.00 91.31 337 LEU A CA 1
ATOM 2806 C C . LEU A 1 337 ? 9.331 -1.873 -8.596 1.00 91.31 337 LEU A C 1
ATOM 2808 O O . LEU A 1 337 ? 9.160 -0.675 -8.361 1.00 91.31 337 LEU A O 1
ATOM 2812 N N . ILE A 1 338 ? 8.601 -2.818 -7.992 1.00 92.88 338 ILE A N 1
ATOM 2813 C CA . ILE A 1 338 ? 7.590 -2.522 -6.958 1.00 92.88 338 ILE A CA 1
ATOM 2814 C C . ILE A 1 338 ? 8.223 -1.775 -5.783 1.00 92.88 338 ILE A C 1
ATOM 2816 O O . ILE A 1 338 ? 7.697 -0.751 -5.339 1.00 92.88 338 ILE A O 1
ATOM 2820 N N . SER A 1 339 ? 9.354 -2.272 -5.275 1.00 91.75 339 SER A N 1
ATOM 2821 C CA . SER A 1 339 ? 10.089 -1.644 -4.171 1.00 91.75 339 SER A CA 1
ATOM 2822 C C . SER A 1 339 ? 10.499 -0.207 -4.516 1.00 91.75 339 SER A C 1
ATOM 2824 O O . SER A 1 339 ? 10.284 0.722 -3.728 1.00 91.75 339 SER A O 1
ATOM 2826 N N . THR A 1 340 ? 10.998 -0.002 -5.736 1.00 90.38 340 THR A N 1
ATOM 2827 C CA . THR A 1 340 ? 11.380 1.315 -6.256 1.00 90.38 340 THR A CA 1
ATOM 2828 C C . THR A 1 340 ? 10.179 2.252 -6.322 1.00 90.38 340 THR A C 1
ATOM 2830 O O . THR A 1 340 ? 10.225 3.341 -5.753 1.00 90.38 340 THR A O 1
ATOM 2833 N N . LEU A 1 341 ? 9.063 1.817 -6.912 1.00 90.44 341 LEU A N 1
ATOM 2834 C CA . LEU A 1 341 ? 7.849 2.629 -7.003 1.00 90.44 341 LEU A CA 1
ATOM 2835 C C . LEU A 1 341 ? 7.262 2.961 -5.627 1.00 90.44 341 LEU A C 1
ATOM 2837 O O . LEU A 1 341 ? 6.844 4.097 -5.405 1.00 90.44 341 LEU A O 1
ATOM 2841 N N . ASN A 1 342 ? 7.273 2.017 -4.682 1.00 90.62 342 ASN A N 1
ATOM 2842 C CA . ASN A 1 342 ? 6.872 2.268 -3.296 1.00 90.62 342 ASN A CA 1
ATOM 2843 C C . ASN A 1 342 ? 7.731 3.360 -2.648 1.00 90.62 342 ASN A C 1
ATOM 2845 O O . ASN A 1 342 ? 7.197 4.248 -1.983 1.00 90.62 342 ASN A O 1
ATOM 2849 N N . LYS A 1 343 ? 9.049 3.345 -2.876 1.00 89.31 343 LYS A N 1
ATOM 2850 C CA . LYS A 1 343 ? 9.954 4.401 -2.405 1.00 89.31 343 LYS A CA 1
ATOM 2851 C C . LYS A 1 343 ? 9.643 5.746 -3.068 1.00 89.31 343 LYS A C 1
ATOM 2853 O O . LYS A 1 343 ? 9.565 6.761 -2.376 1.00 89.31 343 LYS A O 1
ATOM 2858 N N . THR A 1 344 ? 9.418 5.767 -4.382 1.00 86.94 344 THR A N 1
ATOM 2859 C CA . THR A 1 344 ? 9.044 6.979 -5.129 1.00 86.94 344 THR A CA 1
ATOM 2860 C C . THR A 1 344 ? 7.739 7.582 -4.598 1.00 86.94 344 THR A C 1
ATOM 2862 O O . THR A 1 344 ? 7.664 8.794 -4.375 1.00 86.94 344 THR A O 1
ATOM 2865 N N . LEU A 1 345 ? 6.728 6.746 -4.337 1.00 86.31 345 LEU A N 1
ATOM 2866 C CA . LEU A 1 345 ? 5.468 7.167 -3.725 1.00 86.31 345 LEU A CA 1
ATOM 2867 C C . LEU A 1 345 ? 5.659 7.651 -2.291 1.00 86.31 345 LEU A C 1
ATOM 2869 O O . LEU A 1 345 ? 5.125 8.703 -1.953 1.00 86.31 345 LEU A O 1
ATOM 2873 N N . GLY A 1 346 ? 6.453 6.942 -1.486 1.00 84.62 346 GLY A N 1
ATOM 2874 C CA . GLY A 1 346 ? 6.759 7.289 -0.095 1.00 84.62 346 GLY A CA 1
ATOM 2875 C C . GLY A 1 346 ? 7.413 8.665 0.075 1.00 84.62 346 GLY A C 1
ATOM 2876 O O . GLY A 1 346 ? 7.241 9.318 1.102 1.00 84.62 346 GLY A O 1
ATOM 2877 N N . ASN A 1 347 ? 8.122 9.148 -0.949 1.00 81.75 347 ASN A N 1
ATOM 2878 C CA . ASN A 1 347 ? 8.679 10.504 -0.958 1.00 81.75 347 ASN A CA 1
ATOM 2879 C C . ASN A 1 347 ? 7.614 11.595 -1.169 1.00 81.75 347 ASN A C 1
ATOM 2881 O O . ASN A 1 347 ? 7.844 12.755 -0.832 1.00 81.75 347 ASN A O 1
ATOM 2885 N N . SER A 1 348 ? 6.471 11.244 -1.764 1.00 80.81 348 SER A N 1
ATOM 2886 C CA . SER A 1 348 ? 5.396 12.185 -2.116 1.00 80.81 348 SER A CA 1
ATOM 2887 C C . SER A 1 348 ? 4.185 12.070 -1.194 1.00 80.81 348 SER A C 1
ATOM 2889 O O . SER A 1 348 ? 3.481 13.053 -0.963 1.00 80.81 348 SER A O 1
ATOM 2891 N N . PHE A 1 349 ? 3.957 10.879 -0.649 1.00 83.50 349 PHE A N 1
ATOM 2892 C CA . PHE A 1 349 ? 2.874 10.552 0.261 1.00 83.50 349 PHE A CA 1
ATOM 2893 C C . PHE A 1 349 ? 3.431 9.780 1.452 1.00 83.50 349 PHE A C 1
ATOM 2895 O O . PHE A 1 349 ? 4.277 8.908 1.266 1.00 83.50 349 PHE A O 1
ATOM 2902 N N . PRO A 1 350 ? 2.926 10.025 2.669 1.00 78.44 350 PRO A N 1
ATOM 2903 C CA . PRO A 1 350 ? 3.207 9.148 3.794 1.00 78.44 350 PRO A CA 1
ATOM 2904 C C . PRO A 1 350 ? 2.869 7.686 3.454 1.00 78.44 350 PRO A C 1
ATOM 2906 O O . PRO A 1 350 ? 1.847 7.407 2.820 1.00 78.44 350 PRO A O 1
ATOM 2909 N N . SER A 1 351 ? 3.712 6.745 3.888 1.00 76.94 351 SER A N 1
ATOM 2910 C CA . SER A 1 351 ? 3.581 5.307 3.582 1.00 76.94 351 SER A CA 1
ATOM 2911 C C . SER A 1 351 ? 2.270 4.672 4.071 1.00 76.94 351 SER A C 1
ATOM 2913 O O . SER A 1 351 ? 1.935 3.555 3.692 1.00 76.94 351 SER A O 1
ATOM 2915 N N . ASP A 1 352 ? 1.534 5.352 4.948 1.00 81.75 352 ASP A N 1
ATOM 2916 C CA . ASP A 1 352 ? 0.240 4.938 5.493 1.00 81.75 352 ASP A CA 1
ATOM 2917 C C . ASP A 1 352 ? -0.974 5.445 4.683 1.00 81.75 352 ASP A C 1
ATOM 2919 O O . ASP A 1 352 ? -2.114 5.045 4.954 1.00 81.75 352 ASP A O 1
ATOM 2923 N N . ILE A 1 353 ? -0.755 6.299 3.678 1.00 88.44 353 ILE A N 1
ATOM 2924 C CA . ILE A 1 353 ? -1.794 6.815 2.768 1.00 88.44 353 ILE A CA 1
ATOM 2925 C C . ILE A 1 353 ? -1.960 5.916 1.546 1.00 88.44 353 ILE A C 1
ATOM 2927 O O . ILE A 1 353 ? -3.089 5.644 1.128 1.00 88.44 353 ILE A O 1
ATOM 2931 N N . ILE A 1 354 ? -0.846 5.461 0.978 1.00 89.19 354 ILE A N 1
ATOM 2932 C CA . ILE A 1 354 ? -0.828 4.601 -0.199 1.00 89.19 354 ILE A CA 1
ATOM 2933 C C . ILE A 1 354 ? 0.354 3.636 -0.134 1.00 89.19 354 ILE A C 1
ATOM 2935 O O . ILE A 1 354 ? 1.475 4.036 0.178 1.00 89.19 354 ILE A O 1
ATOM 2939 N N . LYS A 1 355 ? 0.094 2.370 -0.452 1.00 88.75 355 LYS A N 1
ATOM 2940 C CA . LYS A 1 355 ? 1.093 1.312 -0.622 1.00 88.75 355 LYS A CA 1
ATOM 2941 C C . LYS A 1 355 ? 0.844 0.613 -1.957 1.00 88.75 355 LYS A C 1
ATOM 2943 O O . LYS A 1 355 ? -0.312 0.360 -2.285 1.00 88.75 355 LYS A O 1
ATOM 2948 N N . ILE A 1 356 ? 1.897 0.297 -2.704 1.00 89.12 356 ILE A N 1
ATOM 2949 C CA . ILE A 1 356 ? 1.816 -0.612 -3.850 1.00 89.12 356 ILE A CA 1
ATOM 2950 C C . ILE A 1 356 ? 2.007 -2.050 -3.375 1.00 89.12 356 ILE A C 1
ATOM 2952 O O . ILE A 1 356 ? 2.924 -2.328 -2.596 1.00 89.12 356 ILE A O 1
ATOM 2956 N N . ASP A 1 357 ? 1.147 -2.936 -3.861 1.00 88.38 357 ASP A N 1
ATOM 2957 C CA . ASP A 1 357 ? 1.158 -4.371 -3.575 1.00 88.38 357 ASP A CA 1
ATOM 2958 C C . ASP A 1 357 ? 0.810 -5.155 -4.851 1.00 88.38 357 ASP A C 1
ATOM 2960 O O . ASP A 1 357 ? 0.100 -4.635 -5.717 1.00 88.38 357 ASP A O 1
ATOM 2964 N N . ASP A 1 358 ? 1.317 -6.372 -4.978 1.00 85.25 358 ASP A N 1
ATOM 2965 C CA . ASP A 1 358 ? 1.084 -7.299 -6.093 1.00 85.25 358 ASP A CA 1
ATOM 2966 C C . ASP A 1 358 ? 0.214 -8.505 -5.696 1.00 85.25 358 ASP A C 1
ATOM 2968 O O . ASP A 1 358 ? -0.248 -9.237 -6.570 1.00 85.25 358 ASP A O 1
ATOM 2972 N N . ASP A 1 359 ? -0.084 -8.670 -4.403 1.00 70.62 359 ASP A N 1
ATOM 2973 C CA . ASP A 1 359 ? -0.569 -9.936 -3.831 1.00 70.62 359 ASP A CA 1
ATOM 2974 C C . ASP A 1 359 ? -2.080 -9.958 -3.492 1.00 70.62 359 ASP A C 1
ATOM 2976 O O . ASP A 1 359 ? -2.540 -10.710 -2.630 1.00 70.62 359 ASP A O 1
ATOM 2980 N N . LEU A 1 360 ? -2.894 -9.108 -4.133 1.00 69.62 360 LEU A N 1
ATOM 2981 C CA . LEU A 1 360 ? -4.329 -8.974 -3.828 1.00 69.62 360 LEU A CA 1
ATOM 2982 C C . LEU A 1 360 ? -5.229 -9.200 -5.045 1.00 69.62 360 LEU A C 1
ATOM 2984 O O . LEU A 1 360 ? -4.874 -8.911 -6.188 1.00 69.62 360 LEU A O 1
ATOM 2988 N N . GLU A 1 361 ? -6.449 -9.666 -4.771 1.00 72.81 361 GLU A N 1
ATOM 2989 C CA . GLU A 1 361 ? -7.504 -9.786 -5.775 1.00 72.81 361 GLU A CA 1
ATOM 2990 C C . GLU A 1 361 ? -7.767 -8.424 -6.440 1.00 72.81 361 GLU A C 1
ATOM 2992 O O . GLU A 1 361 ? -7.967 -7.402 -5.782 1.00 72.81 361 GLU A O 1
ATOM 2997 N N . LEU A 1 362 ? -7.780 -8.410 -7.777 1.00 71.44 362 LEU A N 1
ATOM 2998 C CA . LEU A 1 362 ? -7.963 -7.191 -8.578 1.00 71.44 362 LEU A CA 1
ATOM 2999 C C . LEU A 1 362 ? -9.358 -6.565 -8.410 1.00 71.44 362 LEU A C 1
ATOM 3001 O O . LEU A 1 362 ? -9.582 -5.420 -8.816 1.00 71.44 362 LEU A O 1
ATOM 3005 N N . GLU A 1 363 ? -10.313 -7.316 -7.862 1.00 72.75 363 GLU A N 1
ATOM 3006 C CA . GLU A 1 363 ? -11.685 -6.865 -7.687 1.00 72.75 363 GLU A CA 1
ATOM 3007 C C . GLU A 1 363 ? -11.748 -5.757 -6.624 1.00 72.75 363 GLU A C 1
ATOM 3009 O O . GLU A 1 363 ? -11.360 -5.934 -5.477 1.00 72.75 363 GLU A O 1
ATOM 3014 N N . ASN A 1 364 ? -12.272 -4.589 -7.010 1.00 82.00 364 ASN A N 1
ATOM 3015 C CA . ASN A 1 364 ? -12.491 -3.409 -6.156 1.00 82.00 364 ASN A CA 1
ATOM 3016 C C . ASN A 1 364 ? -11.260 -2.572 -5.768 1.00 82.00 364 ASN A C 1
ATOM 3018 O O . ASN A 1 364 ? -11.430 -1.564 -5.073 1.00 82.00 364 ASN A O 1
ATOM 3022 N N . HIS A 1 365 ? -10.066 -2.877 -6.285 1.00 89.62 365 HIS A N 1
ATOM 3023 C CA . HIS A 1 365 ? -8.868 -2.072 -6.030 1.00 89.62 365 HIS A CA 1
ATOM 3024 C C . HIS A 1 365 ? -8.435 -1.213 -7.227 1.00 89.62 365 HIS A C 1
ATOM 3026 O O . HIS A 1 365 ? -8.407 -1.698 -8.364 1.00 89.62 365 HIS A O 1
ATOM 3032 N N . PRO A 1 366 ? -8.060 0.065 -7.012 1.00 93.06 366 PRO A N 1
ATOM 3033 C CA . PRO A 1 366 ? -7.361 0.806 -8.051 1.00 93.06 366 PRO A CA 1
ATOM 3034 C C . PRO A 1 366 ? -6.085 0.048 -8.418 1.00 93.06 366 PRO A C 1
ATOM 3036 O O . PRO A 1 366 ? -5.455 -0.559 -7.546 1.00 93.06 366 PRO A O 1
ATOM 3039 N N . ARG A 1 367 ? -5.704 0.085 -9.696 1.00 93.88 367 ARG A N 1
ATOM 3040 C CA . ARG A 1 367 ? -4.517 -0.636 -10.162 1.00 93.88 367 ARG A CA 1
ATOM 3041 C C . ARG A 1 367 ? -3.675 0.151 -11.152 1.00 93.88 367 ARG A C 1
ATOM 3043 O O . ARG A 1 367 ? -4.204 0.872 -11.999 1.00 93.88 367 ARG A O 1
ATOM 3050 N N . ILE A 1 368 ? -2.370 -0.039 -11.049 1.00 94.62 368 ILE A N 1
ATOM 3051 C CA . ILE A 1 368 ? -1.390 0.191 -12.099 1.00 94.62 368 ILE A CA 1
ATOM 3052 C C . ILE A 1 368 ? -1.280 -1.110 -12.883 1.00 94.62 368 ILE A C 1
ATOM 3054 O O . ILE A 1 368 ? -1.042 -2.170 -12.319 1.00 94.62 368 ILE A O 1
ATOM 3058 N N . GLU A 1 369 ? -1.439 -1.033 -14.188 1.00 95.12 369 GLU A N 1
ATOM 3059 C CA . GLU A 1 369 ? -1.158 -2.131 -15.094 1.00 95.12 369 GLU A CA 1
ATOM 3060 C C . GLU A 1 369 ? 0.061 -1.747 -15.925 1.00 95.12 369 GLU A C 1
ATOM 3062 O O . GLU A 1 369 ? 0.046 -0.734 -16.630 1.00 95.12 369 GLU A O 1
ATOM 3067 N N . LEU A 1 370 ? 1.123 -2.538 -15.804 1.00 95.44 370 LEU A N 1
ATOM 3068 C CA . LEU A 1 370 ? 2.363 -2.347 -16.533 1.00 95.44 370 LEU A CA 1
ATOM 3069 C C . LEU A 1 370 ? 2.559 -3.512 -17.493 1.00 95.44 370 LEU A C 1
ATOM 3071 O O . LEU A 1 370 ? 3.013 -4.594 -17.115 1.00 95.44 370 LEU A O 1
ATOM 3075 N N . ARG A 1 371 ? 2.211 -3.282 -18.756 1.00 96.19 371 ARG A N 1
ATOM 3076 C CA . ARG A 1 371 ? 2.494 -4.241 -19.820 1.00 96.19 371 ARG A CA 1
ATOM 3077 C C . ARG A 1 371 ? 3.830 -3.891 -20.434 1.00 96.19 371 ARG A C 1
ATOM 3079 O O . ARG A 1 371 ? 4.074 -2.723 -20.734 1.00 96.19 371 ARG A O 1
ATOM 3086 N N . TYR A 1 372 ? 4.684 -4.878 -20.655 1.00 95.62 372 TYR A N 1
ATOM 3087 C CA . TYR A 1 372 ? 5.946 -4.611 -21.321 1.00 95.62 372 TYR A CA 1
ATOM 3088 C C . TYR A 1 372 ? 6.433 -5.768 -22.183 1.00 95.62 372 TYR A C 1
ATOM 3090 O O . TYR A 1 372 ? 6.215 -6.941 -21.887 1.00 95.62 372 TYR A O 1
ATOM 3098 N N . THR A 1 373 ? 7.087 -5.418 -23.288 1.00 96.25 373 THR A N 1
ATOM 3099 C CA . THR A 1 373 ? 7.753 -6.369 -24.185 1.00 96.25 373 THR A CA 1
ATOM 3100 C C . THR A 1 373 ? 9.251 -6.131 -24.132 1.00 96.25 373 THR A C 1
ATOM 3102 O O . THR A 1 373 ? 9.691 -4.996 -24.313 1.00 96.25 373 THR A O 1
ATOM 3105 N N . ILE A 1 374 ? 10.019 -7.194 -23.894 1.00 93.31 374 ILE A N 1
ATOM 3106 C CA . ILE A 1 374 ? 11.485 -7.163 -23.932 1.00 93.31 374 ILE A CA 1
ATOM 3107 C C . ILE A 1 374 ? 11.940 -7.894 -25.193 1.00 93.31 374 ILE A C 1
ATOM 3109 O O . ILE A 1 374 ? 11.607 -9.065 -25.377 1.00 93.31 374 ILE A O 1
ATOM 3113 N N . GLU A 1 375 ? 12.724 -7.232 -26.038 1.00 93.75 375 GLU A N 1
ATOM 3114 C CA . GLU A 1 375 ? 13.294 -7.829 -27.250 1.00 93.75 375 GLU A CA 1
ATOM 3115 C C . GLU A 1 375 ? 14.770 -7.460 -27.441 1.00 93.75 375 GLU A C 1
ATOM 3117 O O . GLU A 1 375 ? 15.294 -6.516 -26.840 1.00 93.75 375 GLU A O 1
ATOM 3122 N N . ASN A 1 376 ? 15.459 -8.225 -28.294 1.00 91.12 376 ASN A N 1
ATOM 3123 C CA . ASN A 1 376 ? 16.788 -7.848 -28.763 1.00 91.12 376 ASN A CA 1
ATOM 3124 C C . ASN A 1 376 ? 16.692 -6.520 -29.530 1.00 91.12 376 ASN A C 1
ATOM 3126 O O . ASN A 1 376 ? 15.810 -6.357 -30.372 1.00 91.12 376 ASN A O 1
ATOM 3130 N N . SER A 1 377 ? 17.635 -5.608 -29.305 1.00 87.44 377 SER A N 1
ATOM 3131 C CA . SER A 1 377 ? 17.673 -4.315 -29.989 1.00 87.44 377 SER A CA 1
ATOM 3132 C C . SER A 1 377 ? 17.722 -4.490 -31.511 1.00 87.44 377 SER A C 1
ATOM 3134 O O . SER A 1 377 ? 18.657 -5.077 -32.063 1.00 87.44 377 SER A O 1
ATOM 3136 N N . GLY A 1 378 ? 16.717 -3.953 -32.208 1.00 71.19 378 GLY A N 1
ATOM 3137 C CA . GLY A 1 378 ? 16.537 -4.126 -33.655 1.00 71.19 378 GLY A CA 1
ATOM 3138 C C . GLY A 1 378 ? 17.615 -3.475 -34.531 1.00 71.19 378 GLY A C 1
ATOM 3139 O O . GLY A 1 378 ? 17.693 -3.763 -35.722 1.00 71.19 378 GLY A O 1
ATOM 3140 N N . ASN A 1 379 ? 18.471 -2.626 -33.957 1.00 72.38 379 ASN A N 1
ATOM 3141 C CA . ASN A 1 379 ? 19.602 -2.001 -34.651 1.00 72.38 379 ASN A CA 1
ATOM 3142 C C . ASN A 1 379 ? 20.835 -2.920 -34.776 1.00 72.38 379 ASN A C 1
ATOM 3144 O O . ASN A 1 379 ? 21.811 -2.533 -35.416 1.00 72.38 379 ASN A O 1
ATOM 3148 N N . GLY A 1 380 ? 20.809 -4.109 -34.162 1.00 69.50 380 GLY A N 1
ATOM 3149 C CA . GLY A 1 380 ? 21.927 -5.054 -34.181 1.00 69.50 380 GLY A CA 1
ATOM 3150 C C . GLY A 1 380 ? 23.163 -4.584 -33.409 1.00 69.50 380 GLY A C 1
ATOM 3151 O O . GLY A 1 380 ? 24.223 -5.187 -33.569 1.00 69.50 380 GLY A O 1
ATOM 3152 N N . SER A 1 381 ? 23.044 -3.530 -32.593 1.00 81.38 381 SER A N 1
ATOM 3153 C CA . SER A 1 381 ? 24.154 -2.984 -31.816 1.00 81.38 381 SER A CA 1
ATOM 3154 C C . SER A 1 381 ? 24.660 -3.990 -30.786 1.00 81.38 381 SER A C 1
ATOM 3156 O O . SER A 1 381 ? 23.890 -4.549 -29.997 1.00 81.38 381 SER A O 1
ATOM 3158 N N . LEU A 1 382 ? 25.979 -4.177 -30.796 1.00 87.44 382 LEU A N 1
ATOM 3159 C CA . LEU A 1 382 ? 26.711 -4.937 -29.800 1.00 87.44 382 LEU A CA 1
ATOM 3160 C C . LEU A 1 382 ? 27.376 -3.985 -28.806 1.00 87.44 382 LEU A C 1
ATOM 3162 O O . LEU A 1 382 ? 27.911 -2.941 -29.175 1.00 87.44 382 LEU A O 1
ATOM 3166 N N . TYR A 1 383 ? 27.353 -4.388 -27.548 1.00 87.50 383 TYR A N 1
ATOM 3167 C CA . TYR A 1 383 ? 27.861 -3.669 -26.396 1.00 87.50 383 TYR A CA 1
ATOM 3168 C C . TYR A 1 383 ? 28.970 -4.497 -25.769 1.00 87.50 383 TYR A C 1
ATOM 3170 O O . TYR A 1 383 ? 28.915 -5.725 -25.771 1.00 87.50 383 TYR A O 1
ATOM 3178 N N . TYR A 1 384 ? 29.969 -3.829 -25.220 1.00 87.00 384 TYR A N 1
ATOM 3179 C CA . TYR A 1 384 ? 31.045 -4.452 -24.464 1.00 87.00 384 TYR A CA 1
ATOM 3180 C C . TYR A 1 384 ? 31.329 -3.593 -23.221 1.00 87.00 384 TYR A C 1
ATOM 3182 O O . TYR A 1 384 ? 31.003 -2.400 -23.227 1.00 87.00 384 TYR A O 1
ATOM 3190 N N . PRO A 1 385 ? 31.893 -4.174 -22.149 1.00 84.94 385 PRO A N 1
ATOM 3191 C CA . PRO A 1 385 ? 32.243 -3.425 -20.945 1.00 84.94 385 PRO A CA 1
ATOM 3192 C C . PRO A 1 385 ? 33.266 -2.327 -21.256 1.00 84.94 385 PRO A C 1
ATOM 3194 O O . PRO A 1 385 ? 34.182 -2.552 -22.050 1.00 84.94 385 PRO A O 1
ATOM 3197 N N . VAL A 1 386 ? 33.158 -1.159 -20.620 1.00 85.69 386 VAL A N 1
ATOM 3198 C CA . VAL A 1 386 ? 34.067 -0.016 -20.873 1.00 85.69 386 VAL A CA 1
ATOM 3199 C C . VAL A 1 386 ? 35.538 -0.395 -20.653 1.00 85.69 386 VAL A C 1
ATOM 3201 O O . VAL A 1 386 ? 36.424 0.066 -21.369 1.00 85.69 386 VAL A O 1
ATOM 3204 N N . GLU A 1 387 ? 35.813 -1.315 -19.732 1.00 85.94 387 GLU A N 1
ATOM 3205 C CA . GLU A 1 387 ? 37.154 -1.821 -19.428 1.00 85.94 387 GLU A CA 1
ATOM 3206 C C . GLU A 1 387 ? 37.812 -2.538 -20.625 1.00 85.94 387 GLU A C 1
ATOM 3208 O O . GLU A 1 387 ? 39.035 -2.677 -20.672 1.00 85.94 387 GLU A O 1
ATOM 3213 N N . GLN A 1 388 ? 37.017 -2.973 -21.608 1.00 87.69 388 GLN A N 1
ATOM 3214 C CA . GLN A 1 388 ? 37.471 -3.651 -22.824 1.00 87.69 388 GLN A CA 1
ATOM 3215 C C . GLN A 1 388 ? 37.655 -2.708 -24.025 1.00 87.69 388 GLN A C 1
ATOM 3217 O O . GLN A 1 388 ? 38.001 -3.165 -25.114 1.00 87.69 388 GLN A O 1
ATOM 3222 N N . GLU A 1 389 ? 37.464 -1.395 -23.859 1.00 87.88 389 GLU A N 1
ATOM 3223 C CA . GLU A 1 389 ? 37.556 -0.413 -24.951 1.00 87.88 389 GLU A CA 1
ATOM 3224 C C . GLU A 1 389 ? 38.927 -0.394 -25.642 1.00 87.88 389 GLU A C 1
ATOM 3226 O O . GLU A 1 389 ? 39.005 -0.205 -26.855 1.00 87.88 389 GLU A O 1
ATOM 3231 N N . ASN A 1 390 ? 39.997 -0.668 -24.892 1.00 91.06 390 ASN A N 1
ATOM 3232 C CA . ASN A 1 390 ? 41.365 -0.710 -25.414 1.00 91.06 390 ASN A CA 1
ATOM 3233 C C . ASN A 1 390 ? 41.783 -2.090 -25.959 1.00 91.06 390 ASN A C 1
ATOM 3235 O O . ASN A 1 390 ? 42.901 -2.224 -26.455 1.00 91.06 390 ASN A O 1
ATOM 3239 N N . LEU A 1 391 ? 40.931 -3.117 -25.854 1.00 89.94 391 LEU A N 1
ATOM 3240 C CA . LEU A 1 391 ? 41.208 -4.450 -26.403 1.00 89.94 391 LEU A CA 1
ATOM 3241 C C . LEU A 1 391 ? 40.924 -4.492 -27.906 1.00 89.94 391 LEU A C 1
ATOM 3243 O O . LEU A 1 391 ? 40.087 -3.731 -28.406 1.00 89.94 391 LEU A O 1
ATOM 3247 N N . ASN A 1 392 ? 41.562 -5.418 -28.623 1.00 91.00 392 ASN A N 1
ATOM 3248 C CA . ASN A 1 392 ? 41.213 -5.677 -30.020 1.00 91.00 392 ASN A CA 1
ATOM 3249 C C . ASN A 1 392 ? 39.789 -6.239 -30.115 1.00 91.00 392 ASN A C 1
ATOM 3251 O O . ASN A 1 392 ? 39.352 -6.954 -29.219 1.00 91.00 392 ASN A O 1
ATOM 3255 N N . GLU A 1 393 ? 39.074 -5.975 -31.211 1.00 87.12 393 GLU A N 1
ATOM 3256 C CA . GLU A 1 393 ? 37.682 -6.431 -31.385 1.00 87.12 393 GLU A CA 1
ATOM 3257 C C . GLU A 1 393 ? 37.518 -7.946 -31.179 1.00 87.12 393 GLU A C 1
ATOM 3259 O O . GLU A 1 393 ? 36.588 -8.381 -30.511 1.00 87.12 393 GLU A O 1
ATOM 3264 N N . SER A 1 394 ? 38.465 -8.758 -31.657 1.00 88.25 394 SER A N 1
ATOM 3265 C CA . SER A 1 394 ? 38.446 -10.220 -31.493 1.00 88.25 394 SER A CA 1
ATOM 3266 C C . SER A 1 394 ? 38.635 -10.705 -30.051 1.00 88.25 394 SER A C 1
ATOM 3268 O O . SER A 1 394 ? 38.383 -11.870 -29.760 1.00 88.25 394 SER A O 1
ATOM 3270 N N . GLU A 1 395 ? 39.129 -9.842 -29.164 1.00 88.50 395 GLU A N 1
ATOM 3271 C CA . GLU A 1 395 ? 39.402 -10.142 -27.753 1.00 88.50 395 GLU A CA 1
ATOM 3272 C C . GLU A 1 395 ? 38.280 -9.641 -26.831 1.00 88.50 395 GLU A C 1
ATOM 3274 O O . GLU A 1 395 ? 38.296 -9.920 -25.631 1.00 88.50 395 GLU A O 1
ATOM 3279 N N . ARG A 1 396 ? 37.304 -8.904 -27.377 1.00 89.94 396 ARG A N 1
ATOM 3280 C CA . ARG A 1 396 ? 36.164 -8.376 -26.625 1.00 89.94 396 ARG A CA 1
ATOM 3281 C C . ARG A 1 396 ? 35.071 -9.428 -26.483 1.00 89.94 396 ARG A C 1
ATOM 3283 O O . ARG A 1 396 ? 34.808 -10.222 -27.386 1.00 89.94 396 ARG A O 1
ATOM 3290 N N . THR A 1 397 ? 34.384 -9.371 -25.351 1.00 89.06 397 THR A N 1
ATOM 3291 C CA . THR A 1 397 ? 33.143 -10.110 -25.125 1.00 89.06 397 THR A CA 1
ATOM 3292 C C . THR A 1 397 ? 31.976 -9.182 -25.407 1.00 89.06 397 THR A C 1
ATOM 3294 O O . THR A 1 397 ? 31.805 -8.171 -24.721 1.00 89.06 397 THR A O 1
ATOM 3297 N N . TYR A 1 398 ? 31.158 -9.536 -26.393 1.00 89.75 398 TYR A N 1
ATOM 3298 C CA . TYR A 1 398 ? 30.029 -8.719 -26.808 1.00 89.75 398 TYR A CA 1
ATOM 3299 C C . TYR A 1 398 ? 28.705 -9.212 -26.225 1.00 89.75 398 TYR A C 1
ATOM 3301 O O . TYR A 1 398 ? 28.484 -10.400 -25.995 1.00 89.75 398 TYR A O 1
ATOM 3309 N N . TYR A 1 399 ? 27.794 -8.267 -26.048 1.00 90.38 399 TYR A N 1
ATOM 3310 C CA . TYR A 1 399 ? 26.430 -8.447 -25.572 1.00 90.38 399 TYR A CA 1
ATOM 3311 C C . TYR A 1 399 ? 25.514 -7.703 -26.535 1.00 90.38 399 TYR A C 1
ATOM 3313 O O . TYR A 1 399 ? 25.841 -6.596 -26.955 1.00 90.38 399 TYR A O 1
ATOM 3321 N N . TYR A 1 400 ? 24.375 -8.266 -26.914 1.00 88.75 400 TYR A N 1
ATOM 3322 C CA . TYR A 1 400 ? 23.424 -7.506 -27.726 1.00 88.75 400 TYR A CA 1
ATOM 3323 C C . TYR A 1 400 ? 22.578 -6.593 -26.839 1.00 88.75 400 TYR A C 1
ATOM 3325 O O . TYR A 1 400 ? 22.240 -6.938 -25.709 1.00 88.75 400 TYR A O 1
ATOM 3333 N N . GLY A 1 401 ? 22.220 -5.419 -27.354 1.00 89.44 401 GLY A N 1
ATOM 3334 C CA . GLY A 1 401 ? 21.352 -4.497 -26.625 1.00 89.44 401 GLY A CA 1
ATOM 3335 C C . GLY A 1 401 ? 19.951 -5.061 -26.413 1.00 89.44 401 GLY A C 1
ATOM 3336 O O . GLY A 1 401 ? 19.477 -5.888 -27.196 1.00 89.44 401 GLY A O 1
ATOM 3337 N N . LEU A 1 402 ? 19.272 -4.560 -25.384 1.00 89.50 402 LEU A N 1
ATOM 3338 C CA . LEU A 1 402 ? 17.880 -4.872 -25.082 1.00 89.50 402 LEU A CA 1
ATOM 3339 C C . LEU A 1 402 ? 17.012 -3.624 -25.209 1.00 89.50 402 LEU A C 1
ATOM 3341 O O . LEU A 1 402 ? 17.352 -2.580 -24.653 1.00 89.50 402 LEU A O 1
ATOM 3345 N N . THR A 1 403 ? 15.884 -3.752 -25.898 1.00 92.06 403 THR A N 1
ATOM 3346 C CA . THR A 1 403 ? 14.858 -2.709 -25.959 1.00 92.06 403 THR A CA 1
ATOM 3347 C C . THR A 1 403 ? 13.649 -3.168 -25.158 1.00 92.06 403 THR A C 1
ATOM 3349 O O . THR A 1 403 ? 13.186 -4.300 -25.324 1.00 92.06 403 THR A O 1
ATOM 3352 N N . ILE A 1 404 ? 13.137 -2.291 -24.290 1.00 94.12 404 ILE A N 1
ATOM 3353 C CA . ILE A 1 404 ? 11.914 -2.549 -23.524 1.00 94.12 404 ILE A CA 1
ATOM 3354 C C . ILE A 1 404 ? 10.838 -1.550 -23.930 1.00 94.12 404 ILE A C 1
ATOM 3356 O O . ILE A 1 404 ? 11.023 -0.338 -23.812 1.00 94.12 404 ILE A O 1
ATOM 3360 N N . TYR A 1 405 ? 9.706 -2.071 -24.393 1.00 96.00 405 TYR A N 1
ATOM 3361 C CA . TYR A 1 405 ? 8.513 -1.293 -24.707 1.00 96.00 405 TYR A CA 1
ATOM 3362 C C . TYR A 1 405 ? 7.555 -1.395 -23.540 1.00 96.00 405 TYR A C 1
ATOM 3364 O O . TYR A 1 405 ? 7.134 -2.494 -23.196 1.00 96.00 405 TYR A O 1
ATOM 3372 N N . TRP A 1 406 ? 7.197 -0.257 -22.971 1.00 96.19 406 TRP A N 1
ATOM 3373 C CA . TRP A 1 406 ? 6.302 -0.138 -21.834 1.00 96.19 406 TRP A CA 1
ATOM 3374 C C . TRP A 1 406 ? 4.962 0.428 -22.280 1.00 96.19 406 TRP A C 1
ATOM 3376 O O . TRP A 1 406 ? 4.910 1.407 -23.027 1.00 96.19 406 TRP A O 1
ATOM 3386 N N . ASP A 1 407 ? 3.890 -0.143 -21.757 1.00 97.19 407 ASP A N 1
ATOM 3387 C CA . ASP A 1 407 ? 2.527 0.366 -21.817 1.00 97.19 407 ASP A CA 1
ATOM 3388 C C . ASP A 1 407 ? 2.004 0.443 -20.379 1.00 97.19 407 ASP A C 1
ATOM 3390 O O . ASP A 1 407 ? 1.712 -0.570 -19.737 1.00 97.19 407 ASP A O 1
ATOM 3394 N N . PHE A 1 408 ? 1.982 1.665 -19.850 1.00 96.44 408 PHE A N 1
ATOM 3395 C CA . PHE A 1 408 ? 1.509 1.973 -18.510 1.00 96.44 408 PHE A CA 1
ATOM 3396 C C . PHE A 1 408 ? 0.049 2.379 -18.570 1.00 96.44 408 PHE A C 1
ATOM 3398 O O . PHE A 1 408 ? -0.321 3.282 -19.325 1.00 96.44 408 PHE A O 1
ATOM 3405 N N . LYS A 1 409 ? -0.758 1.803 -17.683 1.00 96.12 409 LYS A N 1
ATOM 3406 C CA . LYS A 1 409 ? -2.166 2.152 -17.520 1.00 96.12 409 LYS A CA 1
ATOM 3407 C C . LYS A 1 409 ? -2.531 2.268 -16.053 1.00 96.12 409 LYS A C 1
ATOM 3409 O O . LYS A 1 409 ? -2.083 1.491 -15.217 1.00 96.12 409 LYS A O 1
ATOM 3414 N N . LEU A 1 410 ? -3.388 3.230 -15.747 1.00 95.69 410 LEU A N 1
ATOM 3415 C CA . LEU A 1 410 ? -3.931 3.445 -14.413 1.00 95.69 410 LEU A CA 1
ATOM 3416 C C . LEU A 1 410 ? -5.446 3.266 -14.454 1.00 95.69 410 LEU A C 1
ATOM 3418 O O . LEU A 1 410 ? -6.115 3.893 -15.275 1.00 95.69 410 LEU A O 1
ATOM 3422 N N . PHE A 1 411 ? -5.993 2.451 -13.560 1.00 94.94 411 PHE A N 1
ATOM 3423 C CA . PHE A 1 411 ? -7.412 2.102 -13.534 1.00 94.94 411 PHE A CA 1
ATOM 3424 C C . PHE A 1 411 ? -8.063 2.411 -12.189 1.00 94.94 411 PHE A C 1
ATOM 3426 O O . PHE A 1 411 ? -7.455 2.270 -11.126 1.00 94.94 411 PHE A O 1
ATOM 3433 N N . LEU A 1 412 ? -9.351 2.750 -12.261 1.00 94.06 412 LEU A N 1
ATOM 3434 C CA . LEU A 1 412 ? -10.278 2.679 -11.137 1.00 94.06 412 LEU A CA 1
ATOM 3435 C C . LEU A 1 412 ? -11.212 1.479 -11.337 1.00 94.06 412 LEU A C 1
ATOM 3437 O O . LEU A 1 412 ? -11.656 1.266 -12.464 1.00 94.06 412 LEU A O 1
ATOM 3441 N N . PRO A 1 413 ? -11.592 0.748 -10.276 1.00 89.94 413 PRO A N 1
ATOM 3442 C CA . PRO A 1 413 ? -12.472 -0.425 -10.376 1.00 89.94 413 PRO A CA 1
ATOM 3443 C C . PRO A 1 413 ? -13.818 -0.139 -11.033 1.00 89.94 413 PRO A C 1
ATOM 3445 O O . PRO A 1 413 ? -14.394 -0.984 -11.707 1.00 89.94 413 PRO A O 1
ATOM 3448 N N . THR A 1 414 ? -14.319 1.079 -10.844 1.00 84.75 414 THR A N 1
ATOM 3449 C CA . THR A 1 414 ? -15.614 1.524 -11.361 1.00 84.75 414 THR A CA 1
ATOM 3450 C C . THR A 1 414 ? -15.591 1.842 -12.856 1.00 84.75 414 THR A C 1
ATOM 3452 O O . THR A 1 414 ? -16.631 2.184 -13.419 1.00 84.75 414 THR A O 1
ATOM 3455 N N . GLN A 1 415 ? -14.427 1.763 -13.512 1.00 83.81 415 GLN A N 1
ATOM 3456 C CA . GLN A 1 415 ? -14.241 2.158 -14.903 1.00 83.81 415 GLN A CA 1
ATOM 3457 C C . GLN A 1 415 ? -13.613 1.019 -15.710 1.00 83.81 415 GLN A C 1
ATOM 3459 O O . GLN A 1 415 ? -12.571 0.482 -15.352 1.00 83.81 415 GLN A O 1
ATOM 3464 N N . GLY A 1 416 ? -14.235 0.671 -16.840 1.00 84.25 416 GLY A N 1
ATOM 3465 C CA . GLY A 1 416 ? -13.682 -0.323 -17.769 1.00 84.25 416 GLY A CA 1
ATOM 3466 C C . GLY A 1 416 ? -12.481 0.184 -18.579 1.00 84.25 416 GLY A C 1
ATOM 3467 O O . GLY A 1 416 ? -11.731 -0.619 -19.121 1.00 84.25 416 GLY A O 1
ATOM 3468 N N . ASN A 1 417 ? -12.287 1.506 -18.645 1.00 92.88 417 ASN A N 1
ATOM 3469 C CA . ASN A 1 417 ? -11.202 2.155 -19.380 1.00 92.88 417 ASN A CA 1
ATOM 3470 C C . ASN A 1 417 ? -10.164 2.748 -18.413 1.00 92.88 417 ASN A C 1
ATOM 3472 O O . ASN A 1 417 ? -10.536 3.148 -17.304 1.00 92.88 417 ASN A O 1
ATOM 3476 N N . PRO A 1 418 ? -8.885 2.853 -18.824 1.00 94.88 418 PRO A N 1
ATOM 3477 C CA . PRO A 1 418 ? -7.865 3.493 -18.007 1.00 94.88 418 PRO A CA 1
ATOM 3478 C C . PRO A 1 418 ? -8.180 4.982 -17.816 1.00 94.88 418 PRO A C 1
ATOM 3480 O O . PRO A 1 418 ? -8.593 5.678 -18.743 1.00 94.88 418 PRO A O 1
ATOM 3483 N N . ILE A 1 419 ? -7.955 5.487 -16.602 1.00 95.50 419 ILE A N 1
ATOM 3484 C CA . ILE A 1 419 ? -8.061 6.921 -16.292 1.00 95.50 419 ILE A CA 1
ATOM 3485 C C . ILE A 1 419 ? -6.851 7.713 -16.788 1.00 95.50 419 ILE A C 1
ATOM 3487 O O . ILE A 1 419 ? -6.914 8.942 -16.861 1.00 95.50 419 ILE A O 1
ATOM 3491 N N . TYR A 1 420 ? -5.750 7.020 -17.079 1.00 95.81 420 TYR A N 1
ATOM 3492 C CA . TYR A 1 420 ? -4.545 7.566 -17.681 1.00 95.81 420 TYR A CA 1
ATOM 3493 C C . TYR A 1 420 ? -3.693 6.441 -18.265 1.00 95.81 420 TYR A C 1
ATOM 3495 O O . TYR A 1 420 ? -3.627 5.353 -17.689 1.00 95.81 420 TYR A O 1
ATOM 3503 N N . GLU A 1 421 ? -3.019 6.725 -19.373 1.00 95.31 421 GLU A N 1
ATOM 3504 C CA . GLU A 1 421 ? -2.104 5.796 -20.022 1.00 95.31 421 GLU A CA 1
ATOM 3505 C C . GLU A 1 421 ? -0.952 6.536 -20.704 1.00 95.31 421 GLU A C 1
ATOM 3507 O O . GLU A 1 421 ? -1.095 7.689 -21.122 1.00 95.31 421 GLU A O 1
ATOM 3512 N N . PHE A 1 422 ? 0.202 5.880 -20.792 1.00 94.88 422 PHE A N 1
ATOM 3513 C CA . PHE A 1 422 ? 1.315 6.325 -21.624 1.00 94.88 422 PHE A CA 1
ATOM 3514 C C . PHE A 1 422 ? 2.156 5.133 -22.067 1.00 94.88 422 PHE A C 1
ATOM 3516 O O . PHE A 1 422 ? 2.180 4.090 -21.417 1.00 94.88 422 PHE A O 1
ATOM 3523 N N . SER A 1 423 ? 2.907 5.329 -23.146 1.00 95.94 423 SER A N 1
ATOM 3524 C CA . SER A 1 423 ? 3.893 4.358 -23.609 1.00 95.94 423 SER A CA 1
ATOM 3525 C C . SER A 1 423 ? 5.298 4.943 -23.549 1.00 95.94 423 SER A C 1
ATOM 3527 O O . SER A 1 423 ? 5.495 6.148 -23.725 1.00 95.94 423 SER A O 1
ATOM 3529 N N . LEU A 1 424 ? 6.278 4.082 -23.300 1.00 95.69 424 LEU A N 1
ATOM 3530 C CA . LEU A 1 424 ? 7.695 4.430 -23.238 1.00 95.69 424 LEU A CA 1
ATOM 3531 C C . LEU A 1 424 ? 8.510 3.359 -23.961 1.00 95.69 424 LEU A C 1
ATOM 3533 O O . LEU A 1 424 ? 8.178 2.181 -23.911 1.00 95.69 424 LEU A O 1
ATOM 3537 N N . ILE A 1 425 ? 9.598 3.770 -24.604 1.00 94.75 425 ILE A N 1
ATOM 3538 C CA . ILE A 1 425 ? 10.608 2.860 -25.139 1.00 94.75 425 ILE A CA 1
ATOM 3539 C C . ILE A 1 425 ? 11.903 3.135 -24.383 1.00 94.75 425 ILE A C 1
ATOM 3541 O O . ILE A 1 425 ? 12.445 4.238 -24.475 1.00 94.75 425 ILE A O 1
ATOM 3545 N N . SER A 1 426 ? 12.384 2.144 -23.639 1.00 92.31 426 SER A N 1
ATOM 3546 C CA . SER A 1 426 ? 13.704 2.175 -23.014 1.00 92.31 426 SER A CA 1
ATOM 3547 C C . SER A 1 426 ? 14.704 1.523 -23.961 1.00 92.31 426 SER A C 1
ATOM 3549 O O . SER A 1 426 ? 14.605 0.333 -24.268 1.00 92.31 426 SER A O 1
ATOM 3551 N N . ASN A 1 427 ? 15.648 2.324 -24.447 1.00 87.25 427 ASN A N 1
ATOM 3552 C CA . ASN A 1 427 ? 16.740 1.847 -25.288 1.00 87.25 427 ASN A CA 1
ATOM 3553 C C . ASN A 1 427 ? 17.826 1.173 -24.434 1.00 87.25 427 ASN A C 1
ATOM 3555 O O . ASN A 1 427 ? 17.914 1.452 -23.235 1.00 87.25 427 ASN A O 1
ATOM 3559 N N . PRO A 1 428 ? 18.682 0.328 -25.035 1.00 79.19 428 PRO A N 1
ATOM 3560 C CA . PRO A 1 428 ? 19.780 -0.284 -24.304 1.00 79.19 428 PRO A CA 1
ATOM 3561 C C . PRO A 1 428 ? 20.703 0.795 -23.731 1.00 79.19 428 PRO A C 1
ATOM 3563 O O . PRO A 1 428 ? 20.979 1.800 -24.396 1.00 79.19 428 PRO A O 1
ATOM 3566 N N . ALA A 1 429 ? 21.220 0.568 -22.522 1.00 72.06 429 ALA A N 1
ATOM 3567 C CA . ALA A 1 429 ? 22.233 1.440 -21.938 1.00 72.06 429 ALA A CA 1
ATOM 3568 C C . ALA A 1 429 ? 23.436 1.558 -22.889 1.00 72.06 429 ALA A C 1
ATOM 3570 O O . ALA A 1 429 ? 23.939 0.553 -23.385 1.00 72.06 429 ALA A O 1
ATOM 3571 N N . ALA A 1 430 ? 23.896 2.787 -23.148 1.00 65.31 430 ALA A N 1
ATOM 3572 C CA . ALA A 1 430 ? 24.959 3.039 -24.123 1.00 65.31 430 ALA A CA 1
ATOM 3573 C C . ALA A 1 430 ? 26.291 2.366 -23.743 1.00 65.31 430 ALA A C 1
ATOM 3575 O O . ALA A 1 430 ? 27.045 1.964 -24.624 1.00 65.31 430 ALA A O 1
ATOM 3576 N N . GLN A 1 431 ? 26.570 2.248 -22.441 1.00 67.31 431 GLN A N 1
ATOM 3577 C CA . GLN A 1 431 ? 27.782 1.662 -21.868 1.00 67.31 431 GLN A CA 1
ATOM 3578 C C . GLN A 1 431 ? 27.467 1.082 -20.481 1.00 67.31 431 GLN A C 1
ATOM 3580 O O . GLN A 1 431 ? 26.559 1.568 -19.804 1.00 67.31 431 GLN A O 1
ATOM 3585 N N . PHE A 1 432 ? 28.224 0.072 -20.047 1.00 71.94 432 PHE A N 1
ATOM 3586 C CA . PHE A 1 432 ? 28.150 -0.464 -18.687 1.00 71.94 432 PHE A CA 1
ATOM 3587 C C . PHE A 1 432 ? 29.552 -0.756 -18.139 1.00 71.94 432 PHE A C 1
ATOM 3589 O O . PHE A 1 432 ? 30.448 -1.163 -18.879 1.00 71.94 432 PHE A O 1
ATOM 3596 N N . THR A 1 433 ? 29.724 -0.542 -16.837 1.00 66.50 433 THR A N 1
ATOM 3597 C CA . THR A 1 433 ? 30.856 -1.040 -16.051 1.00 66.50 433 THR A CA 1
ATOM 3598 C C . THR A 1 433 ? 30.392 -2.293 -15.316 1.00 66.50 433 THR A C 1
ATOM 3600 O O . THR A 1 433 ? 29.250 -2.355 -14.849 1.00 66.50 433 THR A O 1
ATOM 3603 N N . SER A 1 434 ? 31.224 -3.328 -15.244 1.00 61.47 434 SER A N 1
ATOM 3604 C CA . SER A 1 434 ? 30.857 -4.555 -14.529 1.00 61.47 434 SER A CA 1
ATOM 3605 C C . SER A 1 434 ? 32.054 -5.119 -13.780 1.00 61.47 434 SER A C 1
ATOM 3607 O O . SER A 1 434 ? 33.005 -5.620 -14.372 1.00 61.47 434 SER A O 1
ATOM 3609 N N . GLU A 1 435 ? 31.985 -5.066 -12.448 1.00 58.09 435 GLU A N 1
ATOM 3610 C CA . GLU A 1 435 ? 32.998 -5.652 -11.562 1.00 58.09 435 GLU A CA 1
ATOM 3611 C C . GLU A 1 435 ? 32.975 -7.194 -11.600 1.00 58.09 435 GLU A C 1
ATOM 3613 O O . GLU A 1 435 ? 33.978 -7.835 -11.300 1.00 58.09 435 GLU A O 1
ATOM 3618 N N . ASN A 1 436 ? 31.851 -7.792 -12.026 1.00 60.94 436 ASN A N 1
ATOM 3619 C CA . ASN A 1 436 ? 31.638 -9.235 -12.144 1.00 60.94 436 ASN A CA 1
ATOM 3620 C C . ASN A 1 436 ? 30.967 -9.560 -13.488 1.00 60.94 436 ASN A C 1
ATOM 3622 O O . ASN A 1 436 ? 29.741 -9.533 -13.603 1.00 60.94 436 ASN A O 1
ATOM 3626 N N . ASN A 1 437 ? 31.780 -9.895 -14.495 1.00 62.75 437 ASN A N 1
ATOM 3627 C CA . ASN A 1 437 ? 31.391 -10.146 -15.893 1.00 62.75 437 ASN A CA 1
ATOM 3628 C C . ASN A 1 437 ? 30.622 -11.465 -16.124 1.00 62.75 437 ASN A C 1
ATOM 3630 O O . ASN A 1 437 ? 30.903 -12.194 -17.076 1.00 62.75 437 ASN A O 1
ATOM 3634 N N . THR A 1 438 ? 29.658 -11.806 -15.268 1.00 76.38 438 THR A N 1
ATOM 3635 C CA . THR A 1 438 ? 28.694 -12.862 -15.599 1.00 76.38 438 THR A CA 1
ATOM 3636 C C . THR A 1 438 ? 27.668 -12.308 -16.587 1.00 76.38 438 THR A C 1
ATOM 3638 O O . THR A 1 438 ? 27.270 -11.144 -16.502 1.00 76.38 438 THR A O 1
ATOM 3641 N N . SER A 1 439 ? 27.220 -13.147 -17.526 1.00 76.00 439 SER A N 1
ATOM 3642 C CA . SER A 1 439 ? 26.184 -12.788 -18.506 1.00 76.00 439 SER A CA 1
ATOM 3643 C C . SER A 1 439 ? 24.940 -12.204 -17.837 1.00 76.00 439 SER A C 1
ATOM 3645 O O . SER A 1 439 ? 24.381 -11.211 -18.293 1.00 76.00 439 SER A O 1
ATOM 3647 N N . ASP A 1 440 ? 24.558 -12.793 -16.706 1.00 82.44 440 ASP A N 1
ATOM 3648 C CA . ASP A 1 440 ? 23.391 -12.400 -15.933 1.00 82.44 440 ASP A CA 1
ATOM 3649 C C . ASP A 1 440 ? 23.503 -10.997 -15.350 1.00 82.44 440 ASP A C 1
ATOM 3651 O O . ASP A 1 440 ? 22.549 -10.232 -15.459 1.00 82.44 440 ASP A O 1
ATOM 3655 N N . ASN A 1 441 ? 24.661 -10.621 -14.804 1.00 84.06 441 ASN A N 1
ATOM 3656 C CA . ASN A 1 441 ? 24.849 -9.288 -14.234 1.00 84.06 441 ASN A CA 1
ATOM 3657 C C . ASN A 1 441 ? 24.730 -8.200 -15.302 1.00 84.06 441 ASN A C 1
ATOM 3659 O O . ASN A 1 441 ? 24.096 -7.172 -15.071 1.00 84.06 441 ASN A O 1
ATOM 3663 N N . VAL A 1 442 ? 25.296 -8.438 -16.488 1.00 86.50 442 VAL A N 1
ATOM 3664 C CA . VAL A 1 442 ? 25.244 -7.473 -17.594 1.00 86.50 442 VAL A CA 1
ATOM 3665 C C . VAL A 1 442 ? 23.803 -7.236 -18.039 1.00 86.50 442 VAL A C 1
ATOM 3667 O O . VAL A 1 442 ? 23.351 -6.090 -18.088 1.00 86.50 442 VAL A O 1
ATOM 3670 N N . TYR A 1 443 ? 23.054 -8.305 -18.312 1.00 88.50 443 TYR A N 1
ATOM 3671 C CA . TYR A 1 443 ? 21.671 -8.178 -18.770 1.00 88.50 443 TYR A CA 1
ATOM 3672 C C . TYR A 1 443 ? 20.722 -7.685 -17.672 1.00 88.50 443 TYR A C 1
ATOM 3674 O O . TYR A 1 443 ? 19.807 -6.919 -17.969 1.00 88.50 443 TYR A O 1
ATOM 3682 N N . THR A 1 444 ? 20.969 -8.029 -16.408 1.00 87.69 444 THR A N 1
ATOM 3683 C CA . THR A 1 444 ? 20.255 -7.444 -15.265 1.00 87.69 444 THR A CA 1
ATOM 3684 C C . THR A 1 444 ? 20.482 -5.932 -15.181 1.00 87.69 444 THR A C 1
ATOM 3686 O O . THR A 1 444 ? 19.512 -5.180 -15.109 1.00 87.69 444 THR A O 1
ATOM 3689 N N . ASN A 1 445 ? 21.724 -5.458 -15.313 1.00 86.06 445 ASN A N 1
ATOM 3690 C CA . ASN A 1 445 ? 22.024 -4.023 -15.308 1.00 86.06 445 ASN A CA 1
ATOM 3691 C C . ASN A 1 445 ? 21.367 -3.275 -16.480 1.00 86.06 445 ASN A C 1
ATOM 3693 O O . ASN A 1 445 ? 20.890 -2.152 -16.305 1.00 86.06 445 ASN A O 1
ATOM 3697 N N . MET A 1 446 ? 21.292 -3.890 -17.666 1.00 87.69 446 MET A N 1
ATOM 3698 C CA . MET A 1 446 ? 20.564 -3.310 -18.803 1.00 87.69 446 MET A CA 1
ATOM 3699 C C . MET A 1 446 ? 19.066 -3.155 -18.500 1.00 87.69 446 MET A C 1
ATOM 3701 O O . MET A 1 446 ? 18.489 -2.110 -18.809 1.00 87.69 446 MET A O 1
ATOM 3705 N N . VAL A 1 447 ? 18.445 -4.149 -17.857 1.00 89.06 447 VAL A N 1
ATOM 3706 C CA . VAL A 1 447 ? 17.036 -4.067 -17.436 1.00 89.06 447 VAL A CA 1
ATOM 3707 C C . VAL A 1 447 ? 16.844 -2.992 -16.367 1.00 89.06 447 VAL A C 1
ATOM 3709 O O . VAL A 1 447 ? 15.933 -2.177 -16.488 1.00 89.06 447 VAL A O 1
ATOM 3712 N N . TYR A 1 448 ? 17.730 -2.903 -15.374 1.00 88.31 448 TYR A N 1
ATOM 3713 C CA . TYR A 1 448 ? 17.654 -1.851 -14.356 1.00 88.31 448 TYR A CA 1
ATOM 3714 C C . TYR A 1 448 ? 17.834 -0.450 -14.930 1.00 88.31 448 TYR A C 1
ATOM 3716 O O . TYR A 1 448 ? 17.157 0.482 -14.501 1.00 88.31 448 TYR A O 1
ATOM 3724 N N . SER A 1 449 ? 18.677 -0.279 -15.951 1.00 88.00 449 SER A N 1
ATOM 3725 C CA . SER A 1 449 ? 18.740 0.991 -16.680 1.00 88.00 449 SER A CA 1
ATOM 3726 C C . SER A 1 449 ? 17.387 1.345 -17.304 1.00 88.00 449 SER A C 1
ATOM 3728 O O . SER A 1 449 ? 16.938 2.485 -17.193 1.00 88.00 449 SER A O 1
ATOM 3730 N N . ALA A 1 450 ? 16.705 0.372 -17.913 1.00 89.25 450 ALA A N 1
ATOM 3731 C CA . ALA A 1 450 ? 15.377 0.582 -18.478 1.00 89.25 450 ALA A CA 1
ATOM 3732 C C . ALA A 1 450 ? 14.313 0.876 -17.405 1.00 89.25 450 ALA A C 1
ATOM 3734 O O . ALA A 1 450 ? 13.437 1.710 -17.645 1.00 89.25 450 ALA A O 1
ATOM 3735 N N . PHE A 1 451 ? 14.404 0.250 -16.227 1.00 89.50 451 PHE A N 1
ATOM 3736 C CA . PHE A 1 451 ? 13.530 0.528 -15.081 1.00 89.50 451 PHE A CA 1
ATOM 3737 C C . PHE A 1 451 ? 13.750 1.937 -14.537 1.00 89.50 451 PHE A C 1
ATOM 3739 O O . PHE A 1 451 ? 12.782 2.636 -14.256 1.00 89.50 451 PHE A O 1
ATOM 3746 N N . ASN A 1 452 ? 15.002 2.391 -14.460 1.00 89.25 452 ASN A N 1
ATOM 3747 C CA . ASN A 1 452 ? 15.326 3.764 -14.080 1.00 89.25 452 ASN A CA 1
ATOM 3748 C C . ASN A 1 452 ? 14.728 4.772 -15.068 1.00 89.25 452 ASN A C 1
ATOM 3750 O O . ASN A 1 452 ? 14.254 5.831 -14.663 1.00 89.25 452 ASN A O 1
ATOM 3754 N N . ASP A 1 453 ? 14.731 4.468 -16.367 1.00 90.94 453 ASP A N 1
ATOM 3755 C CA . ASP A 1 453 ? 14.090 5.327 -17.365 1.00 90.94 453 ASP A CA 1
ATOM 3756 C C . ASP A 1 453 ? 12.566 5.346 -17.210 1.00 90.94 453 ASP A C 1
ATOM 3758 O O . ASP A 1 453 ? 11.962 6.422 -17.264 1.00 90.94 453 ASP A O 1
ATOM 3762 N N . PHE A 1 454 ? 11.952 4.194 -16.928 1.00 91.62 454 PHE A N 1
ATOM 3763 C CA . PHE A 1 454 ? 10.540 4.130 -16.563 1.00 91.62 454 PHE A CA 1
ATOM 3764 C C . PHE A 1 454 ? 10.242 4.953 -15.304 1.00 91.62 454 PHE A C 1
ATOM 3766 O O . PHE A 1 454 ? 9.334 5.783 -15.334 1.00 91.62 454 PHE A O 1
ATOM 3773 N N . GLU A 1 455 ? 11.023 4.804 -14.231 1.00 90.88 455 GLU A N 1
ATOM 3774 C CA . GLU A 1 455 ? 10.843 5.556 -12.986 1.00 90.88 455 GLU A CA 1
ATOM 3775 C C . GLU A 1 455 ? 10.969 7.062 -13.232 1.00 90.88 455 GLU A C 1
ATOM 3777 O O . GLU A 1 455 ? 10.124 7.828 -12.775 1.00 90.88 455 GLU A O 1
ATOM 3782 N N . LYS A 1 456 ? 11.968 7.514 -14.000 1.00 90.56 456 LYS A N 1
ATOM 3783 C CA . LYS A 1 456 ? 12.116 8.934 -14.368 1.00 90.56 456 LYS A CA 1
ATOM 3784 C C . LYS A 1 456 ? 10.884 9.460 -15.093 1.00 90.56 456 LYS A C 1
ATOM 3786 O O . LYS A 1 456 ? 10.428 10.562 -14.801 1.00 90.56 456 LYS A O 1
ATOM 3791 N N . VAL A 1 457 ? 10.340 8.699 -16.040 1.00 90.62 457 VAL A N 1
ATOM 3792 C CA . VAL A 1 457 ? 9.154 9.105 -16.806 1.00 90.62 457 VAL A CA 1
ATOM 3793 C C . VAL A 1 457 ? 7.905 9.087 -15.926 1.00 90.62 457 VAL A C 1
ATOM 3795 O O . VAL A 1 457 ? 7.133 10.046 -15.942 1.00 90.62 457 VAL A O 1
ATOM 3798 N N . PHE A 1 458 ? 7.737 8.054 -15.102 1.00 90.44 458 PHE A N 1
ATOM 3799 C CA . PHE A 1 458 ? 6.678 7.960 -14.102 1.00 90.44 458 PHE A CA 1
ATOM 3800 C C . PHE A 1 458 ? 6.729 9.152 -13.137 1.00 90.44 458 PHE A C 1
ATOM 3802 O O . PHE A 1 458 ? 5.724 9.838 -12.938 1.00 90.44 458 PHE A O 1
ATOM 3809 N N . ARG A 1 459 ? 7.921 9.477 -12.625 1.00 88.62 459 ARG A N 1
ATOM 3810 C CA . ARG A 1 459 ? 8.175 10.672 -11.819 1.00 88.62 459 ARG A CA 1
ATOM 3811 C C . ARG A 1 459 ? 7.818 11.933 -12.569 1.00 88.62 459 ARG A C 1
ATOM 3813 O O . ARG A 1 459 ? 7.004 12.680 -12.067 1.00 88.62 459 ARG A O 1
ATOM 3820 N N . LYS A 1 460 ? 8.306 12.142 -13.782 1.00 87.56 460 LYS A N 1
ATOM 3821 C CA . LYS A 1 460 ? 7.979 13.330 -14.579 1.00 87.56 460 LYS A CA 1
ATOM 3822 C C . LYS A 1 460 ? 6.468 13.533 -14.768 1.00 87.56 460 LYS A C 1
ATOM 3824 O O . LYS A 1 460 ? 5.991 14.669 -14.781 1.00 87.56 460 LYS A O 1
ATOM 3829 N N . TYR A 1 461 ? 5.709 12.453 -14.950 1.00 87.88 461 TYR A N 1
ATOM 3830 C CA . TYR A 1 461 ? 4.266 12.549 -15.157 1.00 87.88 461 TYR A CA 1
ATOM 3831 C C . TYR A 1 461 ? 3.483 12.797 -13.868 1.00 87.88 461 TYR A C 1
ATOM 3833 O O . TYR A 1 461 ? 2.534 13.584 -13.896 1.00 87.88 461 TYR A O 1
ATOM 3841 N N . PHE A 1 462 ? 3.871 12.171 -12.757 1.00 88.12 462 PHE A N 1
ATOM 3842 C CA . PHE A 1 462 ? 3.079 12.169 -11.523 1.00 88.12 462 PHE A CA 1
ATOM 3843 C C . PHE A 1 462 ? 3.723 12.906 -10.347 1.00 88.12 462 PHE A C 1
ATOM 3845 O O . PHE A 1 462 ? 3.056 13.169 -9.356 1.00 88.12 462 PHE A O 1
ATOM 3852 N N . PHE A 1 463 ? 4.989 13.282 -10.423 1.00 84.00 463 PHE A N 1
ATOM 3853 C CA . PHE A 1 463 ? 5.765 13.827 -9.315 1.00 84.00 463 PHE A CA 1
ATOM 3854 C C . PHE A 1 463 ? 6.649 14.990 -9.778 1.00 84.00 463 PHE A C 1
ATOM 3856 O O . PHE A 1 463 ? 6.940 15.175 -10.954 1.00 84.00 463 PHE A O 1
ATOM 3863 N N . SER A 1 464 ? 7.052 15.839 -8.836 1.00 70.81 464 SER A N 1
ATOM 3864 C CA . SER A 1 464 ? 8.000 16.915 -9.126 1.00 70.81 464 SER A CA 1
ATOM 3865 C C . SER A 1 464 ? 9.429 16.365 -9.083 1.00 70.81 464 SER A C 1
ATOM 3867 O O . SER A 1 464 ? 9.803 15.688 -8.122 1.00 70.81 464 SER A O 1
ATOM 3869 N N . ASP A 1 465 ? 10.265 16.722 -10.061 1.00 64.69 465 ASP A N 1
ATOM 3870 C CA . ASP A 1 465 ? 11.695 16.354 -10.100 1.00 64.69 465 ASP A CA 1
ATOM 3871 C C . ASP A 1 465 ? 12.507 16.922 -8.918 1.00 64.69 465 ASP A C 1
ATOM 3873 O O . ASP A 1 465 ? 13.637 16.511 -8.666 1.00 64.69 465 ASP A O 1
ATOM 3877 N N . THR A 1 466 ? 11.933 17.836 -8.130 1.00 54.44 466 THR A N 1
ATOM 3878 C CA . THR A 1 466 ? 12.627 18.559 -7.049 1.00 54.44 466 THR A CA 1
ATOM 3879 C C . THR A 1 466 ? 12.884 17.769 -5.758 1.00 54.44 466 THR A C 1
ATOM 3881 O O . THR A 1 466 ? 13.087 18.389 -4.721 1.00 54.44 466 THR A O 1
ATOM 3884 N N . LEU A 1 467 ? 12.869 16.434 -5.785 1.00 47.28 467 LEU A N 1
ATOM 3885 C CA . LEU A 1 467 ? 13.136 15.580 -4.611 1.00 47.28 467 LEU A CA 1
ATOM 3886 C C . LEU A 1 467 ? 14.563 15.001 -4.559 1.00 47.28 467 LEU A C 1
ATOM 3888 O O . LEU A 1 467 ? 14.829 14.106 -3.767 1.00 47.28 467 LEU A O 1
ATOM 3892 N N . ASN A 1 468 ? 15.489 15.533 -5.360 1.00 37.47 468 ASN A N 1
ATOM 3893 C CA . ASN A 1 468 ? 16.921 15.273 -5.206 1.00 37.47 468 ASN A CA 1
ATOM 3894 C C . ASN A 1 468 ? 17.603 16.515 -4.614 1.00 37.47 468 ASN A C 1
ATOM 3896 O O . ASN A 1 468 ? 18.194 17.295 -5.356 1.00 37.47 468 ASN A O 1
ATOM 3900 N N . ASN A 1 469 ? 17.475 16.714 -3.302 1.00 34.03 469 ASN A N 1
ATOM 3901 C CA . ASN A 1 469 ? 18.387 17.536 -2.503 1.00 34.03 469 ASN A CA 1
ATOM 3902 C C . ASN A 1 469 ? 18.619 16.858 -1.160 1.00 34.03 469 ASN A C 1
ATOM 3904 O O . ASN A 1 469 ? 17.603 16.571 -0.486 1.00 34.03 469 ASN A O 1
#

pLDDT: mean 73.18, std 18.45, range [29.8, 97.19]